Protein AF-A0A660XV28-F1 (afdb_monomer)

Radius of gyration: 25.91 Å; Cα contacts (8 Å, |Δi|>4): 529; chains: 1; bounding box: 60×62×84 Å

pLDDT: mean 71.75, std 24.34, range [23.97, 98.44]

Solvent-accessible surface area (backbone atoms only — not comparable to full-atom values): 27087 Å² total; per-residue (Å²): 140,82,86,84,84,76,80,52,75,69,55,54,52,55,50,49,56,49,40,63,75,66,70,62,61,90,84,63,83,85,72,90,72,76,81,70,94,78,64,57,67,72,56,57,53,51,53,54,52,50,59,38,51,76,69,72,78,55,92,45,79,54,82,52,86,53,83,55,95,93,34,60,38,48,41,45,36,35,43,50,77,50,101,88,52,80,73,40,76,78,45,80,47,79,48,79,52,78,81,84,80,76,79,86,89,91,86,62,58,72,74,51,92,62,67,94,50,57,70,70,50,53,48,46,50,53,50,51,43,70,74,64,60,84,69,77,70,75,89,76,73,74,82,84,69,80,64,46,70,45,78,47,72,46,63,48,54,46,52,52,48,53,48,39,63,50,22,72,36,28,82,48,43,58,53,56,41,62,101,65,85,50,74,66,56,49,54,50,36,71,63,48,43,85,50,50,82,38,69,52,29,48,54,48,49,69,47,93,50,46,52,61,49,62,60,48,56,44,55,48,71,30,37,39,54,64,51,74,43,48,76,74,49,88,69,84,53,56,73,67,52,48,66,63,45,53,66,50,52,57,35,49,28,51,47,29,59,77,66,44,39,63,62,56,53,62,74,40,43,67,61,52,51,51,54,50,48,57,53,51,73,60,46,77,52,59,69,62,50,54,49,51,28,51,45,55,69,50,82,60,50,23,40,36,40,39,40,31,94,62,29,58,39,73,44,62,30,65,59,44,74,52,103,89,43,36,31,33,22,34,35,27,27,76,78,94,56,53,53,65,52,49,52,32,56,53,42,28,34,41,33,49,61,60,43,51,69,48,53,59,73,44,41,69,63,51,58,76,40,30,68,63,49,43,71,35,42,49,77,62,57,64,91,41,40,64,57,48,52,46,51,54,50,24,51,34,52,20,52,50,49,40,63,76,72,43,53,74,78,68,29,45,64,50,51,59,53,47,52,47,42,39,36,71,75,55,20,33,57,62,53,70,60,50,41,54,52,50,50,54,45,67,77,36,37,92,82,23,66,21,55,72,64,37,45,67,59,53,51,57,50,55,61,68,78,105

Nearest PDB structures (foldseek):
  4hi4-assembly1_B  TM=3.446E-01  e=1.417E+00  Pseudomonas aeruginosa
  3vol-assembly1_A-2  TM=2.295E-01  e=1.937E+00  Pseudomonas aeruginosa PAO1

Foldseek 3Di:
DDDPDDDDPVNVVVVVVVCVVVVPPVPADPDPQADADDDDPVLVVLVVVVVCVVVVHADDWDWDWDQDPNWTKIWTFRWDDDPPDDIDGPDIHMDTHDDPRPDDDDDDDADDPDDSDHVLVVVVVVVVCLVVPPDPDPPQQPPDDAFAEEEDAAQLLQLLLLLLLLAPQQVFDAFQDDPDQDPVSVVSNVLQNVCCVQVLRVVSNPDPHCNCVQVLSLVLVQFHHPLVRHGSDPPCPPVSVCSVCVVVNPSSNVSCVVSVSVVVVVVCVVVRVVQSVVLVVLDPCPLLQVLLCQQLVDHARHEYEHEDPSTPDKAWHDFDDDNPGTYTYIYGHDPPDHSLQSSLVSQLSRCCSRLVVLLSVCVVLLVVLFPLLVVQWDDDHDPGSSVSVSNLVSNLSSLLCLVVPDDPVRSVVVCVVVVCCCCPVGVRHCSVVSNVLVVVCVVVCVQVSYVSSCVVVVSVVSVVVD

Mean predicted aligned error: 14.82 Å

Sequence (466 aa):
MAKSGGSTLRELMAKFIRLYNDRNFAGCAELSFKPKPDLPGSILETMLAQFYRKNGDIVDYRIVKEQILGTYGFLLLDVQYEELGAPKVMGIHAFKLDRWALDLPGFFLFGFNKPLFSHKEQYRCFQKELAESRMRSEADWDKDLPGGFQIRVLPQFELALAALSVSNIQDKGFLVRREKVTAYEREVNDYFQRYSDHPLIVLLNSLPDQGLVTPLLIYLVNFGEPPEMKRRFYFNFDEIWEAYFYNWIDLLRSFAVQSNFMSFFDGHRSFYEDYIADIRSKTDGQDMIAFLEDYFGAKFDGYYLYLSPLATHVVSGPVFLAKNHRRCSLLGGLHNMSKPYLEYISLIEWAHGFVGPICVQFSDEIKARSEVIMSLQEGTFYGSPYIVLEEYIIVTVGLRYVINTYSEEDRKSVLDSEIDFWEEERGFKQLTSFIDLFAEFEERRDIYPTVKDFFPRIFSYLDRLF

Secondary structure (DSSP, 8-state):
--------HHHHHHHHHHHHHTT--TT---------TT--HHHHHHHHHHHHHHTT--S-EEEEEEEETTEEEEEEEEEEPPTTSPPEEEEEEEEE--GGGS------SSS-SS-SS-HHHHHHHHHHHHHH-----GGGTSSSS-SEEEEEE-HHHHHHHHHHHTSGGGGGSSTT--SS--HHHHHHHHHHGGGTTSHHHHHHHH-SSSTTHHHHHHHHTTB-STTT--B-------HHHHHHHHHHHHHHHHHHHHTTHHHHHHHTHHHHHHHHHHHHHH--SHHHHHHHHHHHT---SEEEEEE-TT--SEEEEEEEEETTEEEEEEEE--TT--HHHHHHHHHHHHHHHHHHHHHHHTHHHHHHTHHHHHHTB-SSS---HHHHHHHHHHHHHHHHHHHHHS-HHHHHHHHHHHHHIIIIIS-BTTHHHHHHHHHHHHHTTTT-SSHHHHHHHHHHHHTT--

Structure (mmCIF, N/CA/C/O backbone):
data_AF-A0A660XV28-F1
#
_entry.id   AF-A0A660XV28-F1
#
loop_
_atom_site.group_PDB
_atom_site.id
_atom_site.type_symbol
_atom_site.label_atom_id
_atom_site.label_alt_id
_atom_site.label_comp_id
_atom_site.label_asym_id
_atom_site.label_entity_id
_atom_site.label_seq_id
_atom_site.pdbx_PDB_ins_code
_atom_site.Cartn_x
_atom_site.Cartn_y
_atom_site.Cartn_z
_atom_site.occupancy
_atom_site.B_iso_or_equiv
_atom_site.auth_seq_id
_atom_site.auth_comp_id
_atom_site.auth_asym_id
_atom_site.auth_atom_id
_atom_site.pdbx_PDB_model_num
ATOM 1 N N . MET A 1 1 ? 16.328 -42.665 56.533 1.00 33.66 1 MET A N 1
ATOM 2 C CA . MET A 1 1 ? 15.984 -42.741 55.094 1.00 33.66 1 MET A CA 1
ATOM 3 C C . MET A 1 1 ? 14.836 -41.756 54.893 1.00 33.66 1 MET A C 1
ATOM 5 O O . MET A 1 1 ? 13.892 -41.878 55.648 1.00 33.66 1 MET A O 1
ATOM 9 N N . ALA A 1 2 ? 14.855 -40.706 54.072 1.00 25.95 2 ALA A N 1
ATOM 10 C CA . ALA A 1 2 ? 15.739 -40.258 52.998 1.00 25.95 2 ALA A CA 1
ATOM 11 C C . ALA A 1 2 ? 16.163 -38.785 53.230 1.00 25.95 2 ALA A C 1
ATOM 13 O O . ALA A 1 2 ? 15.403 -38.007 53.796 1.00 25.95 2 ALA A O 1
ATOM 14 N N . LYS A 1 3 ? 17.384 -38.406 52.827 1.00 25.00 3 LYS A N 1
ATOM 15 C CA . LYS A 1 3 ? 17.840 -37.005 52.816 1.00 25.00 3 LYS A CA 1
ATOM 16 C C . LYS A 1 3 ? 17.364 -36.364 51.507 1.00 25.00 3 LYS A C 1
ATOM 18 O O . LYS A 1 3 ? 17.827 -36.774 50.447 1.00 25.00 3 LYS A O 1
ATOM 23 N N . SER A 1 4 ? 16.463 -35.387 51.568 1.00 28.59 4 SER A N 1
ATOM 24 C CA . SER A 1 4 ? 16.071 -34.569 50.416 1.00 28.59 4 SER A CA 1
ATOM 25 C C . SER A 1 4 ? 17.192 -33.576 50.091 1.00 28.59 4 SER A C 1
ATOM 27 O O . SER A 1 4 ? 17.336 -32.543 50.743 1.00 28.59 4 SER A O 1
ATOM 29 N N . GLY A 1 5 ? 18.030 -33.918 49.114 1.00 34.19 5 GLY A N 1
ATOM 30 C CA . GLY A 1 5 ? 19.019 -33.005 48.546 1.00 34.19 5 GLY A CA 1
ATOM 31 C C . GLY A 1 5 ? 18.352 -32.049 47.562 1.00 34.19 5 GLY A C 1
ATOM 32 O O . GLY A 1 5 ? 18.225 -32.380 46.388 1.00 34.19 5 GLY A O 1
ATOM 33 N N . GLY A 1 6 ? 17.919 -30.883 48.037 1.00 36.59 6 GLY A N 1
ATOM 34 C CA . GLY A 1 6 ? 17.616 -29.744 47.173 1.00 36.59 6 GLY A CA 1
ATOM 35 C C . GLY A 1 6 ? 18.889 -28.931 46.971 1.00 36.59 6 GLY A C 1
ATOM 36 O O . GLY A 1 6 ? 19.430 -28.405 47.942 1.00 36.59 6 GLY A O 1
ATOM 37 N N . SER A 1 7 ? 19.399 -28.860 45.743 1.00 41.25 7 SER A N 1
ATOM 38 C CA . SER A 1 7 ? 20.535 -27.992 45.418 1.00 41.25 7 SER A CA 1
ATOM 39 C C . SER A 1 7 ? 20.100 -26.530 45.482 1.00 41.25 7 SER A C 1
ATOM 41 O O . SER A 1 7 ? 19.064 -26.161 44.929 1.00 41.25 7 SER A O 1
ATOM 43 N N . THR A 1 8 ? 20.885 -25.681 46.136 1.00 46.44 8 THR A N 1
ATOM 44 C CA . THR A 1 8 ? 20.628 -24.234 46.160 1.00 46.44 8 THR A CA 1
ATOM 45 C C . THR A 1 8 ? 20.916 -23.611 44.786 1.00 46.44 8 THR A C 1
ATOM 47 O O . THR A 1 8 ? 21.761 -24.102 44.037 1.00 46.44 8 THR A O 1
ATOM 50 N N . LEU A 1 9 ? 20.257 -22.495 44.440 1.00 38.50 9 LEU A N 1
ATOM 51 C CA . LEU A 1 9 ? 20.462 -21.775 43.164 1.00 38.50 9 LEU A CA 1
ATOM 52 C C . LEU A 1 9 ? 21.952 -21.484 42.885 1.00 38.50 9 LEU A C 1
ATOM 54 O O . LEU A 1 9 ? 22.425 -21.576 41.755 1.00 38.50 9 LEU A O 1
ATOM 58 N N . ARG A 1 10 ? 22.712 -21.216 43.951 1.00 40.62 10 ARG A N 1
ATOM 59 C CA . ARG A 1 10 ? 24.156 -20.964 43.918 1.00 40.62 10 ARG A CA 1
ATOM 60 C C . ARG A 1 10 ? 24.969 -22.193 43.492 1.00 40.62 10 ARG A C 1
ATOM 62 O O . ARG A 1 10 ? 25.948 -22.057 42.765 1.00 40.62 10 ARG A O 1
ATOM 69 N N . GLU A 1 11 ? 24.559 -23.390 43.911 1.00 46.00 11 GLU A N 1
ATOM 70 C CA . GLU A 1 11 ? 25.191 -24.659 43.522 1.00 46.00 11 GLU A CA 1
ATOM 71 C C . GLU A 1 11 ? 24.875 -25.027 42.069 1.00 46.00 11 GLU A C 1
ATOM 73 O O . GLU A 1 11 ? 25.744 -25.529 41.354 1.00 46.00 11 GLU A O 1
ATOM 78 N N . LEU A 1 12 ? 23.661 -24.717 41.605 1.00 45.84 12 LEU A N 1
ATOM 79 C CA . LEU A 1 12 ? 23.266 -24.891 40.205 1.00 45.84 12 LEU A CA 1
ATOM 80 C C . LEU A 1 12 ? 24.056 -23.952 39.277 1.00 45.84 12 LEU A C 1
ATOM 82 O O . LEU A 1 12 ? 24.565 -24.400 38.249 1.00 45.84 12 LEU A O 1
ATOM 86 N N . MET A 1 13 ? 24.267 -22.692 39.678 1.00 41.88 13 MET A N 1
ATOM 87 C CA . MET A 1 13 ? 25.128 -21.748 38.947 1.00 41.88 13 MET A CA 1
ATOM 88 C C . MET A 1 13 ? 26.597 -22.189 38.921 1.00 41.88 13 MET A C 1
ATOM 90 O O . MET A 1 13 ? 27.241 -22.122 37.875 1.00 41.88 13 MET A O 1
ATOM 94 N N . ALA A 1 14 ? 27.132 -22.692 40.037 1.00 47.56 14 ALA A N 1
ATOM 95 C CA . ALA A 1 14 ? 28.501 -23.210 40.083 1.00 47.56 14 ALA A CA 1
ATOM 96 C C . ALA A 1 14 ? 28.693 -24.422 39.151 1.00 47.56 14 ALA A C 1
ATOM 98 O O . ALA A 1 14 ? 29.730 -24.551 38.497 1.00 47.56 14 ALA A O 1
ATOM 99 N N . LYS A 1 15 ? 27.676 -25.288 39.046 1.00 48.34 15 LYS A N 1
ATOM 100 C CA . LYS A 1 15 ? 27.667 -26.440 38.135 1.00 48.34 15 LYS A CA 1
ATOM 101 C C . LYS A 1 15 ? 27.599 -26.010 36.663 1.00 48.34 15 LYS A C 1
ATOM 103 O O . LYS A 1 15 ? 28.315 -26.580 35.843 1.00 48.34 15 LYS A O 1
ATOM 108 N N . PHE A 1 16 ? 26.815 -24.978 36.345 1.00 44.38 16 PHE A N 1
ATOM 109 C CA . PHE A 1 16 ? 26.736 -24.389 35.004 1.00 44.38 16 PHE A CA 1
ATOM 110 C C . PHE A 1 16 ? 28.065 -23.759 34.556 1.00 44.38 16 PHE A C 1
ATOM 112 O O . PHE A 1 16 ? 28.550 -24.064 33.469 1.00 44.38 16 PHE A O 1
ATOM 119 N N . ILE A 1 17 ? 28.706 -22.957 35.415 1.00 44.84 17 ILE A N 1
ATOM 120 C CA . ILE A 1 17 ? 30.016 -22.342 35.126 1.00 44.84 17 ILE A CA 1
ATOM 121 C C . ILE A 1 17 ? 31.081 -23.417 34.850 1.00 44.84 17 ILE A C 1
ATOM 123 O O . ILE A 1 17 ? 31.924 -23.246 33.971 1.00 44.84 17 ILE A O 1
ATOM 127 N N . ARG A 1 18 ? 31.025 -24.554 35.559 1.00 45.62 18 ARG A N 1
ATOM 128 C CA . ARG A 1 18 ? 31.915 -25.700 35.318 1.00 45.62 18 ARG A CA 1
ATOM 129 C C . ARG A 1 18 ? 31.685 -26.343 33.949 1.00 45.62 18 ARG A C 1
ATOM 131 O O . ARG A 1 18 ? 32.631 -26.472 33.184 1.00 45.62 18 ARG A O 1
ATOM 138 N N . LEU A 1 19 ? 30.436 -26.676 33.616 1.00 46.47 19 LEU A N 1
ATOM 139 C CA . LEU A 1 19 ? 30.075 -27.279 32.323 1.00 46.47 19 LEU A CA 1
ATOM 140 C C . LEU A 1 19 ? 30.427 -26.371 31.133 1.00 46.47 19 LEU A C 1
ATOM 142 O O . LEU A 1 19 ? 30.901 -26.858 30.108 1.00 46.47 19 LEU A O 1
ATOM 146 N N . TYR A 1 20 ? 30.253 -25.056 31.296 1.00 41.16 20 TYR A N 1
ATOM 147 C CA . TYR A 1 20 ? 30.630 -24.044 30.308 1.00 41.16 20 TYR A CA 1
ATOM 148 C C . TYR A 1 20 ? 32.145 -24.011 30.051 1.00 41.16 20 TYR A C 1
ATOM 150 O O . TYR A 1 20 ? 32.579 -23.983 28.899 1.00 41.16 20 TYR A O 1
ATOM 158 N N . ASN A 1 21 ? 32.956 -24.064 31.112 1.00 43.53 21 ASN A N 1
ATOM 159 C CA . ASN A 1 21 ? 34.416 -24.084 30.990 1.00 43.53 21 ASN A CA 1
ATOM 160 C C . ASN A 1 21 ? 34.937 -25.395 30.380 1.00 43.53 21 ASN A C 1
ATOM 162 O O . ASN A 1 21 ? 35.918 -25.372 29.638 1.00 43.53 21 ASN A O 1
ATOM 166 N N . ASP A 1 22 ? 34.246 -26.508 30.625 1.00 42.31 22 ASP A N 1
ATOM 167 C CA . ASP A 1 22 ? 34.642 -27.839 30.154 1.00 42.31 22 ASP A CA 1
ATOM 168 C C . ASP A 1 22 ? 34.116 -28.174 28.734 1.00 42.31 22 ASP A C 1
ATOM 170 O O . ASP A 1 22 ? 34.378 -29.264 28.226 1.00 42.31 22 ASP A O 1
ATOM 174 N N . ARG A 1 23 ? 33.386 -27.252 28.072 1.00 45.09 23 ARG A N 1
ATOM 175 C CA . ARG A 1 23 ? 32.760 -27.391 26.728 1.00 45.09 23 ARG A CA 1
ATOM 176 C C . ARG A 1 23 ? 31.912 -28.657 26.522 1.00 45.09 23 ARG A C 1
ATOM 178 O O . ARG A 1 23 ? 31.688 -29.080 25.388 1.00 45.09 23 ARG A O 1
ATOM 185 N N . ASN A 1 24 ? 31.432 -29.274 27.596 1.00 39.69 24 ASN A N 1
ATOM 186 C CA . ASN A 1 24 ? 30.781 -30.577 27.533 1.00 39.69 24 ASN A CA 1
ATOM 187 C C . ASN A 1 24 ? 29.250 -30.405 27.536 1.00 39.69 24 ASN A C 1
ATOM 189 O O . ASN A 1 24 ? 28.609 -30.479 28.582 1.00 39.69 24 ASN A O 1
ATOM 193 N N . PHE A 1 25 ? 28.665 -30.136 26.361 1.00 44.03 25 PHE A N 1
ATOM 194 C CA . PHE A 1 25 ? 27.220 -29.904 26.166 1.00 44.03 25 PHE A CA 1
ATOM 195 C C . PHE A 1 25 ? 26.464 -31.151 25.676 1.00 44.03 25 PHE A C 1
ATOM 197 O O . PHE A 1 25 ? 25.546 -31.060 24.862 1.00 44.03 25 PHE A O 1
ATOM 204 N N . ALA A 1 26 ? 26.832 -32.340 26.155 1.00 31.83 26 ALA A N 1
ATOM 205 C CA . ALA A 1 26 ? 26.085 -33.554 25.839 1.00 31.83 26 ALA A CA 1
ATOM 206 C C . ALA A 1 26 ? 24.689 -33.497 26.495 1.00 31.83 26 ALA A C 1
ATOM 208 O O . ALA A 1 26 ? 24.546 -33.753 27.689 1.00 31.83 26 ALA A O 1
ATOM 209 N N . GLY A 1 27 ? 23.673 -33.123 25.710 1.00 36.34 27 GLY A N 1
ATOM 210 C CA . GLY A 1 27 ? 22.264 -33.054 26.122 1.00 36.34 27 GLY A CA 1
ATOM 211 C C . GLY A 1 27 ? 21.601 -31.677 25.999 1.00 36.34 27 GLY A C 1
ATOM 212 O O . GLY A 1 27 ? 20.395 -31.578 26.203 1.00 36.34 27 GLY A O 1
ATOM 213 N N . CYS A 1 28 ? 22.334 -30.619 25.638 1.00 32.22 28 CYS A N 1
ATOM 214 C CA . CYS A 1 28 ? 21.719 -29.329 25.320 1.00 32.22 28 CYS A CA 1
ATOM 215 C C . CYS A 1 28 ? 21.319 -29.308 23.842 1.00 32.22 28 CYS A C 1
ATOM 217 O O . CYS A 1 28 ? 22.176 -29.426 22.969 1.00 32.22 28 CYS A O 1
ATOM 219 N N . ALA A 1 29 ? 20.025 -29.155 23.555 1.00 31.78 29 ALA A N 1
ATOM 220 C CA . ALA A 1 29 ? 19.576 -28.835 22.207 1.00 31.78 29 ALA A CA 1
ATOM 221 C C . ALA A 1 29 ? 20.156 -27.468 21.821 1.00 31.78 29 ALA A C 1
ATOM 223 O O . ALA A 1 29 ? 19.823 -26.446 22.423 1.00 31.78 29 ALA A O 1
ATOM 224 N N . GLU A 1 30 ? 21.060 -27.457 20.847 1.00 30.02 30 GLU A N 1
ATOM 225 C CA . GLU A 1 30 ? 21.631 -26.233 20.303 1.00 30.02 30 GLU A CA 1
ATOM 226 C C . GLU A 1 30 ? 20.586 -25.589 19.378 1.00 30.02 30 GLU A C 1
ATOM 228 O O . GLU A 1 30 ? 20.562 -25.803 18.169 1.00 30.02 30 GLU A O 1
ATOM 233 N N . LEU A 1 31 ? 19.649 -24.843 19.963 1.00 30.70 31 LEU A N 1
ATOM 234 C CA . LEU A 1 31 ? 18.772 -23.954 19.209 1.00 30.70 31 LEU A CA 1
ATOM 235 C C . LEU A 1 31 ? 19.495 -22.619 19.053 1.00 30.70 31 LEU A C 1
ATOM 237 O O . LEU A 1 31 ? 19.559 -21.811 19.980 1.00 30.70 31 LEU A O 1
ATOM 241 N N . SER A 1 32 ? 20.067 -22.395 17.872 1.00 29.28 32 SER A N 1
ATOM 242 C CA . SER A 1 32 ? 20.663 -21.118 17.491 1.00 29.28 32 SER A CA 1
ATOM 243 C C . SER A 1 32 ? 19.565 -20.086 17.218 1.00 29.28 32 SER A C 1
ATOM 245 O O . SER A 1 32 ? 19.220 -19.773 16.084 1.00 29.28 32 SER A O 1
ATOM 247 N N . PHE A 1 33 ? 18.995 -19.533 18.284 1.00 30.44 33 PHE A N 1
ATOM 248 C CA . PHE A 1 33 ? 18.128 -18.367 18.179 1.00 30.44 33 PHE A CA 1
ATOM 249 C C . PHE A 1 33 ? 19.003 -17.107 18.180 1.00 30.44 33 PHE A C 1
ATOM 251 O O . PHE A 1 33 ? 19.817 -16.917 19.084 1.00 30.44 33 PHE A O 1
ATOM 258 N N . LYS A 1 34 ? 18.844 -16.229 17.182 1.00 28.97 34 LYS A N 1
ATOM 259 C CA . LYS A 1 34 ? 19.464 -14.890 17.160 1.00 28.97 34 LYS A CA 1
ATOM 260 C C . LYS A 1 34 ? 18.412 -13.808 17.446 1.00 28.97 34 LYS A C 1
ATOM 262 O O . LYS A 1 34 ? 17.997 -13.121 16.514 1.00 28.97 34 LYS A O 1
ATOM 267 N N . PRO A 1 35 ? 17.956 -13.623 18.696 1.00 33.16 35 PRO A N 1
ATOM 268 C CA . PRO A 1 35 ? 17.134 -12.469 19.021 1.00 33.16 35 PRO A CA 1
ATOM 269 C C . PRO A 1 35 ? 17.999 -11.199 19.072 1.00 33.16 35 PRO A C 1
ATOM 271 O O . PRO A 1 35 ? 19.158 -11.227 19.491 1.00 33.16 35 PRO A O 1
ATOM 274 N N . LYS A 1 36 ? 17.428 -10.081 18.612 1.00 33.44 36 LYS A N 1
ATOM 275 C CA . LYS A 1 36 ? 18.043 -8.748 18.669 1.00 33.44 36 LYS A CA 1
ATOM 276 C C . LYS A 1 36 ? 17.953 -8.121 20.073 1.00 33.44 36 LYS A C 1
ATOM 278 O O . LYS A 1 36 ? 17.092 -8.529 20.849 1.00 33.44 36 LYS A O 1
ATOM 283 N N . PRO A 1 37 ? 18.816 -7.134 20.397 1.00 33.09 37 PRO A N 1
ATOM 284 C CA . PRO A 1 37 ? 19.117 -6.729 21.777 1.00 33.09 37 PRO A CA 1
ATOM 285 C C . PRO A 1 37 ? 18.003 -5.985 22.529 1.00 33.09 37 PRO A C 1
ATOM 287 O O . PRO A 1 37 ? 18.113 -5.843 23.744 1.00 33.09 37 PRO A O 1
ATOM 290 N N . ASP A 1 38 ? 16.934 -5.561 21.847 1.00 39.19 38 ASP A N 1
ATOM 291 C CA . ASP A 1 38 ? 15.983 -4.577 22.390 1.00 39.19 38 ASP A CA 1
ATOM 292 C C . ASP A 1 38 ? 14.543 -5.090 22.521 1.00 39.19 38 ASP A C 1
ATOM 294 O O . ASP A 1 38 ? 13.609 -4.302 22.659 1.00 39.19 38 ASP A O 1
ATOM 298 N N . LEU A 1 39 ? 14.327 -6.409 22.498 1.00 37.06 39 LEU A N 1
ATOM 299 C CA . LEU A 1 39 ? 13.020 -6.956 22.860 1.00 37.06 39 LEU A CA 1
ATOM 300 C C . LEU A 1 39 ? 12.747 -6.668 24.350 1.00 37.06 39 LEU A C 1
ATOM 302 O O . LEU A 1 39 ? 13.529 -7.108 25.201 1.00 37.06 39 LEU A O 1
ATOM 306 N N . PRO A 1 40 ? 11.647 -5.966 24.696 1.00 39.62 40 PRO A N 1
ATOM 307 C CA . PRO A 1 40 ? 11.203 -5.840 26.077 1.00 39.62 40 PRO A CA 1
ATOM 308 C C . PRO A 1 40 ? 11.148 -7.229 26.714 1.00 39.62 40 PRO A C 1
ATOM 310 O O . PRO A 1 40 ? 10.621 -8.161 26.104 1.00 39.62 40 PRO A O 1
ATOM 313 N N . GLY A 1 41 ? 11.703 -7.377 27.923 1.00 37.59 41 GLY A N 1
ATOM 314 C CA . GLY A 1 41 ? 11.843 -8.681 28.589 1.00 37.59 41 GLY A CA 1
ATOM 315 C C . GLY A 1 41 ? 10.543 -9.492 28.605 1.00 37.59 41 GLY A C 1
ATOM 316 O O . GLY A 1 41 ? 10.569 -10.681 28.311 1.00 37.59 41 GLY A O 1
ATOM 317 N N . SER A 1 42 ? 9.403 -8.819 28.775 1.00 41.19 42 SER A N 1
ATOM 318 C CA . SER A 1 42 ? 8.060 -9.410 28.751 1.00 41.19 42 SER A CA 1
ATOM 319 C C . SER A 1 42 ? 7.672 -10.081 27.424 1.00 41.19 42 SER A C 1
ATOM 321 O O . SER A 1 42 ? 6.913 -11.050 27.419 1.00 41.19 42 SER A O 1
ATOM 323 N N . ILE A 1 43 ? 8.189 -9.607 26.287 1.00 39.97 43 ILE A N 1
ATOM 324 C CA . ILE A 1 43 ? 7.873 -10.144 24.955 1.00 39.97 43 ILE A CA 1
ATOM 325 C C . ILE A 1 43 ? 8.694 -11.406 24.683 1.00 39.97 43 ILE A C 1
ATOM 327 O O . ILE A 1 43 ? 8.140 -12.419 24.260 1.00 39.97 43 ILE A O 1
ATOM 331 N N . LEU A 1 44 ? 9.991 -11.389 25.007 1.00 44.28 44 LEU A N 1
ATOM 332 C CA . LEU A 1 44 ? 10.842 -12.579 24.912 1.00 44.28 44 LEU A CA 1
ATOM 333 C C . LEU A 1 44 ? 10.361 -13.684 25.872 1.00 44.28 44 LEU A C 1
ATOM 335 O O . LEU A 1 44 ? 10.318 -14.856 25.499 1.00 44.28 44 LEU A O 1
ATOM 339 N N . GLU A 1 45 ? 9.938 -13.296 27.080 1.00 45.09 45 GLU A N 1
ATOM 340 C CA . GLU A 1 45 ? 9.317 -14.176 28.077 1.00 45.09 45 GLU A CA 1
ATOM 341 C C . GLU A 1 45 ? 8.047 -14.848 27.533 1.00 45.09 45 GLU A C 1
ATOM 343 O O . GLU A 1 45 ? 7.879 -16.056 27.690 1.00 45.09 45 GLU A O 1
ATOM 348 N N . THR A 1 46 ? 7.186 -14.096 26.838 1.00 44.28 46 THR A N 1
ATOM 349 C CA . THR A 1 46 ? 5.933 -14.611 26.258 1.00 44.28 46 THR A CA 1
ATOM 350 C C . THR A 1 46 ? 6.185 -15.554 25.075 1.00 44.28 46 THR A C 1
ATOM 352 O O . THR A 1 46 ? 5.556 -16.609 24.981 1.00 44.28 46 THR A O 1
ATOM 355 N N . MET A 1 47 ? 7.138 -15.221 24.198 1.00 43.44 47 MET A N 1
ATOM 356 C CA . MET A 1 47 ? 7.489 -16.048 23.035 1.00 43.44 47 MET A CA 1
ATOM 357 C C . MET A 1 47 ? 8.091 -17.398 23.448 1.00 43.44 47 MET A C 1
ATOM 359 O O . MET A 1 47 ? 7.706 -18.440 22.916 1.00 43.44 47 MET A O 1
ATOM 363 N N . LEU A 1 48 ? 8.997 -17.399 24.433 1.00 46.56 48 LEU A N 1
ATOM 364 C CA . LEU A 1 48 ? 9.585 -18.631 24.965 1.00 46.56 48 LEU A CA 1
ATOM 365 C C . LEU A 1 48 ? 8.524 -19.495 25.664 1.00 46.56 48 LEU A C 1
ATOM 367 O O . LEU A 1 48 ? 8.452 -20.697 25.415 1.00 46.56 48 LEU A O 1
ATOM 371 N N . ALA A 1 49 ? 7.644 -18.892 26.467 1.00 45.47 49 ALA A N 1
ATOM 372 C CA . ALA A 1 49 ? 6.557 -19.598 27.148 1.00 45.47 49 ALA A CA 1
ATOM 373 C C . ALA A 1 49 ? 5.627 -20.354 26.192 1.00 45.47 49 ALA A C 1
ATOM 375 O O . ALA A 1 49 ? 5.228 -21.490 26.455 1.00 45.47 49 ALA A O 1
ATOM 376 N N . GLN A 1 50 ? 5.273 -19.723 25.073 1.00 44.53 50 GLN A N 1
ATOM 377 C CA . GLN A 1 50 ? 4.369 -20.303 24.085 1.00 44.53 50 GLN A CA 1
ATOM 378 C C . GLN A 1 50 ? 5.042 -21.400 23.252 1.00 44.53 50 GLN A C 1
ATOM 380 O O . GLN A 1 50 ? 4.416 -22.433 23.005 1.00 44.53 50 GLN A O 1
ATOM 385 N N . PHE A 1 51 ? 6.320 -21.230 22.889 1.00 43.91 51 PHE A N 1
ATOM 386 C CA . PHE A 1 51 ? 7.096 -22.256 22.183 1.00 43.91 51 PHE A CA 1
ATOM 387 C C . PHE A 1 51 ? 7.174 -23.570 22.978 1.00 43.91 51 PHE A C 1
ATOM 389 O O . PHE A 1 51 ? 6.981 -24.650 22.416 1.00 43.91 51 PHE A O 1
ATOM 396 N N . TYR A 1 52 ? 7.389 -23.495 24.296 1.00 46.25 52 TYR A N 1
ATOM 397 C CA . TYR A 1 52 ? 7.473 -24.684 25.149 1.00 46.25 52 TYR A CA 1
ATOM 398 C C . TYR A 1 52 ? 6.102 -25.281 25.512 1.00 46.25 52 TYR A C 1
ATOM 400 O O . TYR A 1 52 ? 5.977 -26.505 25.548 1.00 46.25 52 TYR A O 1
ATOM 408 N N . ARG A 1 53 ? 5.040 -24.468 25.669 1.00 47.16 53 ARG A N 1
ATOM 409 C CA . ARG A 1 53 ? 3.663 -24.987 25.842 1.00 47.16 53 ARG A CA 1
ATOM 410 C C . ARG A 1 53 ? 3.169 -25.775 24.626 1.00 47.16 53 ARG A C 1
ATOM 412 O O . ARG A 1 53 ? 2.503 -26.791 24.799 1.00 47.16 53 ARG A O 1
ATOM 419 N N . LYS A 1 54 ? 3.489 -25.328 23.405 1.00 39.97 54 LYS A N 1
ATOM 420 C CA . LYS A 1 54 ? 3.056 -25.971 22.145 1.00 39.97 54 LYS A CA 1
ATOM 421 C C . LYS A 1 54 ? 3.711 -27.344 21.929 1.00 39.97 54 LYS A C 1
ATOM 423 O O . LYS A 1 54 ? 3.098 -28.202 21.304 1.00 39.97 54 LYS A O 1
ATOM 428 N N . ASN A 1 55 ? 4.909 -27.564 22.477 1.00 42.25 55 ASN A N 1
ATOM 429 C CA . ASN A 1 55 ? 5.644 -28.830 22.358 1.00 42.25 55 ASN A CA 1
ATOM 430 C C . ASN A 1 55 ? 5.421 -29.803 23.533 1.00 42.25 55 ASN A C 1
ATOM 432 O O . ASN A 1 55 ? 5.950 -30.905 23.507 1.00 42.25 55 ASN A O 1
ATOM 436 N N . GLY A 1 56 ? 4.600 -29.440 24.526 1.00 37.09 56 GLY A N 1
ATOM 437 C CA . GLY A 1 56 ? 4.159 -30.352 25.591 1.00 37.09 56 GLY A CA 1
ATOM 438 C C . GLY A 1 56 ? 5.181 -30.645 26.695 1.00 37.09 56 GLY A C 1
ATOM 439 O O . GLY A 1 56 ? 4.885 -31.453 27.571 1.00 37.09 56 GLY A O 1
ATOM 440 N N . ASP A 1 57 ? 6.341 -29.985 26.690 1.00 45.62 57 ASP A N 1
ATOM 441 C CA . ASP A 1 57 ? 7.482 -30.404 27.515 1.00 45.62 57 ASP A CA 1
ATOM 442 C C . ASP A 1 57 ? 7.648 -29.643 28.845 1.00 45.62 57 ASP A C 1
ATOM 444 O O . ASP A 1 57 ? 8.439 -30.080 29.674 1.00 45.62 57 ASP A O 1
ATOM 448 N N . ILE A 1 58 ? 6.947 -28.524 29.096 1.00 45.47 58 ILE A N 1
ATOM 449 C CA . ILE A 1 58 ? 7.168 -27.705 30.312 1.00 45.47 58 ILE A CA 1
ATOM 450 C C . ILE A 1 58 ? 5.853 -27.115 30.846 1.00 45.47 58 ILE A C 1
ATOM 452 O O . ILE A 1 58 ? 5.099 -26.479 30.107 1.00 45.47 58 ILE A O 1
ATOM 456 N N . VAL A 1 59 ? 5.592 -27.314 32.145 1.00 41.25 59 VAL A N 1
ATOM 457 C CA . VAL A 1 59 ? 4.327 -26.942 32.817 1.00 41.25 59 VAL A CA 1
ATOM 458 C C . VAL A 1 59 ? 4.412 -25.576 33.518 1.00 41.25 59 VAL A C 1
ATOM 460 O O . VAL A 1 59 ? 3.399 -24.882 33.591 1.00 41.25 59 VAL A O 1
ATOM 463 N N . ASP A 1 60 ? 5.598 -25.149 33.971 1.00 45.94 60 ASP A N 1
ATOM 464 C CA . ASP A 1 60 ? 5.807 -23.850 34.633 1.00 45.94 60 ASP A CA 1
ATOM 465 C C . ASP A 1 60 ? 7.271 -23.366 34.510 1.00 45.94 60 ASP A C 1
ATOM 467 O O . ASP A 1 60 ? 8.186 -24.191 34.456 1.00 45.94 60 ASP A O 1
ATOM 471 N N . TYR A 1 61 ? 7.526 -22.048 34.447 1.00 45.34 61 TYR A N 1
ATOM 472 C CA . TYR A 1 61 ? 8.887 -21.506 34.247 1.00 45.34 61 TYR A CA 1
ATOM 473 C C . TYR A 1 61 ? 9.197 -20.248 35.072 1.00 45.34 61 TYR A C 1
ATOM 475 O O . TYR A 1 61 ? 8.332 -19.424 35.366 1.00 45.34 61 TYR A O 1
ATOM 483 N N . ARG A 1 62 ? 10.487 -20.054 35.391 1.00 39.53 62 ARG A N 1
ATOM 484 C CA . ARG A 1 62 ? 11.017 -18.820 36.001 1.00 39.53 62 ARG A CA 1
ATOM 485 C C . ARG A 1 62 ? 12.260 -18.348 35.249 1.00 39.53 62 ARG A C 1
ATOM 487 O O . ARG A 1 62 ? 13.234 -19.092 35.147 1.00 39.53 62 ARG A O 1
ATOM 494 N N . ILE A 1 63 ? 12.231 -17.117 34.739 1.00 41.34 63 ILE A N 1
ATOM 495 C CA . ILE A 1 63 ? 13.358 -16.510 34.017 1.00 41.34 63 ILE A CA 1
ATOM 496 C C . ILE A 1 63 ? 14.202 -15.694 34.997 1.00 41.34 63 ILE A C 1
ATOM 498 O O . ILE A 1 63 ? 13.699 -14.815 35.695 1.00 41.34 63 ILE A O 1
ATOM 502 N N . VAL A 1 64 ? 15.498 -16.009 35.067 1.00 37.91 64 VAL A N 1
ATOM 503 C CA . VAL A 1 64 ? 16.477 -15.282 35.886 1.00 37.91 64 VAL A CA 1
ATOM 504 C C . VAL A 1 64 ? 17.470 -14.597 34.951 1.00 37.91 64 VAL A C 1
ATOM 506 O O . VAL A 1 64 ? 18.169 -15.262 34.185 1.00 37.91 64 VAL A O 1
ATOM 509 N N . LYS A 1 65 ? 17.517 -13.262 35.000 1.00 39.44 65 LYS A N 1
ATOM 510 C CA . LYS A 1 65 ? 18.443 -12.434 34.218 1.00 39.44 65 LYS A CA 1
ATOM 511 C C . LYS A 1 65 ? 19.673 -12.121 35.066 1.00 39.44 65 LYS A C 1
ATOM 513 O O . LYS A 1 65 ? 19.557 -11.393 36.046 1.00 39.44 65 LYS A O 1
ATOM 518 N N . GLU A 1 66 ? 20.843 -12.616 34.673 1.00 40.62 66 GLU A N 1
ATOM 519 C CA . GLU A 1 66 ? 22.113 -12.231 35.299 1.00 40.62 66 GLU A CA 1
ATOM 520 C C . GLU A 1 66 ? 23.209 -11.949 34.272 1.00 40.62 66 GLU A C 1
ATOM 522 O O . GLU A 1 66 ? 23.265 -12.532 33.188 1.00 40.62 66 GLU A O 1
ATOM 527 N N . GLN A 1 67 ? 24.101 -11.030 34.635 1.00 34.66 67 GLN A N 1
ATOM 528 C CA . GLN A 1 67 ? 25.272 -10.679 33.848 1.00 34.66 67 GLN A CA 1
ATOM 529 C C . GLN A 1 67 ? 26.430 -11.597 34.250 1.00 34.66 67 GLN A C 1
ATOM 531 O O . GLN A 1 67 ? 27.017 -11.438 35.318 1.00 34.66 67 GLN A O 1
ATOM 536 N N . ILE A 1 68 ? 26.781 -12.552 33.388 1.00 38.16 68 ILE A N 1
ATOM 537 C CA . ILE A 1 68 ? 27.863 -13.506 33.655 1.00 38.16 68 ILE A CA 1
ATOM 538 C C . ILE A 1 68 ? 28.990 -13.252 32.649 1.00 38.16 68 ILE A C 1
ATOM 540 O O . ILE A 1 68 ? 28.793 -13.334 31.437 1.00 38.16 68 ILE A O 1
ATOM 544 N N . LEU A 1 69 ? 30.184 -12.911 33.152 1.00 32.91 69 LEU A N 1
ATOM 545 C CA . LEU A 1 69 ? 31.419 -12.758 32.360 1.00 32.91 69 LEU A CA 1
ATOM 546 C C . LEU A 1 69 ? 31.279 -11.828 31.133 1.00 32.91 69 LEU A C 1
ATOM 548 O O . LEU A 1 69 ? 31.803 -12.108 30.058 1.00 32.91 69 LEU A O 1
ATOM 552 N N . GLY A 1 70 ? 30.556 -10.712 31.277 1.00 35.84 70 GLY A N 1
ATOM 553 C CA . GLY A 1 70 ? 30.425 -9.700 30.220 1.00 35.84 70 GLY A CA 1
ATOM 554 C C . GLY A 1 70 ? 29.527 -10.094 29.039 1.00 35.84 70 GLY A C 1
ATOM 555 O O . GLY A 1 70 ? 29.580 -9.429 28.006 1.00 35.84 70 GLY A O 1
ATOM 556 N N . THR A 1 71 ? 28.706 -11.137 29.195 1.00 38.25 71 THR A N 1
ATOM 557 C CA . THR A 1 71 ? 27.754 -11.627 28.186 1.00 38.25 71 THR A CA 1
ATOM 558 C C . THR A 1 71 ? 26.347 -11.675 28.794 1.00 38.25 71 THR A C 1
ATOM 560 O O . THR A 1 71 ? 26.206 -12.006 29.973 1.00 38.25 71 THR A O 1
ATOM 563 N N . TYR A 1 72 ? 25.303 -11.340 28.026 1.00 40.66 72 TYR A N 1
ATOM 564 C CA . TYR A 1 72 ? 23.919 -11.571 28.458 1.00 40.66 72 TYR A CA 1
ATOM 565 C C . TYR A 1 72 ? 23.566 -13.043 28.223 1.00 40.66 72 TYR A C 1
ATOM 567 O O . TYR A 1 72 ? 23.724 -13.553 27.112 1.00 40.66 72 TYR A O 1
ATOM 575 N N . GLY A 1 73 ? 23.112 -13.724 29.273 1.00 41.34 73 GLY A N 1
ATOM 576 C CA . GLY A 1 73 ? 22.617 -15.095 29.201 1.00 41.34 73 GLY A CA 1
ATOM 577 C C . GLY A 1 73 ? 21.251 -15.212 29.864 1.00 41.34 73 GLY A C 1
ATOM 578 O O . GLY A 1 73 ? 20.965 -14.507 30.832 1.00 41.34 73 GLY A O 1
ATOM 579 N N . PHE A 1 74 ? 20.414 -16.102 29.336 1.00 46.47 74 PHE A N 1
ATOM 580 C CA . PHE A 1 74 ? 19.135 -16.463 29.946 1.00 46.47 74 PHE A CA 1
ATOM 581 C C . PHE A 1 74 ? 19.217 -17.889 30.481 1.00 46.47 74 PHE A C 1
ATOM 583 O O . PHE A 1 74 ? 19.727 -18.781 29.800 1.00 46.47 74 PHE A O 1
ATOM 590 N N . LEU A 1 75 ? 18.702 -18.088 31.693 1.00 42.91 75 LEU A N 1
ATOM 591 C CA . LEU A 1 75 ? 18.496 -19.396 32.304 1.00 42.91 75 LEU A CA 1
ATOM 592 C C . LEU A 1 75 ? 16.992 -19.654 32.386 1.00 42.91 75 LEU A C 1
ATOM 594 O O . LEU A 1 75 ? 16.270 -18.908 33.050 1.00 42.91 75 LEU A O 1
ATOM 598 N N . LEU A 1 76 ? 16.541 -20.707 31.708 1.00 45.81 76 LEU A N 1
ATOM 599 C CA . LEU A 1 76 ? 15.194 -21.247 31.837 1.00 45.81 76 LEU A CA 1
ATOM 600 C C . LEU A 1 76 ? 15.252 -22.422 32.809 1.00 45.81 76 LEU A C 1
ATOM 602 O O . LEU A 1 76 ? 15.972 -23.398 32.581 1.00 45.81 76 LEU A O 1
ATOM 606 N N . LEU A 1 77 ? 14.523 -22.292 33.911 1.00 42.97 77 LEU A N 1
ATOM 607 C CA . LEU A 1 77 ? 14.360 -23.346 34.901 1.00 42.97 77 LEU A CA 1
ATOM 608 C C . LEU A 1 77 ? 13.013 -24.015 34.652 1.00 42.97 77 LEU A C 1
ATOM 610 O O . LEU A 1 77 ? 11.983 -23.347 34.747 1.00 42.97 77 LEU A O 1
ATOM 614 N N . ASP A 1 78 ? 13.042 -25.307 34.349 1.00 47.59 78 ASP A N 1
ATOM 615 C CA . ASP A 1 78 ? 11.852 -26.153 34.390 1.00 47.59 78 ASP A CA 1
ATOM 616 C C . ASP A 1 78 ? 11.618 -26.538 35.852 1.00 47.59 78 ASP A C 1
ATOM 618 O O . ASP A 1 78 ? 12.507 -27.103 36.503 1.00 47.59 78 ASP A O 1
ATOM 622 N N . VAL A 1 79 ? 10.474 -26.139 36.406 1.00 42.69 79 VAL A N 1
ATOM 623 C CA . VAL A 1 79 ? 10.180 -26.276 37.833 1.00 42.69 79 VAL A CA 1
ATOM 624 C C . VAL A 1 79 ? 8.840 -26.967 38.012 1.00 42.69 79 VAL A C 1
ATOM 626 O O . VAL A 1 79 ? 7.812 -26.487 37.550 1.00 42.69 79 VAL A O 1
ATOM 629 N N . GLN A 1 80 ? 8.847 -28.067 38.762 1.00 44.81 80 GLN A N 1
ATOM 630 C CA . GLN A 1 80 ? 7.630 -28.745 39.183 1.00 44.81 80 GLN A CA 1
ATOM 631 C C . GLN A 1 80 ? 7.303 -28.369 40.633 1.00 44.81 80 GLN A C 1
ATOM 633 O O . GLN A 1 80 ? 8.148 -28.480 41.531 1.00 44.81 80 GLN A O 1
ATOM 638 N N . TYR A 1 81 ? 6.065 -27.931 40.859 1.00 41.34 81 TYR A N 1
ATOM 639 C CA . TYR A 1 81 ? 5.528 -27.648 42.187 1.00 41.34 81 TYR A CA 1
ATOM 640 C C . TYR A 1 81 ? 4.729 -28.858 42.684 1.00 41.34 81 TYR A C 1
ATOM 642 O O . TYR A 1 81 ? 3.763 -29.273 42.049 1.00 41.34 81 TYR A O 1
ATOM 650 N N . GLU A 1 82 ? 5.131 -29.436 43.816 1.00 42.00 82 GLU A N 1
ATOM 651 C CA . GLU A 1 82 ? 4.312 -30.410 44.550 1.00 42.00 82 GLU A CA 1
ATOM 652 C C . GLU A 1 82 ? 3.481 -29.659 45.603 1.00 42.00 82 GLU A C 1
ATOM 654 O O . GLU A 1 82 ? 3.997 -28.736 46.234 1.00 42.00 82 GLU A O 1
ATOM 659 N N . GLU A 1 83 ? 2.213 -30.051 45.804 1.00 38.66 83 GLU A N 1
ATOM 660 C CA . GLU A 1 83 ? 1.179 -29.295 46.548 1.00 38.66 83 GLU A CA 1
ATOM 661 C C . GLU A 1 83 ? 1.580 -28.813 47.958 1.00 38.66 83 GLU A C 1
ATOM 663 O O . GLU A 1 83 ? 0.969 -27.879 48.472 1.00 38.66 83 GLU A O 1
ATOM 668 N N . LEU A 1 84 ? 2.617 -29.388 48.582 1.00 36.62 84 LEU A N 1
ATOM 669 C CA . LEU A 1 84 ? 3.126 -28.987 49.903 1.00 36.62 84 LEU A CA 1
ATOM 670 C C . LEU A 1 84 ? 4.670 -29.027 50.021 1.00 36.62 84 LEU A C 1
ATOM 672 O O . LEU A 1 84 ? 5.205 -29.128 51.127 1.00 36.62 84 LEU A O 1
ATOM 676 N N . GLY A 1 85 ? 5.406 -28.951 48.904 1.00 40.03 85 GLY A N 1
ATOM 677 C CA . GLY A 1 85 ? 6.872 -29.079 48.862 1.00 40.03 85 GLY A CA 1
ATOM 678 C C . GLY A 1 85 ? 7.612 -27.856 48.305 1.00 40.03 85 GLY A C 1
ATOM 679 O O . GLY A 1 85 ? 7.047 -27.030 47.592 1.00 40.03 85 GLY A O 1
ATOM 680 N N . ALA A 1 86 ? 8.910 -27.742 48.614 1.00 37.00 86 ALA A N 1
ATOM 681 C CA . ALA A 1 86 ? 9.786 -26.766 47.961 1.00 37.00 86 ALA A CA 1
ATOM 682 C C . ALA A 1 86 ? 9.908 -27.086 46.454 1.00 37.00 86 ALA A C 1
ATOM 684 O O . ALA A 1 86 ? 9.989 -28.267 46.106 1.00 37.00 86 ALA A O 1
ATOM 685 N N . PRO A 1 87 ? 9.949 -26.072 45.567 1.00 44.59 87 PRO A N 1
ATOM 686 C CA . PRO A 1 87 ? 9.990 -26.277 44.121 1.00 44.59 87 PRO A CA 1
ATOM 687 C C . PRO A 1 87 ? 11.163 -27.167 43.710 1.00 44.59 87 PRO A C 1
ATOM 689 O O . PRO A 1 87 ? 12.304 -26.943 44.129 1.00 44.59 87 PRO A O 1
ATOM 692 N N . LYS A 1 88 ? 10.885 -28.161 42.864 1.00 43.06 88 LYS A N 1
ATOM 693 C CA . LYS A 1 88 ? 11.896 -29.077 42.341 1.00 43.06 88 LYS A CA 1
ATOM 694 C C . LYS A 1 88 ? 12.262 -28.657 40.922 1.00 43.06 88 LYS A C 1
ATOM 696 O O . LYS A 1 88 ? 11.419 -28.675 40.032 1.00 43.06 88 LYS A O 1
ATOM 701 N N . VAL A 1 89 ? 13.521 -28.268 40.717 1.00 44.97 89 VAL A N 1
ATOM 702 C CA . VAL A 1 89 ? 14.049 -27.951 39.382 1.00 44.97 89 VAL A CA 1
ATOM 703 C C . VAL A 1 89 ? 14.268 -29.261 38.629 1.00 44.97 89 VAL A C 1
ATOM 705 O O . VAL A 1 89 ? 15.080 -30.089 39.048 1.00 44.97 89 VAL A O 1
ATOM 708 N N . MET A 1 90 ? 13.527 -29.446 37.545 1.00 47.66 90 MET A N 1
ATOM 709 C CA . MET A 1 90 ? 13.523 -30.646 36.710 1.00 47.66 90 MET A CA 1
ATOM 710 C C . MET A 1 90 ? 14.534 -30.543 35.562 1.00 47.66 90 MET A C 1
ATOM 712 O O . MET A 1 90 ? 15.140 -31.545 35.186 1.00 47.66 90 MET A O 1
ATOM 716 N N . GLY A 1 91 ? 14.805 -29.324 35.088 1.00 46.62 91 GLY A N 1
ATOM 717 C CA . GLY A 1 91 ? 15.742 -29.050 34.001 1.00 46.62 91 GLY A CA 1
ATOM 718 C C . GLY A 1 91 ? 16.294 -27.626 34.046 1.00 46.62 91 GLY A C 1
ATOM 719 O O . GLY A 1 91 ? 15.682 -26.718 34.611 1.00 46.62 91 GLY A O 1
ATOM 720 N N . ILE A 1 92 ? 17.484 -27.434 33.471 1.00 43.31 92 ILE A N 1
ATOM 721 C CA . ILE A 1 92 ? 18.122 -26.120 33.319 1.00 43.31 92 ILE A CA 1
ATOM 722 C C . ILE A 1 92 ? 18.540 -25.958 31.863 1.00 43.31 92 ILE A C 1
ATOM 724 O O . ILE A 1 92 ? 19.374 -26.716 31.368 1.00 43.31 92 ILE A O 1
ATOM 728 N N . HIS A 1 93 ? 17.998 -24.937 31.208 1.00 49.78 93 HIS A N 1
ATOM 729 C CA . HIS A 1 93 ? 18.320 -24.579 29.831 1.00 49.78 93 HIS A CA 1
ATOM 730 C C . HIS A 1 93 ? 19.022 -23.223 29.824 1.00 49.78 93 HIS A C 1
ATOM 732 O O . HIS A 1 93 ? 18.540 -22.273 30.439 1.00 49.78 93 HIS A O 1
ATOM 738 N N . ALA A 1 94 ? 20.170 -23.129 29.156 1.00 42.84 94 ALA A N 1
ATOM 739 C CA . ALA A 1 94 ? 20.970 -21.912 29.118 1.00 42.84 94 ALA A CA 1
ATOM 740 C C . ALA A 1 94 ? 21.186 -21.438 27.682 1.00 42.84 94 ALA A C 1
ATOM 742 O O . ALA A 1 94 ? 21.514 -22.236 26.805 1.00 42.84 94 ALA A O 1
ATOM 743 N N . PHE A 1 95 ? 21.054 -20.129 27.470 1.00 47.66 95 PHE A N 1
ATOM 744 C CA . PHE A 1 95 ? 21.189 -19.493 26.160 1.00 47.66 95 PHE A CA 1
ATOM 745 C C . PHE A 1 95 ? 22.255 -18.397 26.199 1.00 47.66 95 PHE A C 1
ATOM 747 O O . PHE A 1 95 ? 22.348 -17.651 27.178 1.00 47.66 95 PHE A O 1
ATOM 754 N N . LYS A 1 96 ? 23.042 -18.283 25.123 1.00 39.97 96 LYS A N 1
ATOM 755 C CA . LYS A 1 96 ? 24.111 -17.286 24.967 1.00 39.97 96 LYS A CA 1
ATOM 756 C C . LYS A 1 96 ? 23.755 -16.284 23.868 1.00 39.97 96 LYS A C 1
ATOM 758 O O . LYS A 1 96 ? 23.352 -16.690 22.784 1.00 39.97 96 LYS A O 1
ATOM 763 N N . LEU A 1 97 ? 23.977 -14.994 24.123 1.00 39.91 97 LEU A N 1
ATOM 764 C CA . LEU A 1 97 ? 23.909 -13.925 23.120 1.00 39.91 97 LEU A CA 1
ATOM 765 C C . LEU A 1 97 ? 25.303 -13.339 22.862 1.00 39.91 97 LEU A C 1
ATOM 767 O O . LEU A 1 97 ? 25.976 -12.917 23.798 1.00 39.91 97 LEU A O 1
ATOM 771 N N . ASP A 1 98 ? 25.757 -13.302 21.606 1.00 33.72 98 ASP A N 1
ATOM 772 C CA . ASP A 1 98 ? 27.081 -12.763 21.259 1.00 33.72 98 ASP A CA 1
ATOM 773 C C . ASP A 1 98 ? 27.106 -11.221 21.160 1.00 33.72 98 ASP A C 1
ATOM 775 O O . ASP A 1 98 ? 26.145 -10.570 20.759 1.00 33.72 98 ASP A O 1
ATOM 779 N N . ARG A 1 99 ? 28.256 -10.640 21.530 1.00 31.08 99 ARG A N 1
ATOM 780 C CA . ARG A 1 99 ? 28.445 -9.237 21.957 1.00 31.08 99 ARG A CA 1
ATOM 781 C C . ARG A 1 99 ? 28.585 -8.188 20.838 1.00 31.08 99 ARG A C 1
ATOM 783 O O . ARG A 1 99 ? 28.609 -7.003 21.138 1.00 31.08 99 ARG A O 1
ATOM 790 N N . TRP A 1 100 ? 28.668 -8.577 19.565 1.00 30.06 100 TRP A N 1
ATOM 791 C CA . TRP A 1 100 ? 28.915 -7.645 18.444 1.00 30.06 100 TRP A CA 1
ATOM 792 C C . TRP A 1 100 ? 27.672 -6.854 17.987 1.00 30.06 100 TRP A C 1
ATOM 794 O O . TRP A 1 100 ? 27.746 -6.082 17.039 1.00 30.06 100 TRP A O 1
ATOM 804 N N . ALA A 1 101 ? 26.532 -7.033 18.660 1.00 26.86 101 ALA A N 1
ATOM 805 C CA . ALA A 1 101 ? 25.253 -6.404 18.329 1.00 26.86 101 ALA A CA 1
ATOM 806 C C . ALA A 1 101 ? 24.964 -5.094 19.097 1.00 26.86 101 ALA A C 1
ATOM 808 O O . ALA A 1 101 ? 23.832 -4.626 19.058 1.00 26.86 101 ALA A O 1
ATOM 809 N N . LEU A 1 102 ? 25.944 -4.534 19.819 1.00 28.89 102 LEU A N 1
ATOM 810 C CA . LEU A 1 102 ? 25.732 -3.416 20.756 1.00 28.89 102 LEU A CA 1
ATOM 811 C C . LEU A 1 102 ? 26.261 -2.051 20.291 1.00 28.89 102 LEU A C 1
ATOM 813 O O . LEU A 1 102 ? 25.976 -1.060 20.953 1.00 28.89 102 LEU A O 1
ATOM 817 N N . ASP A 1 103 ? 26.960 -1.976 19.160 1.00 25.72 103 ASP A N 1
ATOM 818 C CA . ASP A 1 103 ? 27.475 -0.710 18.635 1.00 25.72 103 ASP A CA 1
ATOM 819 C C . ASP A 1 103 ? 26.881 -0.461 17.247 1.00 25.72 103 ASP A C 1
ATOM 821 O O . ASP A 1 103 ? 27.310 -1.118 16.304 1.00 25.72 103 ASP A O 1
ATOM 825 N N . LEU A 1 104 ? 25.877 0.427 17.134 1.00 26.69 104 LEU A N 1
ATOM 826 C CA . LEU A 1 104 ? 25.579 1.282 15.962 1.00 26.69 104 LEU A CA 1
ATOM 827 C C . LEU A 1 104 ? 24.337 2.185 16.226 1.00 26.69 104 LEU A C 1
ATOM 829 O O . LEU A 1 104 ? 23.289 1.664 16.610 1.00 26.69 104 LEU A O 1
ATOM 833 N N . PRO A 1 105 ? 24.417 3.518 16.016 1.00 24.88 105 PRO A N 1
ATOM 834 C CA . PRO A 1 105 ? 23.300 4.460 16.180 1.00 24.88 105 PRO A CA 1
ATOM 835 C C . PRO A 1 105 ? 22.555 4.771 14.856 1.00 24.88 105 PRO A C 1
ATOM 837 O O . PRO A 1 105 ? 23.200 4.917 13.822 1.00 24.88 105 PRO A O 1
ATOM 840 N N . GLY A 1 106 ? 21.222 4.964 14.908 1.00 24.83 106 GLY A N 1
ATOM 841 C CA . GLY A 1 106 ? 20.410 5.627 13.856 1.00 24.83 106 GLY A CA 1
ATOM 842 C C . GLY A 1 106 ? 19.145 4.868 13.406 1.00 24.83 106 GLY A C 1
ATOM 843 O O . GLY A 1 106 ? 19.242 3.723 12.986 1.00 24.83 106 GLY A O 1
ATOM 844 N N . PHE A 1 107 ? 17.968 5.506 13.513 1.00 25.67 107 PHE A N 1
ATOM 845 C CA . PHE A 1 107 ? 16.599 4.965 13.340 1.00 25.67 107 PHE A CA 1
ATOM 846 C C . PHE A 1 107 ? 15.876 5.564 12.104 1.00 25.67 107 PHE A C 1
ATOM 848 O O . PHE A 1 107 ? 16.329 6.581 11.591 1.00 25.67 107 PHE A O 1
ATOM 855 N N . PHE A 1 108 ? 14.712 4.983 11.745 1.00 23.97 108 PHE A N 1
ATOM 856 C CA . PHE A 1 108 ? 13.686 5.360 10.730 1.00 23.97 108 PHE A CA 1
ATOM 857 C C . PHE A 1 108 ? 13.871 4.688 9.345 1.00 23.97 108 PHE A C 1
ATOM 859 O O . PHE A 1 108 ? 14.917 4.845 8.726 1.00 23.97 108 PHE A O 1
ATOM 866 N N . LEU A 1 109 ? 12.926 3.894 8.798 1.00 26.25 109 LEU A N 1
ATOM 867 C CA . LEU A 1 109 ? 11.447 3.819 8.918 1.00 26.25 109 LEU A CA 1
ATOM 868 C C . LEU A 1 109 ? 10.989 2.367 8.576 1.00 26.25 109 LEU A C 1
ATOM 870 O O . LEU A 1 109 ? 11.736 1.624 7.952 1.00 26.25 109 LEU A O 1
ATOM 874 N N . PHE A 1 110 ? 9.794 1.962 9.028 1.00 33.91 110 PHE A N 1
ATOM 875 C CA . PHE A 1 110 ? 9.228 0.590 9.044 1.00 33.91 110 PHE A CA 1
ATOM 876 C C . PHE A 1 110 ? 9.829 -0.395 10.058 1.00 33.91 110 PHE A C 1
ATOM 878 O O . PHE A 1 110 ? 10.322 -1.451 9.684 1.00 33.91 110 PHE A O 1
ATOM 885 N N . GLY A 1 111 ? 9.721 -0.074 11.355 1.00 28.55 111 GLY A N 1
ATOM 886 C CA . GLY A 1 111 ? 9.371 -1.011 12.446 1.00 28.55 111 GLY A CA 1
ATOM 887 C C . GLY A 1 111 ? 10.208 -2.274 12.707 1.00 28.55 111 GLY A C 1
ATOM 888 O O . GLY A 1 111 ? 9.967 -2.948 13.702 1.00 28.55 111 GLY A O 1
ATOM 889 N N . PHE A 1 112 ? 11.200 -2.605 11.886 1.00 32.88 112 PHE A N 1
ATOM 890 C CA . PHE A 1 112 ? 12.082 -3.745 12.054 1.00 32.88 112 PHE A CA 1
ATOM 891 C C . PHE A 1 112 ? 13.492 -3.320 11.706 1.00 32.88 112 PHE A C 1
ATOM 893 O O . PHE A 1 112 ? 13.913 -3.290 10.551 1.00 32.88 112 PHE A O 1
ATOM 900 N N . ASN A 1 113 ? 14.273 -3.092 12.758 1.00 36.69 113 ASN A N 1
ATOM 901 C CA . ASN A 1 113 ? 15.705 -3.310 12.715 1.00 36.69 113 ASN A CA 1
ATOM 902 C C . ASN A 1 113 ? 15.918 -4.753 12.242 1.00 36.69 113 ASN A C 1
ATOM 904 O O . ASN A 1 113 ? 16.022 -5.631 13.084 1.00 36.69 113 ASN A O 1
ATOM 908 N N . LYS A 1 114 ? 16.046 -4.997 10.933 1.00 33.84 114 LYS A N 1
ATOM 909 C CA . LYS A 1 114 ? 16.115 -6.318 10.277 1.00 33.84 114 LYS A CA 1
ATOM 910 C C . LYS A 1 114 ? 14.933 -7.255 10.619 1.00 33.84 114 LYS A C 1
ATOM 912 O O . LYS A 1 114 ? 14.593 -7.425 11.788 1.00 33.84 114 LYS A O 1
ATOM 917 N N . PRO A 1 115 ? 14.343 -7.946 9.638 1.00 34.50 115 PRO A N 1
ATOM 918 C CA . PRO A 1 115 ? 13.412 -9.021 9.952 1.00 34.50 115 PRO A CA 1
ATOM 919 C C . PRO A 1 115 ? 14.084 -10.072 10.868 1.00 34.50 115 PRO A C 1
ATOM 921 O O . PRO A 1 115 ? 15.291 -10.313 10.769 1.00 34.50 115 PRO A O 1
ATOM 924 N N . LEU A 1 116 ? 13.313 -10.673 11.789 1.00 30.86 116 LEU A N 1
ATOM 925 C CA . LEU A 1 116 ? 13.749 -11.772 12.681 1.00 30.86 116 LEU A CA 1
ATOM 926 C C . LEU A 1 116 ? 14.335 -12.969 11.902 1.00 30.86 116 LEU A C 1
ATOM 928 O O . LEU A 1 116 ? 15.108 -13.752 12.451 1.00 30.86 116 LEU A O 1
ATOM 932 N N . PHE A 1 117 ? 14.015 -13.049 10.612 1.00 31.92 117 PHE A N 1
ATOM 933 C CA . PHE A 1 117 ? 14.523 -13.985 9.618 1.00 31.92 117 PHE A CA 1
ATOM 934 C C . PHE A 1 117 ? 14.997 -13.215 8.386 1.00 31.92 117 PHE A C 1
ATOM 936 O O . PHE A 1 117 ? 14.492 -12.136 8.108 1.00 31.92 117 PHE A O 1
ATOM 943 N N . SER A 1 118 ? 15.920 -13.746 7.589 1.00 39.91 118 SER A N 1
ATOM 944 C CA . SER A 1 118 ? 16.182 -13.165 6.264 1.00 39.91 118 SER A CA 1
ATOM 945 C C . SER A 1 118 ? 14.910 -13.207 5.397 1.00 39.91 118 SER A C 1
ATOM 947 O O . SER A 1 118 ? 14.109 -14.129 5.522 1.00 39.91 118 SER A O 1
ATOM 949 N N . HIS A 1 119 ? 14.706 -12.261 4.473 1.00 43.75 119 HIS A N 1
ATOM 950 C CA . HIS A 1 119 ? 13.552 -12.307 3.551 1.00 43.75 119 HIS A CA 1
ATOM 951 C C . HIS A 1 119 ? 13.491 -13.613 2.741 1.00 43.75 119 HIS A C 1
ATOM 953 O O . HIS A 1 119 ? 12.411 -14.113 2.436 1.00 43.75 119 HIS A O 1
ATOM 959 N N . LYS A 1 120 ? 14.654 -14.225 2.473 1.00 40.94 120 LYS A N 1
ATOM 960 C CA . LYS A 1 120 ? 14.762 -15.571 1.899 1.00 40.94 120 LYS A CA 1
ATOM 961 C C . LYS A 1 120 ? 14.110 -16.621 2.797 1.00 40.94 120 LYS A C 1
ATOM 963 O O . LYS A 1 120 ? 13.445 -17.506 2.286 1.00 40.94 120 LYS A O 1
ATOM 968 N N . GLU A 1 121 ? 14.269 -16.532 4.112 1.00 38.56 121 GLU A N 1
ATOM 969 C CA . GLU A 1 121 ? 13.626 -17.422 5.084 1.00 38.56 121 GLU A CA 1
ATOM 970 C C . GLU A 1 121 ? 12.141 -17.103 5.267 1.00 38.56 121 GLU A C 1
ATOM 972 O O . GLU A 1 121 ? 11.352 -18.037 5.275 1.00 38.56 121 GLU A O 1
ATOM 977 N N . GLN A 1 122 ? 11.736 -15.828 5.300 1.00 39.59 122 GLN A N 1
ATOM 978 C CA . GLN A 1 122 ? 10.316 -15.442 5.335 1.00 39.59 122 GLN A CA 1
ATOM 979 C C . GLN A 1 122 ? 9.564 -15.974 4.112 1.00 39.59 122 GLN A C 1
ATOM 981 O O . GLN A 1 122 ? 8.521 -16.611 4.238 1.00 39.59 122 GLN A O 1
ATOM 986 N N . TYR A 1 123 ? 10.138 -15.796 2.922 1.00 41.72 123 TYR A N 1
ATOM 987 C CA . TYR A 1 123 ? 9.545 -16.301 1.694 1.00 41.72 123 TYR A CA 1
ATOM 988 C C . TYR A 1 123 ? 9.685 -17.818 1.552 1.00 41.72 123 TYR A C 1
ATOM 990 O O . TYR A 1 123 ? 8.810 -18.466 0.992 1.00 41.72 123 TYR A O 1
ATOM 998 N N . ARG A 1 124 ? 10.754 -18.437 2.069 1.00 41.12 124 ARG A N 1
ATOM 999 C CA . ARG A 1 124 ? 10.872 -19.901 2.074 1.00 41.12 124 ARG A CA 1
ATOM 1000 C C . ARG A 1 124 ? 9.894 -20.540 3.057 1.00 41.12 124 ARG A C 1
ATOM 1002 O O . ARG A 1 124 ? 9.394 -21.610 2.738 1.00 41.12 124 ARG A O 1
ATOM 1009 N N . CYS A 1 125 ? 9.592 -19.906 4.191 1.00 37.34 125 CYS A N 1
ATOM 1010 C CA . CYS A 1 125 ? 8.483 -20.292 5.065 1.00 37.34 125 CYS A CA 1
ATOM 1011 C C . CYS A 1 125 ? 7.155 -20.133 4.322 1.00 37.34 125 CYS A C 1
ATOM 1013 O O . CYS A 1 125 ? 6.440 -21.116 4.191 1.00 37.34 125 CYS A O 1
ATOM 1015 N N . PHE A 1 126 ? 6.911 -18.982 3.689 1.00 38.41 126 PHE A N 1
ATOM 1016 C CA . PHE A 1 126 ? 5.728 -18.749 2.855 1.00 38.41 126 PHE A CA 1
ATOM 1017 C C . PHE A 1 126 ? 5.548 -19.805 1.743 1.00 38.41 126 PHE A C 1
ATOM 1019 O O . PHE A 1 126 ? 4.465 -20.353 1.580 1.00 38.41 126 PHE A O 1
ATOM 1026 N N . GLN A 1 127 ? 6.609 -20.158 1.008 1.00 40.41 127 GLN A N 1
ATOM 1027 C CA . GLN A 1 127 ? 6.590 -21.157 -0.074 1.00 40.41 127 GLN A CA 1
ATOM 1028 C C . GLN A 1 127 ? 6.481 -22.598 0.433 1.00 40.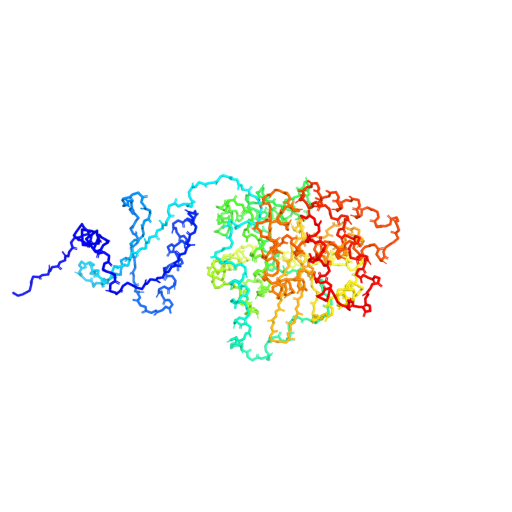41 127 GLN A C 1
ATOM 1030 O O . GLN A 1 127 ? 5.750 -23.408 -0.138 1.00 40.41 127 GLN A O 1
ATOM 1035 N N . LYS A 1 128 ? 7.200 -22.934 1.510 1.00 38.19 128 LYS A N 1
ATOM 1036 C CA . LYS A 1 128 ? 7.097 -24.237 2.174 1.00 38.19 128 LYS A CA 1
ATOM 1037 C C . LYS A 1 128 ? 5.680 -24.444 2.708 1.00 38.19 128 LYS A C 1
ATOM 1039 O O . LYS A 1 128 ? 5.128 -25.523 2.551 1.00 38.19 128 LYS A O 1
ATOM 1044 N N . GLU A 1 129 ? 5.059 -23.405 3.246 1.00 41.81 129 GLU A N 1
ATOM 1045 C CA . GLU A 1 129 ? 3.678 -23.429 3.720 1.00 41.81 129 GLU A CA 1
ATOM 1046 C C . GLU A 1 129 ? 2.663 -23.453 2.576 1.00 41.81 129 GLU A C 1
ATOM 1048 O O . GLU A 1 129 ? 1.673 -24.173 2.668 1.00 41.81 129 GLU A O 1
ATOM 1053 N N . LEU A 1 130 ? 2.930 -22.780 1.452 1.00 40.03 130 LEU A N 1
ATOM 1054 C CA . LEU A 1 130 ? 2.138 -22.927 0.226 1.00 40.03 130 LEU A CA 1
ATOM 1055 C C . LEU A 1 130 ? 2.090 -24.400 -0.224 1.00 40.03 130 LEU A C 1
ATOM 1057 O O . LEU A 1 130 ? 1.037 -24.905 -0.615 1.00 40.03 130 LEU A O 1
ATOM 1061 N N . ALA A 1 131 ? 3.224 -25.099 -0.110 1.00 38.22 131 ALA A N 1
ATOM 1062 C CA . ALA A 1 131 ? 3.369 -26.511 -0.450 1.00 38.22 131 ALA A CA 1
ATOM 1063 C C . ALA A 1 131 ? 2.808 -27.475 0.621 1.00 38.22 131 ALA A C 1
ATOM 1065 O O . ALA A 1 131 ? 2.321 -28.551 0.275 1.00 38.22 131 ALA A O 1
ATOM 1066 N N . GLU A 1 132 ? 2.862 -27.106 1.906 1.00 39.25 132 GLU A N 1
ATOM 1067 C CA . GLU A 1 132 ? 2.495 -27.960 3.051 1.00 39.25 132 GLU A CA 1
ATOM 1068 C C . GLU A 1 132 ? 1.102 -27.668 3.638 1.00 39.25 132 GLU A C 1
ATOM 1070 O O . GLU A 1 132 ? 0.621 -28.424 4.489 1.00 39.25 132 GLU A O 1
ATOM 1075 N N . SER A 1 133 ? 0.424 -26.604 3.194 1.00 40.31 133 SER A N 1
ATOM 1076 C CA . SER A 1 133 ? -0.864 -26.182 3.746 1.00 40.31 133 SER A CA 1
ATOM 1077 C C . SER A 1 133 ? -1.940 -27.264 3.583 1.00 40.31 133 SER A C 1
ATOM 1079 O O . SER A 1 133 ? -2.548 -27.478 2.531 1.00 40.31 133 SER A O 1
ATOM 1081 N N . ARG A 1 134 ? -2.243 -27.944 4.693 1.00 40.19 134 ARG A N 1
ATOM 1082 C CA . ARG A 1 134 ? -3.502 -28.671 4.889 1.00 40.19 134 ARG A CA 1
ATOM 1083 C C . ARG A 1 134 ? -4.620 -27.647 5.107 1.00 40.19 134 ARG A C 1
ATOM 1085 O O . ARG A 1 134 ? -5.123 -27.496 6.217 1.00 40.19 134 ARG A O 1
ATOM 1092 N N . MET A 1 135 ? -4.969 -26.897 4.063 1.00 43.75 135 MET A N 1
ATOM 1093 C CA . MET A 1 135 ? -6.100 -25.969 4.097 1.00 43.75 135 MET A CA 1
ATOM 1094 C C . MET A 1 135 ? -7.409 -26.763 4.220 1.00 43.75 135 MET A C 1
ATOM 1096 O O . MET A 1 135 ? -7.592 -27.781 3.548 1.00 43.75 135 MET A O 1
ATOM 1100 N N . ARG A 1 136 ? -8.320 -26.322 5.102 1.00 42.47 136 ARG A N 1
ATOM 1101 C CA . ARG A 1 136 ? -9.694 -26.855 5.159 1.00 42.47 136 ARG A CA 1
ATOM 1102 C C . ARG A 1 136 ? -10.371 -26.666 3.796 1.00 42.47 136 ARG A C 1
ATOM 1104 O O . ARG A 1 136 ? -10.042 -25.731 3.072 1.00 42.47 136 ARG A O 1
ATOM 1111 N N . SER A 1 137 ? -11.282 -27.580 3.466 1.00 39.94 137 SER A N 1
ATOM 1112 C CA . SER A 1 137 ? -11.947 -27.721 2.163 1.00 39.94 137 SER A CA 1
ATOM 1113 C C . SER A 1 137 ? -12.386 -26.398 1.523 1.00 39.94 137 SER A C 1
ATOM 1115 O O . SER A 1 137 ? -12.955 -25.548 2.201 1.00 39.94 137 SER A O 1
ATOM 1117 N N . GLU A 1 138 ? -12.200 -26.293 0.202 1.00 39.59 138 GLU A N 1
ATOM 1118 C CA . GLU A 1 138 ? -12.557 -25.170 -0.693 1.00 39.59 138 GLU A CA 1
ATOM 1119 C C . GLU A 1 138 ? -13.970 -24.582 -0.481 1.00 39.59 138 GLU A C 1
ATOM 1121 O O . GLU A 1 138 ? -14.201 -23.414 -0.771 1.00 39.59 138 GLU A O 1
ATOM 1126 N N . ALA A 1 139 ? -14.905 -25.347 0.090 1.00 41.12 139 ALA A N 1
ATOM 1127 C CA . ALA A 1 139 ? -16.321 -24.995 0.215 1.00 41.12 139 ALA A CA 1
ATOM 1128 C C . ALA A 1 139 ? -16.652 -23.752 1.078 1.00 41.12 139 ALA A C 1
ATOM 1130 O O . ALA A 1 139 ? -17.751 -23.209 0.925 1.00 41.12 139 ALA A O 1
ATOM 1131 N N . ASP A 1 140 ? -15.735 -23.297 1.942 1.00 43.62 140 ASP A N 1
ATOM 1132 C CA . ASP A 1 140 ? -15.934 -22.131 2.825 1.00 43.62 140 ASP A CA 1
ATOM 1133 C C . ASP A 1 140 ? -15.225 -20.848 2.334 1.00 43.62 140 ASP A C 1
ATOM 1135 O O . ASP A 1 140 ? -15.489 -19.767 2.852 1.00 43.62 140 ASP A O 1
ATOM 1139 N N . TRP A 1 141 ? -14.337 -20.936 1.335 1.00 49.91 141 TRP A N 1
ATOM 1140 C CA . TRP A 1 141 ? -13.454 -19.827 0.927 1.00 49.91 141 TRP A CA 1
ATOM 1141 C C . TRP A 1 141 ? -14.093 -18.844 -0.066 1.00 49.91 141 TRP A C 1
ATOM 1143 O O . TRP A 1 141 ? -13.716 -17.671 -0.117 1.00 49.91 141 TRP A O 1
ATOM 1153 N N . ASP A 1 142 ? -15.052 -19.326 -0.857 1.00 41.56 142 ASP A N 1
ATOM 1154 C CA . ASP A 1 142 ? -15.447 -18.714 -2.134 1.00 41.56 142 ASP A CA 1
ATOM 1155 C C . ASP A 1 142 ? -16.732 -17.868 -2.077 1.00 41.56 142 ASP A C 1
ATOM 1157 O O . ASP A 1 142 ? -17.170 -17.314 -3.082 1.00 41.56 142 ASP A O 1
ATOM 1161 N N . LYS A 1 143 ? -17.375 -17.762 -0.907 1.00 46.56 143 LYS A N 1
ATOM 1162 C CA . LYS A 1 143 ? -18.726 -17.177 -0.814 1.00 46.56 143 LYS A CA 1
ATOM 1163 C C . LYS A 1 143 ? -18.777 -15.698 -0.427 1.00 46.56 143 LYS A C 1
ATOM 1165 O O . LYS A 1 143 ? -19.782 -15.055 -0.715 1.00 46.56 143 LYS A O 1
ATOM 1170 N N . ASP A 1 144 ? -17.710 -15.142 0.153 1.00 54.31 144 ASP A N 1
ATOM 1171 C CA . ASP A 1 144 ? -17.831 -13.871 0.891 1.00 54.31 144 ASP A CA 1
ATOM 1172 C C . ASP A 1 144 ? -17.130 -12.658 0.252 1.00 54.31 144 ASP A C 1
ATOM 1174 O O . ASP A 1 144 ? -17.424 -11.521 0.631 1.00 54.31 144 ASP A O 1
ATOM 1178 N N . LEU A 1 145 ? -16.233 -12.846 -0.725 1.00 60.78 145 LEU A N 1
ATOM 1179 C CA . LEU A 1 145 ? -15.575 -11.730 -1.419 1.00 60.78 145 LEU A CA 1
ATOM 1180 C C . LEU A 1 145 ? -15.672 -11.893 -2.946 1.00 60.78 145 LEU A C 1
ATOM 1182 O O . LEU A 1 145 ? -15.069 -12.819 -3.490 1.00 60.78 145 LEU A O 1
ATOM 1186 N N . PRO A 1 146 ? -16.425 -11.019 -3.642 1.00 64.69 146 PRO A N 1
ATOM 1187 C CA . PRO A 1 146 ? -16.593 -11.088 -5.089 1.00 64.69 146 PRO A CA 1
ATOM 1188 C C . PRO A 1 146 ? -15.269 -10.820 -5.806 1.00 64.69 146 PRO A C 1
ATOM 1190 O O . PRO A 1 146 ? -14.476 -9.990 -5.366 1.00 64.69 146 PRO A O 1
ATOM 1193 N N . GLY A 1 147 ? -15.049 -11.502 -6.930 1.00 74.25 147 GLY A N 1
ATOM 1194 C CA . GLY A 1 147 ? -13.911 -11.222 -7.801 1.00 74.25 147 GLY A CA 1
ATOM 1195 C C . GLY A 1 147 ? -13.973 -9.838 -8.465 1.00 74.25 147 GLY A C 1
ATOM 1196 O O . GLY A 1 147 ? -14.952 -9.098 -8.335 1.00 74.25 147 GLY A O 1
ATOM 1197 N N . GLY A 1 148 ? -12.917 -9.502 -9.203 1.00 83.12 148 GLY A N 1
ATOM 1198 C CA . GLY A 1 148 ? -12.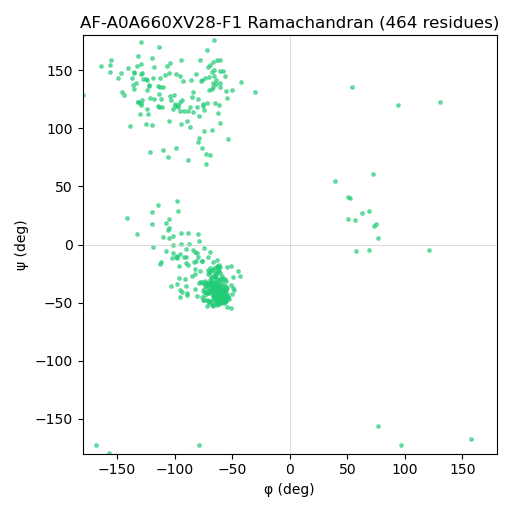777 -8.229 -9.911 1.00 83.12 148 GLY A CA 1
ATOM 1199 C C . GLY A 1 148 ? -12.417 -7.053 -8.998 1.00 83.12 148 GLY A C 1
ATOM 1200 O O . GLY A 1 148 ? -11.830 -7.234 -7.930 1.00 83.12 148 GLY A O 1
ATOM 1201 N N . PHE A 1 149 ? -12.743 -5.837 -9.439 1.00 89.81 149 PHE A N 1
ATOM 1202 C CA . PHE A 1 149 ? -12.428 -4.604 -8.718 1.00 89.81 149 PHE A CA 1
ATOM 1203 C C . PHE A 1 149 ? -13.475 -4.277 -7.649 1.00 89.81 149 PHE A C 1
ATOM 1205 O O . PHE A 1 149 ? -14.678 -4.287 -7.917 1.00 89.81 149 PHE A O 1
ATOM 1212 N N . GLN A 1 150 ? -13.028 -3.976 -6.432 1.00 88.94 150 GLN A N 1
ATOM 1213 C CA . GLN A 1 150 ? -13.886 -3.694 -5.286 1.00 88.94 150 GLN A CA 1
ATOM 1214 C C . GLN A 1 150 ? -13.369 -2.487 -4.501 1.00 88.94 150 GLN A C 1
ATOM 1216 O O . GLN A 1 150 ? -12.190 -2.399 -4.186 1.00 88.94 150 GLN A O 1
ATOM 1221 N N . ILE A 1 151 ? -14.279 -1.601 -4.094 1.00 90.44 151 ILE A N 1
ATOM 1222 C CA . ILE A 1 151 ? -13.990 -0.481 -3.187 1.00 90.44 151 ILE A CA 1
ATOM 1223 C C . ILE A 1 151 ? -14.887 -0.636 -1.965 1.00 90.44 151 ILE A C 1
ATOM 1225 O O . ILE A 1 151 ? -16.102 -0.795 -2.126 1.00 90.44 151 ILE A O 1
ATOM 1229 N N . ARG A 1 152 ? -14.301 -0.647 -0.763 1.00 89.69 152 ARG A N 1
ATOM 1230 C CA . ARG A 1 152 ? -15.012 -0.921 0.495 1.00 89.69 152 ARG A CA 1
ATOM 1231 C C . ARG A 1 152 ? -14.428 -0.125 1.653 1.00 89.69 152 ARG A C 1
ATOM 1233 O O . ARG A 1 152 ? -13.219 0.026 1.731 1.00 89.69 152 ARG A O 1
ATOM 1240 N N . VAL A 1 153 ? -15.273 0.258 2.603 1.00 91.06 153 VAL A N 1
ATOM 1241 C CA . VAL A 1 153 ? -14.849 0.637 3.958 1.00 91.06 153 VAL A CA 1
ATOM 1242 C C . VAL A 1 153 ? -15.087 -0.571 4.860 1.00 91.06 153 VAL A C 1
ATOM 1244 O O . VAL A 1 153 ? -16.203 -1.085 4.918 1.00 91.06 153 VAL A O 1
ATOM 1247 N N . LEU A 1 154 ? -14.035 -1.078 5.505 1.00 89.12 154 LEU A N 1
ATOM 1248 C CA . LEU A 1 154 ? -14.121 -2.273 6.349 1.00 89.12 154 LEU A CA 1
ATOM 1249 C C . LEU A 1 154 ? -14.326 -1.876 7.821 1.00 89.12 154 LEU A C 1
ATOM 1251 O O . LEU A 1 154 ? -13.452 -1.201 8.370 1.00 89.12 154 LEU A O 1
ATOM 1255 N N . PRO A 1 155 ? -15.396 -2.337 8.502 1.00 93.19 155 PRO A N 1
ATOM 1256 C CA . PRO A 1 155 ? -15.655 -1.978 9.899 1.00 93.19 155 PRO A CA 1
ATOM 1257 C C . PRO A 1 155 ? -14.495 -2.297 10.849 1.00 93.19 155 PRO A C 1
ATOM 1259 O O . PRO A 1 155 ? -14.176 -1.514 11.733 1.00 93.19 155 PRO A O 1
ATOM 1262 N N . GLN A 1 156 ? -13.816 -3.429 10.660 1.00 90.75 156 GLN A N 1
ATOM 1263 C CA . GLN A 1 156 ? -12.681 -3.830 11.492 1.00 90.75 156 GLN A CA 1
ATOM 1264 C C . GLN A 1 156 ? -11.439 -2.950 11.292 1.00 90.75 156 GLN A C 1
ATOM 1266 O O . GLN A 1 156 ? -10.662 -2.766 12.226 1.00 90.75 156 GLN A O 1
ATOM 1271 N N . PHE A 1 157 ? -11.259 -2.402 10.090 1.00 89.06 157 PHE A N 1
ATOM 1272 C CA . PHE A 1 157 ? -10.170 -1.481 9.773 1.00 89.06 157 PHE A CA 1
ATOM 1273 C C . PHE A 1 157 ? -10.470 -0.096 10.357 1.00 89.06 157 PHE A C 1
ATOM 1275 O O . PHE A 1 157 ? -9.633 0.484 11.045 1.00 89.06 157 PHE A O 1
ATOM 1282 N N . GLU A 1 158 ? -11.706 0.375 10.179 1.00 93.25 158 GLU A N 1
ATOM 1283 C CA . GLU A 1 158 ? -12.190 1.631 10.751 1.00 93.25 158 GLU A CA 1
ATOM 1284 C C . GLU A 1 158 ? -12.163 1.617 12.289 1.00 93.25 158 GLU A C 1
ATOM 1286 O O . GLU A 1 158 ? -11.740 2.591 12.900 1.00 93.25 158 GLU A O 1
ATOM 1291 N N . LEU A 1 159 ? -12.517 0.494 12.927 1.00 95.75 159 LEU A N 1
ATOM 1292 C CA . LEU A 1 159 ? -12.418 0.301 14.380 1.00 95.75 159 LEU A CA 1
ATOM 1293 C C . LEU A 1 159 ? -10.990 0.508 14.890 1.00 95.75 159 LEU A C 1
ATOM 1295 O O . LEU A 1 159 ? -10.777 1.190 15.894 1.00 95.75 159 LEU A O 1
ATOM 1299 N N . ALA A 1 160 ? -10.014 -0.104 14.215 1.00 92.56 160 ALA A N 1
ATOM 1300 C CA . ALA A 1 160 ? -8.615 0.020 14.597 1.00 92.56 160 ALA A CA 1
ATOM 1301 C C . ALA A 1 160 ? -8.132 1.464 14.434 1.00 92.56 160 ALA A C 1
ATOM 1303 O O . ALA A 1 160 ? -7.486 1.991 15.336 1.00 92.56 160 ALA A O 1
ATOM 1304 N N . LEU A 1 161 ? -8.491 2.128 13.332 1.00 91.19 161 LEU A N 1
ATOM 1305 C CA . LEU A 1 161 ? -8.123 3.523 13.093 1.00 91.19 161 LEU A CA 1
ATOM 1306 C C . LEU A 1 161 ? -8.828 4.505 14.038 1.00 91.19 161 LEU A C 1
ATOM 1308 O O . LEU A 1 161 ? -8.188 5.451 14.483 1.00 91.19 161 LEU A O 1
ATOM 1312 N N . ALA A 1 162 ? -10.076 4.247 14.432 1.00 93.69 162 ALA A N 1
ATOM 1313 C CA . ALA A 1 162 ? -10.778 5.027 15.452 1.00 93.69 162 ALA A CA 1
ATOM 1314 C C . ALA A 1 162 ? -10.122 4.884 16.836 1.00 93.69 162 ALA A C 1
ATOM 1316 O O . ALA A 1 162 ? -9.973 5.859 17.566 1.00 93.69 162 ALA A O 1
ATOM 1317 N N . ALA A 1 163 ? -9.668 3.678 17.198 1.00 93.44 163 ALA A N 1
ATOM 1318 C CA . ALA A 1 163 ? -8.885 3.484 18.418 1.00 93.44 163 ALA A CA 1
ATOM 1319 C C . ALA A 1 163 ? -7.533 4.219 18.345 1.00 93.44 163 ALA A C 1
ATOM 1321 O O . ALA A 1 163 ? -7.096 4.835 19.316 1.00 93.44 163 ALA A O 1
ATOM 1322 N N . LEU A 1 164 ? -6.876 4.188 17.183 1.00 89.25 164 LEU A N 1
ATOM 1323 C CA . LEU A 1 164 ? -5.615 4.894 16.959 1.00 89.25 164 LEU A CA 1
ATOM 1324 C C . LEU A 1 164 ? -5.786 6.416 17.038 1.00 89.25 164 LEU A C 1
ATOM 1326 O O . LEU A 1 164 ? -4.944 7.063 17.663 1.00 89.25 164 LEU A O 1
ATOM 1330 N N . SER A 1 165 ? -6.870 6.973 16.487 1.00 87.81 165 SER A N 1
ATOM 1331 C CA . SER A 1 165 ? -7.137 8.421 16.451 1.00 87.81 165 SER A CA 1
ATOM 1332 C C . SER A 1 165 ? -7.404 9.034 17.827 1.00 87.81 165 SER A C 1
ATOM 1334 O O . SER A 1 165 ? -7.214 10.228 18.019 1.00 87.81 165 SER A O 1
ATOM 1336 N N . VAL A 1 166 ? -7.807 8.237 18.819 1.00 89.62 166 VAL A N 1
ATOM 1337 C CA . VAL A 1 166 ? -7.976 8.711 20.207 1.00 89.62 166 VAL A CA 1
ATOM 1338 C C . VAL A 1 166 ? -6.817 8.325 21.123 1.00 89.62 166 VAL A C 1
ATOM 1340 O O . VAL A 1 166 ? -6.871 8.547 22.332 1.00 89.62 166 VAL A O 1
ATOM 1343 N N . SER A 1 167 ? -5.752 7.765 20.552 1.00 88.94 167 SER A N 1
ATOM 1344 C CA . SER A 1 167 ? -4.512 7.443 21.253 1.00 88.94 167 SER A CA 1
ATOM 1345 C C . SER A 1 167 ? -3.410 8.454 20.909 1.00 88.94 167 SER A C 1
ATOM 1347 O O . SER A 1 167 ? -3.399 9.062 19.841 1.00 88.94 167 SER A O 1
ATOM 1349 N N . ASN A 1 168 ? -2.421 8.598 21.784 1.00 84.94 168 ASN A N 1
ATOM 1350 C CA . ASN A 1 168 ? -1.246 9.452 21.588 1.00 84.94 168 ASN A CA 1
ATOM 1351 C C . ASN A 1 168 ? -0.307 8.921 20.490 1.00 84.94 168 ASN A C 1
ATOM 1353 O O . ASN A 1 168 ? 0.687 9.566 20.160 1.00 84.94 168 ASN A O 1
ATOM 1357 N N . ILE A 1 169 ? -0.563 7.725 19.945 1.00 79.25 169 ILE A N 1
ATOM 1358 C CA . ILE A 1 169 ? 0.229 7.182 18.839 1.00 79.25 169 ILE A CA 1
ATOM 1359 C C . ILE A 1 169 ? -0.025 7.951 17.540 1.00 79.25 169 ILE A C 1
ATOM 1361 O O . ILE A 1 169 ? 0.844 7.949 16.670 1.00 79.25 169 ILE A O 1
ATOM 1365 N N . GLN A 1 170 ? -1.174 8.626 17.406 1.00 74.31 170 GLN A N 1
ATOM 1366 C CA . GLN A 1 170 ? -1.510 9.420 16.221 1.00 74.31 170 GLN A CA 1
ATOM 1367 C C . GLN A 1 170 ? -0.468 10.518 15.956 1.00 74.31 170 GLN A C 1
ATOM 1369 O O . GLN A 1 170 ? -0.116 10.767 14.808 1.00 74.31 170 GLN A O 1
ATOM 1374 N N . ASP A 1 171 ? 0.119 11.081 17.017 1.00 72.81 171 ASP A N 1
ATOM 1375 C CA . ASP A 1 171 ? 1.147 12.124 16.935 1.00 72.81 171 ASP A CA 1
ATOM 1376 C C . ASP A 1 171 ? 2.528 11.575 16.541 1.00 72.81 171 ASP A C 1
ATOM 1378 O O . ASP A 1 171 ? 3.434 12.330 16.182 1.00 72.81 171 ASP A O 1
ATOM 1382 N N . LYS A 1 172 ? 2.699 10.249 16.612 1.00 68.50 172 LYS A N 1
ATOM 1383 C CA . LYS A 1 172 ? 3.976 9.538 16.447 1.00 68.50 172 LYS A CA 1
ATOM 1384 C C . LYS A 1 172 ? 4.119 8.829 15.100 1.00 68.50 172 LYS A C 1
ATOM 1386 O O . LYS A 1 172 ? 4.987 7.971 14.947 1.00 68.50 172 LYS A O 1
ATOM 1391 N N . GLY A 1 173 ? 3.273 9.136 14.127 1.00 64.38 173 GLY A N 1
ATOM 1392 C CA . GLY A 1 173 ? 3.412 8.564 12.796 1.00 64.38 173 GLY A CA 1
ATOM 1393 C C . GLY A 1 173 ? 2.533 9.244 11.770 1.00 64.38 173 GLY A C 1
ATOM 1394 O O . GLY A 1 173 ? 1.959 10.301 12.022 1.00 64.38 173 GLY A O 1
ATOM 1395 N N . PHE A 1 174 ? 2.505 8.651 10.586 1.00 61.91 174 PHE A N 1
ATOM 1396 C CA . PHE A 1 174 ? 1.937 9.275 9.407 1.00 61.91 174 PHE A CA 1
ATOM 1397 C C . PHE A 1 174 ? 0.484 8.850 9.200 1.00 61.91 174 PHE A C 1
ATOM 1399 O O . PHE A 1 174 ? -0.324 9.723 8.949 1.00 61.91 174 PHE A O 1
ATOM 1406 N N . LEU A 1 175 ? 0.111 7.584 9.437 1.00 64.50 175 LEU A N 1
ATOM 1407 C CA . LEU A 1 175 ? -1.147 6.962 8.975 1.00 64.50 175 LEU A CA 1
ATOM 1408 C C . LEU A 1 175 ? -2.458 7.627 9.408 1.00 64.50 175 LEU A C 1
ATOM 1410 O O . LEU A 1 175 ? -3.448 7.487 8.698 1.00 64.50 175 LEU A O 1
ATOM 1414 N N . VAL A 1 176 ? -2.486 8.286 10.567 1.00 60.00 176 VAL A N 1
ATOM 1415 C CA . VAL A 1 176 ? -3.686 8.957 11.120 1.00 60.00 176 VAL A CA 1
ATOM 1416 C C . VAL A 1 176 ? -3.447 10.463 11.291 1.00 60.00 176 VAL A C 1
ATOM 1418 O O . VAL A 1 176 ? -4.327 11.215 11.697 1.00 60.00 176 VAL A O 1
ATOM 1421 N N . ARG A 1 177 ? -2.241 10.947 10.973 1.00 60.44 177 ARG A N 1
ATOM 1422 C CA . ARG A 1 177 ? -1.875 12.343 11.190 1.00 60.44 177 ARG A CA 1
ATOM 1423 C C . ARG A 1 177 ? -2.182 13.166 9.949 1.00 60.44 177 ARG A C 1
ATOM 1425 O O . ARG A 1 177 ? -1.552 12.986 8.911 1.00 60.44 177 ARG A O 1
ATOM 1432 N N . ARG A 1 178 ? -3.122 14.105 10.069 1.00 59.84 178 ARG A N 1
ATOM 1433 C CA . ARG A 1 178 ? -3.336 15.169 9.077 1.00 59.84 178 ARG A CA 1
ATOM 1434 C C . ARG A 1 178 ? -2.795 16.489 9.594 1.00 59.84 178 ARG A C 1
ATOM 1436 O O . ARG A 1 178 ? -2.904 16.797 10.777 1.00 59.84 178 ARG A O 1
ATOM 1443 N N . GLU A 1 179 ? -2.308 17.325 8.682 1.00 59.44 179 GLU A N 1
ATOM 1444 C CA . GLU A 1 179 ? -2.079 18.746 8.972 1.00 59.44 179 GLU A CA 1
ATOM 1445 C C . GLU A 1 179 ? -3.393 19.487 9.284 1.00 59.44 179 GLU A C 1
ATOM 1447 O O . GLU A 1 179 ? -3.390 20.507 9.972 1.00 59.44 179 GLU A O 1
ATOM 1452 N N . LYS A 1 180 ? -4.532 18.972 8.791 1.00 68.50 180 LYS A N 1
ATOM 1453 C CA . LYS A 1 180 ? -5.873 19.528 9.006 1.00 68.50 180 LYS A CA 1
ATOM 1454 C C . LYS A 1 180 ? -6.862 18.448 9.433 1.00 68.50 180 LYS A C 1
ATOM 1456 O O . LYS A 1 180 ? -7.104 17.507 8.686 1.00 68.50 180 LYS A O 1
ATOM 1461 N N . VAL A 1 181 ? -7.488 18.657 10.590 1.00 77.38 181 VAL A N 1
ATOM 1462 C CA . VAL A 1 181 ? -8.543 17.781 11.117 1.00 77.38 181 VAL A CA 1
ATOM 1463 C C . VAL A 1 181 ? -9.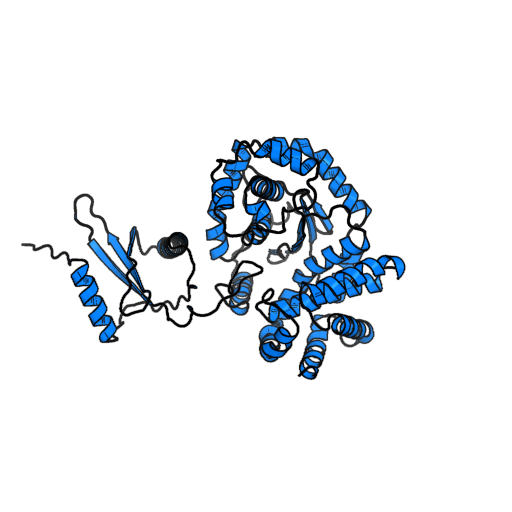858 18.017 10.363 1.00 77.38 181 VAL A C 1
ATOM 1465 O O . VAL A 1 181 ? -10.403 19.130 10.346 1.00 77.38 181 VAL A O 1
ATOM 1468 N N . THR A 1 182 ? -10.382 16.965 9.747 1.00 85.81 182 THR A N 1
ATOM 1469 C CA . THR A 1 182 ? -11.672 16.916 9.046 1.00 85.81 182 THR A CA 1
ATOM 1470 C C . THR A 1 182 ? -12.857 16.944 10.017 1.00 85.81 182 THR A C 1
ATOM 1472 O O . THR A 1 182 ? -12.701 16.808 11.230 1.00 85.81 182 THR A O 1
ATOM 1475 N N . ALA A 1 183 ? -14.071 17.164 9.498 1.00 90.38 183 ALA A N 1
ATOM 1476 C CA . ALA A 1 183 ? -15.285 17.097 10.318 1.00 90.38 183 ALA A CA 1
ATOM 1477 C C . ALA A 1 183 ? -15.496 15.692 10.900 1.00 90.38 183 ALA A C 1
ATOM 1479 O O . ALA A 1 183 ? -15.705 15.560 12.100 1.00 90.38 183 ALA A O 1
ATOM 1480 N N . TYR A 1 184 ? -15.325 14.663 10.071 1.00 91.69 184 TYR A N 1
ATOM 1481 C CA . TYR A 1 184 ? -15.469 13.275 10.490 1.00 91.69 184 TYR A CA 1
ATOM 1482 C C . TYR A 1 184 ? -14.441 12.862 11.558 1.00 91.69 184 TYR A C 1
ATOM 1484 O O . TYR A 1 184 ? -14.804 12.247 12.553 1.00 91.69 184 TYR A O 1
ATOM 1492 N N . GLU A 1 185 ? -13.171 13.267 11.432 1.00 88.62 185 GLU A N 1
ATOM 1493 C CA . GLU A 1 185 ? -12.165 13.005 12.478 1.00 88.62 185 GLU A CA 1
ATOM 1494 C C . GLU A 1 185 ? -12.523 13.657 13.819 1.00 88.62 185 GLU A C 1
ATOM 1496 O O . GLU A 1 185 ? -12.285 13.062 14.868 1.00 88.62 185 GLU A O 1
ATOM 1501 N N . ARG A 1 186 ? -13.113 14.862 13.808 1.00 90.38 186 ARG A N 1
ATOM 1502 C CA . ARG A 1 186 ? -13.609 15.487 15.044 1.00 90.38 186 ARG A CA 1
ATOM 1503 C C . ARG A 1 186 ? -14.727 14.664 15.669 1.00 90.38 186 ARG A C 1
ATOM 1505 O O . ARG A 1 186 ? -14.673 14.413 16.863 1.00 90.38 186 ARG A O 1
ATOM 1512 N N . GLU A 1 187 ? -15.686 14.208 14.870 1.00 95.06 187 GLU A N 1
ATOM 1513 C CA . GLU A 1 187 ? -16.796 13.379 15.353 1.00 95.06 187 GLU A CA 1
ATOM 1514 C C . GLU A 1 187 ? -16.308 12.050 15.943 1.00 95.06 187 GLU A C 1
ATOM 1516 O O . GLU A 1 187 ? -16.743 11.664 17.028 1.00 95.06 187 GLU A O 1
ATOM 1521 N N . VAL A 1 188 ? -15.359 11.384 15.277 1.00 94.50 188 VAL A N 1
ATOM 1522 C CA . VAL A 1 188 ? -14.705 10.172 15.792 1.00 94.50 188 VAL A CA 1
ATOM 1523 C C . VAL A 1 188 ? -14.016 10.471 17.122 1.00 94.50 188 VAL A C 1
ATOM 1525 O O . VAL A 1 188 ? -14.257 9.776 18.109 1.00 94.50 188 VAL A O 1
ATOM 1528 N N . ASN A 1 189 ? -13.212 11.531 17.197 1.00 91.44 189 ASN A N 1
ATOM 1529 C CA . ASN A 1 189 ? -12.513 11.875 18.431 1.00 91.44 189 ASN A CA 1
ATOM 1530 C C . ASN A 1 189 ? -13.487 12.212 19.572 1.00 91.44 189 ASN A C 1
ATOM 1532 O O . ASN A 1 189 ? -13.369 11.638 20.653 1.00 91.44 189 ASN A O 1
ATOM 1536 N N . ASP A 1 190 ? -14.500 13.044 19.329 1.00 94.31 190 ASP A N 1
ATOM 1537 C CA . ASP A 1 190 ? -15.523 13.413 20.318 1.00 94.31 190 ASP A CA 1
ATOM 1538 C C . ASP A 1 190 ? -16.322 12.190 20.808 1.00 94.31 190 ASP A C 1
ATOM 1540 O O . ASP A 1 190 ? -16.707 12.085 21.982 1.00 94.31 190 ASP A O 1
ATOM 1544 N N . TYR A 1 191 ? -16.576 11.231 19.915 1.00 97.00 191 TYR A N 1
ATOM 1545 C CA . TYR A 1 191 ? -17.274 10.003 20.261 1.00 97.00 191 TYR A CA 1
ATOM 1546 C C . TYR A 1 191 ? -16.393 9.073 21.103 1.00 97.00 191 TYR A C 1
ATOM 1548 O O . TYR A 1 191 ? -16.804 8.668 22.198 1.00 97.00 191 TYR A O 1
ATOM 1556 N N . PHE A 1 192 ? -15.179 8.763 20.636 1.00 96.81 192 PHE A N 1
ATOM 1557 C CA . PHE A 1 192 ? -14.344 7.701 21.201 1.00 96.81 192 PHE A CA 1
ATOM 1558 C C . PHE A 1 192 ? -13.394 8.151 22.325 1.00 96.81 192 PHE A C 1
ATOM 1560 O O . PHE A 1 192 ? -12.946 7.305 23.099 1.00 96.81 192 PHE A O 1
ATOM 1567 N N . GLN A 1 193 ? -13.132 9.453 22.510 1.00 94.25 193 GLN A N 1
ATOM 1568 C CA . GLN A 1 193 ? -12.207 9.952 23.546 1.00 94.25 193 GLN A CA 1
ATOM 1569 C C . GLN A 1 193 ? -12.618 9.551 24.974 1.00 94.25 193 GLN A C 1
ATOM 1571 O O . GLN A 1 193 ? -11.769 9.380 25.855 1.00 94.25 193 GLN A O 1
ATOM 1576 N N . ARG A 1 194 ? -13.919 9.341 25.211 1.00 96.00 194 ARG A N 1
ATOM 1577 C CA . ARG A 1 194 ? -14.451 8.866 26.500 1.00 96.00 194 ARG A CA 1
ATOM 1578 C C . ARG A 1 194 ? -13.968 7.463 26.896 1.00 96.00 194 ARG A C 1
ATOM 1580 O O . ARG A 1 194 ? -14.150 7.083 28.043 1.00 96.00 194 ARG A O 1
ATOM 1587 N N . TYR A 1 195 ? -13.378 6.718 25.960 1.00 96.50 195 TYR A N 1
ATOM 1588 C CA . TYR A 1 195 ? -12.811 5.382 26.160 1.00 96.50 195 TYR A CA 1
ATOM 1589 C C . TYR A 1 195 ? -11.275 5.406 26.212 1.00 96.50 195 TYR A C 1
ATOM 1591 O O . TYR A 1 195 ? -10.625 4.397 25.942 1.00 96.50 195 TYR A O 1
ATOM 1599 N N . SER A 1 196 ? -10.675 6.560 26.518 1.00 92.50 196 SER A N 1
ATOM 1600 C CA . SER A 1 196 ? -9.215 6.744 26.561 1.00 92.50 196 SER A CA 1
ATOM 1601 C C . SER A 1 196 ? -8.500 5.878 27.608 1.00 92.50 196 SER A C 1
ATOM 1603 O O . SER A 1 196 ? -7.298 5.642 27.489 1.00 92.50 196 SER A O 1
ATOM 1605 N N . ASP A 1 197 ? -9.226 5.368 28.602 1.00 94.75 197 ASP A N 1
ATOM 1606 C CA . ASP A 1 197 ? -8.749 4.423 29.613 1.00 94.75 197 ASP A CA 1
ATOM 1607 C C . ASP A 1 197 ? -8.930 2.946 29.212 1.00 94.75 197 ASP A C 1
ATOM 1609 O O . ASP A 1 197 ? -8.466 2.052 29.926 1.00 94.75 197 ASP A O 1
ATOM 1613 N N . HIS A 1 198 ? -9.556 2.661 28.063 1.00 97.38 198 HIS A N 1
ATOM 1614 C CA . HIS A 1 198 ? -9.744 1.292 27.593 1.00 97.38 198 HIS A CA 1
ATOM 1615 C C . HIS A 1 198 ? -8.380 0.601 27.377 1.00 97.38 198 HIS A C 1
ATOM 1617 O O . HIS A 1 198 ? -7.474 1.206 26.793 1.00 97.38 198 HIS A O 1
ATOM 1623 N N . PRO A 1 199 ? -8.214 -0.687 27.750 1.00 96.00 199 PRO A N 1
ATOM 1624 C CA . PRO A 1 199 ? -6.922 -1.376 27.667 1.00 96.00 199 PRO A CA 1
ATOM 1625 C C . PRO A 1 199 ? -6.262 -1.360 26.279 1.00 96.00 199 PRO A C 1
ATOM 1627 O O . PRO A 1 199 ? -5.038 -1.303 26.187 1.00 96.00 199 PRO A O 1
ATOM 1630 N N . LEU A 1 200 ? -7.054 -1.350 25.198 1.00 94.25 200 LEU A N 1
ATOM 1631 C CA . LEU A 1 200 ? -6.544 -1.157 23.832 1.00 94.25 200 LEU A CA 1
ATOM 1632 C C . LEU A 1 200 ? -5.827 0.191 23.671 1.00 94.25 200 LEU A C 1
ATOM 1634 O O . LEU A 1 200 ? -4.724 0.236 23.139 1.00 94.25 200 LEU A O 1
ATOM 1638 N N . ILE A 1 201 ? -6.437 1.281 24.138 1.00 93.75 201 ILE A N 1
ATOM 1639 C CA . ILE A 1 201 ? -5.881 2.632 24.009 1.00 93.75 201 ILE A CA 1
ATOM 1640 C C . ILE A 1 201 ? -4.626 2.767 24.869 1.00 93.75 201 ILE A C 1
ATOM 1642 O O . ILE A 1 201 ? -3.624 3.319 24.422 1.00 93.75 201 ILE A O 1
ATOM 1646 N N . VAL A 1 202 ? -4.631 2.183 26.070 1.00 92.50 202 VAL A N 1
ATOM 1647 C CA . VAL A 1 202 ? -3.444 2.112 26.935 1.00 92.50 202 VAL A CA 1
ATOM 1648 C C . VAL A 1 202 ? -2.297 1.362 26.248 1.00 92.50 202 VAL A C 1
ATOM 1650 O O . VAL A 1 202 ? -1.162 1.839 26.261 1.00 92.50 202 VAL A O 1
ATOM 1653 N N . LEU A 1 203 ? -2.585 0.225 25.605 1.00 89.12 203 LEU A N 1
ATOM 1654 C CA . LEU A 1 203 ? -1.599 -0.527 24.827 1.00 89.12 203 LEU A CA 1
ATOM 1655 C C . LEU A 1 203 ? -1.043 0.307 23.665 1.00 89.12 203 LEU A C 1
ATOM 1657 O O . LEU A 1 203 ? 0.175 0.410 23.530 1.00 89.12 203 LEU A O 1
ATOM 1661 N N . LEU A 1 204 ? -1.906 0.949 22.874 1.00 88.12 204 LEU A N 1
ATOM 1662 C CA . LEU A 1 204 ? -1.497 1.826 21.771 1.00 88.12 204 LEU A CA 1
ATOM 1663 C C . LEU A 1 204 ? -0.619 2.987 22.257 1.00 88.12 204 LEU A C 1
ATOM 1665 O O . LEU A 1 204 ? 0.424 3.268 21.672 1.00 88.12 204 LEU A O 1
ATOM 1669 N N . ASN A 1 205 ? -0.985 3.609 23.379 1.00 88.44 205 ASN A N 1
ATOM 1670 C CA . ASN A 1 205 ? -0.219 4.690 23.999 1.00 88.44 205 ASN A CA 1
ATOM 1671 C C . ASN A 1 205 ? 1.170 4.248 24.483 1.00 88.44 205 ASN A C 1
ATOM 1673 O O . ASN A 1 205 ? 2.087 5.072 24.541 1.00 88.44 205 ASN A O 1
ATOM 1677 N N . SER A 1 206 ? 1.329 2.966 24.827 1.00 85.12 206 SER A N 1
ATOM 1678 C CA . SER A 1 206 ? 2.605 2.395 25.268 1.00 85.12 206 SER A CA 1
ATOM 1679 C C . SER A 1 206 ? 3.590 2.140 24.124 1.00 85.12 206 SER A C 1
ATOM 1681 O O . SER A 1 206 ? 4.779 1.941 24.380 1.00 85.12 206 SER A O 1
ATOM 1683 N N . LEU A 1 207 ? 3.124 2.165 22.870 1.00 82.00 207 LEU A N 1
ATOM 1684 C CA . LEU A 1 207 ? 3.990 1.917 21.729 1.00 82.00 207 LEU A CA 1
ATOM 1685 C C . LEU A 1 207 ? 4.989 3.064 21.500 1.00 82.00 207 LEU A C 1
ATOM 1687 O O . LEU A 1 207 ? 4.661 4.247 21.694 1.00 82.00 207 LEU A O 1
ATOM 1691 N N . PRO A 1 208 ? 6.216 2.727 21.059 1.00 76.69 208 PRO A N 1
ATOM 1692 C CA . PRO A 1 208 ? 7.229 3.725 20.745 1.00 76.69 208 PRO A CA 1
ATOM 1693 C C . PRO A 1 208 ? 6.852 4.550 19.507 1.00 76.69 208 PRO A C 1
ATOM 1695 O O . PRO A 1 208 ? 7.074 5.758 19.507 1.00 76.69 208 PRO A O 1
ATOM 1698 N N . ASP A 1 209 ? 6.237 3.921 18.502 1.00 78.25 209 ASP A N 1
ATOM 1699 C CA . ASP A 1 209 ? 5.839 4.513 17.222 1.00 78.25 209 ASP A CA 1
ATOM 1700 C C . ASP A 1 209 ? 4.696 3.712 16.556 1.00 78.25 209 ASP A C 1
ATOM 1702 O O . ASP A 1 209 ? 4.226 2.708 17.096 1.00 78.25 209 ASP A O 1
ATOM 1706 N N . GLN A 1 210 ? 4.250 4.154 15.373 1.00 71.69 210 GLN A N 1
ATOM 1707 C CA . GLN A 1 210 ? 3.202 3.496 14.575 1.00 71.69 210 GLN A CA 1
ATOM 1708 C C . GLN A 1 210 ? 3.678 2.270 13.763 1.00 71.69 210 GLN A C 1
ATOM 1710 O O . GLN A 1 210 ? 2.917 1.748 12.952 1.00 71.69 210 GLN A O 1
ATOM 1715 N N . GLY A 1 211 ? 4.901 1.766 13.951 1.00 70.06 211 GLY A N 1
ATOM 1716 C CA . GLY A 1 211 ? 5.486 0.702 13.123 1.00 70.06 211 GLY A CA 1
ATOM 1717 C C . GLY A 1 211 ? 4.711 -0.623 13.127 1.00 70.06 211 GLY A C 1
ATOM 1718 O O . GLY A 1 211 ? 4.848 -1.421 12.203 1.00 70.06 211 GLY A O 1
ATOM 1719 N N . LEU A 1 212 ? 3.861 -0.844 14.134 1.00 75.50 212 LEU A N 1
ATOM 1720 C CA . LEU A 1 212 ? 2.995 -2.023 14.257 1.00 75.50 212 LEU A CA 1
ATOM 1721 C C . LEU A 1 212 ? 1.579 -1.813 13.709 1.00 75.50 212 LEU A C 1
ATOM 1723 O O . LEU A 1 212 ? 0.822 -2.776 13.601 1.00 75.50 212 LEU A O 1
ATOM 1727 N N . VAL A 1 213 ? 1.222 -0.582 13.337 1.00 75.88 213 VAL A N 1
ATOM 1728 C CA . VAL A 1 213 ? -0.112 -0.254 12.828 1.00 75.88 213 VAL A CA 1
ATOM 1729 C C . VAL A 1 213 ? -0.325 -0.859 11.445 1.00 75.88 213 VAL A C 1
ATOM 1731 O O . VAL A 1 213 ? -1.303 -1.572 11.253 1.00 75.88 213 VAL A O 1
ATOM 1734 N N . THR A 1 214 ? 0.592 -0.659 10.496 1.00 74.81 214 THR A N 1
ATOM 1735 C CA . THR A 1 214 ? 0.458 -1.248 9.151 1.00 74.81 214 THR A CA 1
ATOM 1736 C C . THR A 1 214 ? 0.349 -2.780 9.192 1.00 74.81 214 THR A C 1
ATOM 1738 O O . THR A 1 214 ? -0.608 -3.309 8.624 1.00 74.81 214 THR A O 1
ATOM 1741 N N . PRO A 1 215 ? 1.226 -3.519 9.911 1.00 75.75 215 PRO A N 1
ATOM 1742 C CA . PRO A 1 215 ? 1.065 -4.965 10.063 1.00 75.75 215 PRO A CA 1
ATOM 1743 C C . PRO A 1 215 ? -0.263 -5.375 10.712 1.00 75.75 215 PRO A C 1
ATOM 1745 O O . PRO A 1 215 ? -0.862 -6.356 10.276 1.00 75.75 215 PRO A O 1
ATOM 1748 N N . LEU A 1 216 ? -0.760 -4.625 11.705 1.00 79.50 216 LEU A N 1
ATOM 1749 C CA . LEU A 1 216 ? -2.078 -4.873 12.295 1.00 79.50 216 LEU A CA 1
ATOM 1750 C C . LEU A 1 216 ? -3.189 -4.716 11.253 1.00 79.50 216 LEU A C 1
ATOM 1752 O O . LEU A 1 216 ? -4.050 -5.578 11.133 1.00 79.50 216 LEU A O 1
ATOM 1756 N N . LEU A 1 217 ? -3.183 -3.623 10.497 1.00 80.25 217 LEU A N 1
ATOM 1757 C CA . LEU A 1 217 ? -4.202 -3.331 9.495 1.00 80.25 217 LEU A CA 1
ATOM 1758 C C . LEU A 1 217 ? -4.242 -4.394 8.385 1.00 80.25 217 LEU A C 1
ATOM 1760 O O . LEU A 1 217 ? -5.317 -4.867 8.017 1.00 80.25 217 LEU A O 1
ATOM 1764 N N . ILE A 1 218 ? -3.069 -4.835 7.926 1.00 76.50 218 ILE A N 1
ATOM 1765 C CA . ILE A 1 218 ? -2.897 -5.981 7.023 1.00 76.50 218 ILE A CA 1
ATOM 1766 C C . ILE A 1 218 ? -3.481 -7.255 7.647 1.00 76.50 218 ILE A C 1
ATOM 1768 O O . ILE A 1 218 ? -4.235 -7.989 7.002 1.00 76.50 218 ILE A O 1
ATOM 1772 N N . TYR A 1 219 ? -3.170 -7.510 8.919 1.00 78.62 219 TYR A N 1
ATOM 1773 C CA . TYR A 1 219 ? -3.662 -8.672 9.650 1.00 78.62 219 TYR A CA 1
ATOM 1774 C C . TYR A 1 219 ? -5.194 -8.671 9.773 1.00 78.62 219 TYR A C 1
ATOM 1776 O O . TYR A 1 219 ? -5.820 -9.718 9.599 1.00 78.62 219 TYR A O 1
ATOM 1784 N N . LEU A 1 220 ? -5.813 -7.503 9.974 1.00 83.00 220 LEU A N 1
ATOM 1785 C CA . LEU A 1 220 ? -7.261 -7.329 10.140 1.00 83.00 220 LEU A CA 1
ATOM 1786 C C . LEU A 1 220 ? -8.089 -7.668 8.896 1.00 83.00 220 LEU A C 1
ATOM 1788 O O . LEU A 1 220 ? -9.267 -8.009 9.026 1.00 83.00 220 LEU A O 1
ATOM 1792 N N . VAL A 1 221 ? -7.491 -7.676 7.703 1.00 78.06 221 VAL A N 1
ATOM 1793 C CA . VAL A 1 221 ? -8.167 -8.160 6.487 1.00 78.06 221 VAL A CA 1
ATOM 1794 C C . VAL A 1 221 ? -8.556 -9.645 6.616 1.00 78.06 221 VAL A C 1
ATOM 1796 O O . VAL A 1 221 ? -9.521 -10.097 6.000 1.00 78.06 221 VAL A O 1
ATOM 1799 N N . ASN A 1 222 ? -7.878 -10.403 7.490 1.00 76.62 222 ASN A N 1
ATOM 1800 C CA . ASN A 1 222 ? -8.199 -11.803 7.780 1.00 76.62 222 ASN A CA 1
ATOM 1801 C C . ASN A 1 222 ? -9.444 -12.004 8.650 1.00 76.62 222 ASN A C 1
ATOM 1803 O O . ASN A 1 222 ? -9.825 -13.149 8.907 1.00 76.62 222 ASN A O 1
ATOM 1807 N N . PHE A 1 223 ? -10.076 -10.931 9.117 1.00 82.25 223 PHE A N 1
ATOM 1808 C CA . PHE A 1 223 ? -11.160 -10.984 10.087 1.00 82.25 223 PHE A CA 1
ATOM 1809 C C . PHE A 1 223 ? -12.462 -10.429 9.517 1.00 82.25 223 PHE A C 1
ATOM 1811 O O . PHE A 1 223 ? -12.487 -9.619 8.591 1.00 82.25 223 PHE A O 1
ATOM 1818 N N . GLY A 1 224 ? -13.565 -10.929 10.065 1.00 84.31 224 GLY A N 1
ATOM 1819 C CA . GLY A 1 224 ? -14.894 -10.407 9.821 1.00 84.31 224 GLY A CA 1
ATOM 1820 C C . GLY A 1 224 ? -15.197 -9.151 10.615 1.00 84.31 224 GLY A C 1
ATOM 1821 O O . GLY A 1 224 ? -14.331 -8.575 11.270 1.00 84.31 224 GLY A O 1
ATOM 1822 N N . GLU A 1 225 ? -16.453 -8.739 10.539 1.00 90.56 225 GLU A N 1
ATOM 1823 C CA . GLU A 1 225 ? -16.916 -7.508 11.166 1.00 90.56 225 GLU A CA 1
ATOM 1824 C C . GLU A 1 225 ? -16.883 -7.615 12.703 1.00 90.56 225 GLU A C 1
ATOM 1826 O O . GLU A 1 225 ? -17.039 -8.714 13.254 1.00 90.56 225 GLU A O 1
ATOM 1831 N N . PRO A 1 226 ? -16.648 -6.499 13.416 1.00 93.62 226 PRO A N 1
ATOM 1832 C CA . PRO A 1 226 ? -16.876 -6.410 14.852 1.00 93.62 226 PRO A CA 1
ATOM 1833 C C . PRO A 1 226 ? -18.366 -6.590 15.205 1.00 93.62 226 PRO A C 1
ATOM 1835 O O . PRO A 1 226 ? -19.226 -6.335 14.368 1.00 93.62 226 PRO A O 1
ATOM 1838 N N . PRO A 1 227 ? -18.692 -6.963 16.454 1.00 94.06 227 PRO A N 1
ATOM 1839 C CA . PRO A 1 227 ? -17.765 -7.245 17.546 1.00 94.06 227 PRO A CA 1
ATOM 1840 C C . PRO A 1 227 ? -17.164 -8.652 17.495 1.00 94.06 227 PRO A C 1
ATOM 1842 O O . PRO A 1 227 ? -16.194 -8.905 18.199 1.00 94.06 227 PRO A O 1
ATOM 1845 N N . GLU A 1 228 ? -17.694 -9.587 16.703 1.00 90.25 228 GLU A N 1
ATOM 1846 C CA . GLU A 1 228 ? -17.212 -10.969 16.731 1.00 90.25 228 GLU A CA 1
ATOM 1847 C C . GLU A 1 228 ? -15.830 -11.112 16.101 1.00 90.25 228 GLU A C 1
ATOM 1849 O O . GLU A 1 228 ? -15.068 -11.981 16.527 1.00 90.25 228 GLU A O 1
ATOM 1854 N N . MET A 1 229 ? -15.508 -10.304 15.081 1.00 88.69 229 MET A N 1
ATOM 1855 C CA . MET A 1 229 ? -14.255 -10.360 14.320 1.00 88.69 229 MET A CA 1
ATOM 1856 C C . MET A 1 229 ? -13.838 -11.813 14.081 1.00 88.69 229 MET A C 1
ATOM 1858 O O . MET A 1 229 ? -12.787 -12.265 14.536 1.00 88.69 229 MET A O 1
ATOM 1862 N N . LYS A 1 230 ? -14.727 -12.623 13.495 1.00 84.31 230 LYS A N 1
ATOM 1863 C CA . LYS A 1 230 ? -14.431 -14.044 13.258 1.00 84.31 230 LYS A CA 1
ATOM 1864 C C . LYS A 1 230 ? -13.333 -14.139 12.211 1.00 84.31 230 LYS A C 1
ATOM 1866 O O . LYS A 1 230 ? -13.407 -13.458 11.192 1.00 84.31 230 LYS A O 1
ATOM 1871 N N . ARG A 1 231 ? -12.323 -14.976 12.443 1.00 77.94 231 ARG A N 1
ATOM 1872 C CA . ARG A 1 231 ? -11.274 -15.202 11.444 1.00 77.94 231 ARG A CA 1
ATOM 1873 C C . ARG A 1 231 ? -11.908 -15.795 10.182 1.00 77.94 231 ARG A C 1
ATOM 1875 O O . ARG A 1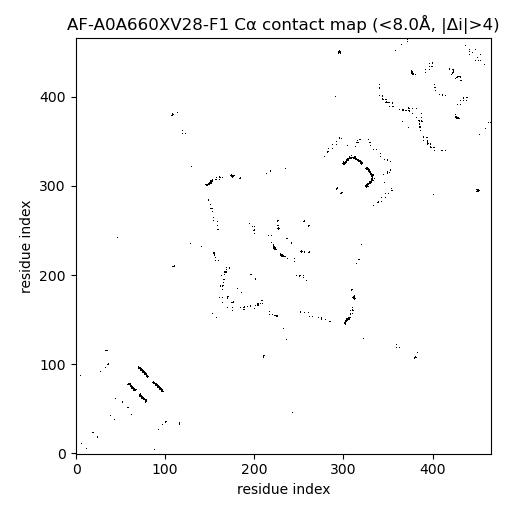 231 ? -12.527 -16.853 10.254 1.00 77.94 231 ARG A O 1
ATOM 1882 N N . ARG A 1 232 ? -11.771 -15.087 9.061 1.00 69.81 232 ARG A N 1
ATOM 1883 C CA . ARG A 1 232 ? -12.252 -15.471 7.725 1.00 69.81 232 ARG A CA 1
ATOM 1884 C C . ARG A 1 232 ? -11.203 -16.274 6.970 1.00 69.81 232 ARG A C 1
ATOM 1886 O O . ARG A 1 232 ? -11.529 -17.270 6.338 1.00 69.81 232 ARG A O 1
ATOM 1893 N N . PHE A 1 233 ? -9.941 -15.858 7.071 1.00 64.06 233 PHE A N 1
ATOM 1894 C CA . PHE A 1 233 ? -8.849 -16.439 6.297 1.00 64.06 233 PHE A CA 1
ATOM 1895 C C . PHE A 1 233 ? -7.752 -16.986 7.214 1.00 64.06 233 PHE A C 1
ATOM 1897 O O . PHE A 1 233 ? -7.333 -16.344 8.182 1.00 64.06 233 PHE A O 1
ATOM 1904 N N . TYR A 1 234 ? -7.253 -18.176 6.882 1.00 51.78 234 TYR A N 1
ATOM 1905 C CA . TYR A 1 234 ? -5.948 -18.642 7.346 1.00 51.78 234 TYR A CA 1
ATOM 1906 C C . TYR A 1 234 ? -4.896 -18.160 6.353 1.00 51.78 234 TYR A C 1
ATOM 1908 O O . TYR A 1 234 ? -4.371 -18.932 5.556 1.00 51.78 234 TYR A O 1
ATOM 1916 N N . PHE A 1 235 ? -4.607 -16.863 6.374 1.00 51.81 235 PHE A N 1
ATOM 1917 C CA . PHE A 1 235 ? -3.269 -16.451 5.991 1.00 51.81 235 PHE A CA 1
ATOM 1918 C C . PHE A 1 235 ? -2.364 -16.885 7.143 1.00 51.81 235 PHE A C 1
ATOM 1920 O O . PHE A 1 235 ? -2.615 -16.483 8.285 1.00 51.81 235 PHE A O 1
ATOM 1927 N N . ASN A 1 236 ? -1.359 -17.722 6.870 1.00 44.97 236 ASN A N 1
ATOM 1928 C CA . ASN A 1 236 ? -0.229 -17.856 7.784 1.00 44.97 236 ASN A CA 1
ATOM 1929 C C . ASN A 1 236 ? 0.545 -16.538 7.707 1.00 44.97 236 ASN A C 1
ATOM 1931 O O . ASN A 1 236 ? 1.564 -16.392 7.038 1.00 44.97 236 ASN A O 1
ATOM 1935 N N . PHE A 1 237 ? -0.017 -15.533 8.370 1.00 51.28 237 PHE A N 1
ATOM 1936 C CA . PHE A 1 237 ? 0.771 -14.462 8.928 1.00 51.28 237 PHE A CA 1
ATOM 1937 C C . PHE A 1 237 ? 1.793 -15.188 9.804 1.00 51.28 237 P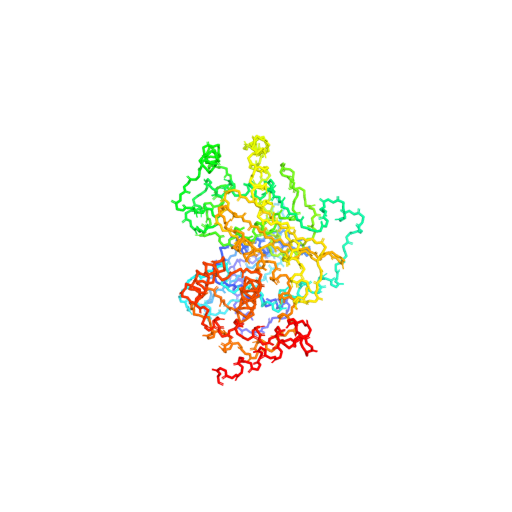HE A C 1
ATOM 1939 O O . PHE A 1 237 ? 1.376 -16.070 10.557 1.00 51.28 237 PHE A O 1
ATOM 1946 N N . ASP A 1 238 ? 3.090 -14.928 9.597 1.00 54.31 238 ASP A N 1
ATOM 1947 C CA . ASP A 1 238 ? 4.207 -15.569 10.317 1.00 54.31 238 ASP A CA 1
ATOM 1948 C C . ASP A 1 238 ? 3.765 -15.953 11.741 1.00 54.31 238 ASP A C 1
ATOM 1950 O O . ASP A 1 238 ? 3.157 -15.115 12.413 1.00 54.31 238 ASP A O 1
ATOM 1954 N N . GLU A 1 239 ? 4.004 -17.188 12.204 1.00 55.31 239 GLU A N 1
ATOM 1955 C CA . GLU A 1 239 ? 3.506 -17.658 13.514 1.00 55.31 239 GLU A CA 1
ATOM 1956 C C . GLU A 1 239 ? 3.825 -16.656 14.647 1.00 55.31 239 GLU A C 1
ATOM 1958 O O . GLU A 1 239 ? 3.080 -16.540 15.622 1.00 55.31 239 GLU A O 1
ATOM 1963 N N . ILE A 1 240 ? 4.908 -15.889 14.485 1.00 54.31 240 ILE A N 1
ATOM 1964 C CA . ILE A 1 240 ? 5.310 -14.785 15.358 1.00 54.31 240 ILE A CA 1
ATOM 1965 C C . ILE A 1 240 ? 4.281 -13.648 15.381 1.00 54.31 240 ILE A C 1
ATOM 1967 O O . ILE A 1 240 ? 3.923 -13.155 16.450 1.00 54.31 240 ILE A O 1
ATOM 1971 N N . TRP A 1 241 ? 3.808 -13.209 14.220 1.00 62.16 241 TRP A N 1
ATOM 1972 C CA . TRP A 1 241 ? 2.840 -12.128 14.109 1.00 62.16 241 TRP A CA 1
ATOM 1973 C C . TRP A 1 241 ? 1.449 -12.523 14.578 1.00 62.16 241 TRP A C 1
ATOM 1975 O O . TRP A 1 241 ? 0.768 -11.722 15.216 1.00 62.16 241 TRP A O 1
ATOM 1985 N N . GLU A 1 242 ? 1.047 -13.761 14.300 1.00 66.19 242 GLU A N 1
ATOM 1986 C CA . GLU A 1 242 ? -0.174 -14.337 14.856 1.00 66.19 242 GLU A CA 1
ATOM 1987 C C . GLU A 1 242 ? -0.134 -14.273 16.389 1.00 66.19 242 GLU A C 1
ATOM 1989 O O . GLU A 1 242 ? -1.052 -13.745 17.016 1.00 66.19 242 GLU A O 1
ATOM 1994 N N . ALA A 1 243 ? 0.967 -14.730 16.996 1.00 64.94 243 ALA A N 1
ATOM 1995 C CA . ALA A 1 243 ? 1.165 -14.669 18.442 1.00 64.94 243 ALA A CA 1
ATOM 1996 C C . ALA A 1 243 ? 1.183 -13.227 18.977 1.00 64.94 243 ALA A C 1
ATOM 1998 O O . ALA A 1 243 ? 0.692 -12.969 20.078 1.00 64.94 243 ALA A O 1
ATOM 1999 N N . TYR A 1 244 ? 1.715 -12.284 18.197 1.00 69.75 244 TYR A N 1
ATOM 2000 C CA . TYR A 1 244 ? 1.795 -10.876 18.571 1.00 69.75 244 TYR A CA 1
ATOM 2001 C C . TYR A 1 244 ? 0.421 -10.187 18.575 1.00 69.75 244 TYR A C 1
ATOM 2003 O O . TYR A 1 244 ? 0.060 -9.514 19.544 1.00 69.75 244 TYR A O 1
ATOM 2011 N N . PHE A 1 245 ? -0.365 -10.366 17.510 1.00 74.31 245 PHE A N 1
ATOM 2012 C CA . PHE A 1 245 ? -1.638 -9.669 17.324 1.00 74.31 245 PHE A CA 1
ATOM 2013 C C . PHE A 1 245 ? -2.848 -10.404 17.898 1.00 74.31 245 PHE A C 1
ATOM 2015 O O . PHE A 1 245 ? -3.909 -9.795 18.013 1.00 74.31 245 PHE A O 1
ATOM 2022 N N . TYR A 1 246 ? -2.731 -11.668 18.312 1.00 71.56 246 TYR A N 1
ATOM 2023 C CA . TYR A 1 246 ? -3.866 -12.405 18.880 1.00 71.56 246 TYR A CA 1
ATOM 2024 C C .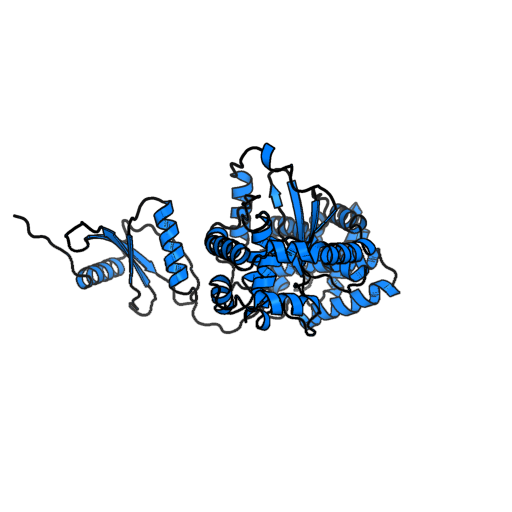 TYR A 1 246 ? -4.534 -11.647 20.040 1.00 71.56 246 TYR A C 1
ATOM 2026 O O . TYR A 1 246 ? -5.746 -11.428 20.033 1.00 71.56 246 TYR A O 1
ATOM 2034 N N . ASN A 1 247 ? -3.729 -11.132 20.976 1.00 79.62 247 ASN A N 1
ATOM 2035 C CA . ASN A 1 247 ? -4.228 -10.342 22.106 1.00 79.62 247 ASN A CA 1
ATOM 2036 C C . ASN A 1 247 ? -4.851 -9.004 21.668 1.00 79.62 247 ASN A C 1
ATOM 2038 O O . ASN A 1 247 ? -5.728 -8.476 22.348 1.00 79.62 247 ASN A O 1
ATOM 2042 N N . TRP A 1 248 ? -4.429 -8.453 20.528 1.00 88.69 248 TRP A N 1
ATOM 2043 C CA . TRP A 1 248 ? -4.984 -7.214 19.986 1.00 88.69 248 TRP A CA 1
ATOM 2044 C C . TRP A 1 248 ? -6.392 -7.413 19.439 1.00 88.69 248 TRP A C 1
ATOM 2046 O O . TRP A 1 248 ? -7.225 -6.523 19.586 1.00 88.69 248 TRP A O 1
ATOM 2056 N N . ILE A 1 249 ? -6.685 -8.575 18.849 1.00 89.94 249 ILE A N 1
ATOM 2057 C CA . ILE A 1 249 ? -8.030 -8.874 18.348 1.00 89.94 249 ILE A CA 1
ATOM 2058 C C . ILE A 1 249 ? -9.028 -8.900 19.502 1.00 89.94 249 ILE A C 1
ATOM 2060 O O . ILE A 1 249 ? -10.068 -8.260 19.407 1.00 89.94 249 ILE A O 1
ATOM 2064 N N . ASP A 1 250 ? -8.708 -9.554 20.617 1.00 91.06 250 ASP A N 1
ATOM 2065 C CA . ASP A 1 250 ? -9.604 -9.574 21.780 1.00 91.06 250 ASP A CA 1
ATOM 2066 C C . ASP A 1 250 ? -9.805 -8.175 22.382 1.00 91.06 250 ASP A C 1
ATOM 2068 O O . ASP A 1 250 ? -10.922 -7.811 22.763 1.00 91.06 250 ASP A O 1
ATOM 2072 N N . LEU A 1 251 ? -8.757 -7.347 22.385 1.00 95.25 251 LEU A N 1
ATOM 2073 C CA . LEU A 1 251 ? -8.855 -5.941 22.771 1.00 95.25 251 LEU A CA 1
ATOM 2074 C C . LEU A 1 251 ? -9.736 -5.127 21.815 1.00 95.25 251 LEU A C 1
ATOM 2076 O O . LEU A 1 251 ? -10.528 -4.311 22.282 1.00 95.25 251 LEU A O 1
ATOM 2080 N N . LEU A 1 252 ? -9.649 -5.360 20.504 1.00 96.50 252 LEU A N 1
ATOM 2081 C CA . LEU A 1 252 ? -10.507 -4.725 19.500 1.00 96.50 252 LEU A CA 1
ATOM 2082 C C . LEU A 1 252 ? -11.966 -5.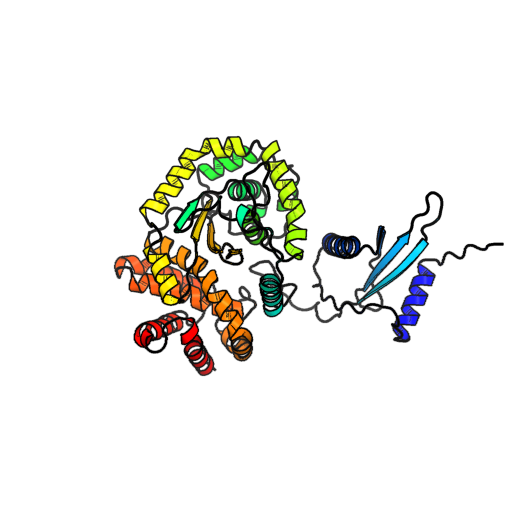168 19.642 1.00 96.50 252 LEU A C 1
ATOM 2084 O O . LEU A 1 252 ? -12.853 -4.319 19.639 1.00 96.50 252 LEU A O 1
ATOM 2088 N N . ARG A 1 253 ? -12.235 -6.462 19.857 1.00 96.81 253 ARG A N 1
ATOM 2089 C CA . ARG A 1 253 ? -13.590 -6.974 20.137 1.00 96.81 253 ARG A CA 1
ATOM 2090 C C . ARG A 1 253 ? -14.189 -6.307 21.374 1.00 96.81 253 ARG A C 1
ATOM 2092 O O . ARG A 1 253 ? -15.313 -5.813 21.330 1.00 96.81 253 ARG A O 1
ATOM 2099 N N . SER A 1 254 ? -13.420 -6.255 22.466 1.00 97.75 254 SER A N 1
ATOM 2100 C CA . SER A 1 254 ? -13.821 -5.575 23.703 1.00 97.75 254 SER A CA 1
ATOM 2101 C C . SER A 1 254 ? -14.103 -4.094 23.459 1.00 97.75 254 SER A C 1
ATOM 2103 O O . SER A 1 254 ? -15.147 -3.590 23.876 1.00 97.75 254 SER A O 1
ATOM 2105 N N . PHE A 1 255 ? -13.209 -3.411 22.740 1.00 98.19 255 PHE A N 1
ATOM 2106 C CA . PHE A 1 255 ? -13.372 -2.002 22.408 1.00 98.19 255 PHE A CA 1
ATOM 2107 C C . PHE A 1 255 ? -14.635 -1.775 21.577 1.00 98.19 255 PHE A C 1
ATOM 2109 O O . PHE A 1 255 ? -15.413 -0.883 21.899 1.00 98.19 255 PHE A O 1
ATOM 2116 N N . ALA A 1 256 ? -14.902 -2.616 20.575 1.00 98.44 256 ALA A N 1
ATOM 2117 C CA . ALA A 1 256 ? -16.095 -2.525 19.738 1.00 98.44 256 ALA A CA 1
ATOM 2118 C C . ALA A 1 256 ? -17.395 -2.645 20.548 1.00 98.44 256 ALA A C 1
ATOM 2120 O O . ALA A 1 256 ? -18.330 -1.878 20.319 1.00 98.44 256 ALA A O 1
ATOM 2121 N N . VAL A 1 257 ? -17.448 -3.569 21.516 1.00 98.31 257 VAL A N 1
ATOM 2122 C CA . VAL A 1 257 ? -18.611 -3.745 22.401 1.00 98.31 257 VAL A CA 1
ATOM 2123 C C . VAL A 1 257 ? -18.780 -2.547 23.334 1.00 98.31 257 VAL A C 1
ATOM 2125 O O . VAL A 1 257 ? -19.862 -1.969 23.399 1.00 98.31 257 VAL A O 1
ATOM 2128 N N . GLN A 1 258 ? -17.723 -2.153 24.049 1.00 98.38 258 GLN A N 1
ATOM 2129 C CA . GLN A 1 258 ? -17.803 -1.090 25.060 1.00 98.38 258 GLN A CA 1
ATOM 2130 C C . GLN A 1 258 ? -18.059 0.290 24.447 1.00 98.38 258 GLN A C 1
ATOM 2132 O O . GLN A 1 258 ? -18.768 1.110 25.034 1.00 98.38 258 GLN A O 1
ATOM 2137 N N . SER A 1 259 ? -17.510 0.529 23.256 1.00 97.94 259 SER A N 1
ATOM 2138 C CA . SER A 1 259 ? -17.715 1.772 22.516 1.00 97.94 259 SER A CA 1
ATOM 2139 C C . SER A 1 259 ? -18.995 1.808 21.691 1.00 97.94 259 SER A C 1
ATOM 2141 O O . SER A 1 259 ? -19.303 2.844 21.116 1.00 97.94 259 SER A O 1
ATOM 2143 N N . ASN A 1 260 ? -19.755 0.708 21.632 1.00 97.81 260 ASN A N 1
ATOM 2144 C CA . ASN A 1 260 ? -20.892 0.564 20.722 1.00 97.81 260 ASN A CA 1
ATOM 2145 C C . ASN A 1 260 ? -20.519 0.915 19.263 1.00 97.81 260 ASN A C 1
ATOM 2147 O O . ASN A 1 260 ? -21.280 1.563 18.539 1.00 97.81 260 ASN A O 1
ATOM 2151 N N . PHE A 1 261 ? -19.325 0.482 18.842 1.00 98.19 261 PHE A N 1
ATOM 2152 C CA . PHE A 1 261 ? -18.702 0.884 17.582 1.00 98.19 261 PHE A CA 1
ATOM 2153 C C . PHE A 1 261 ? -19.593 0.620 16.368 1.00 98.19 261 PHE A C 1
ATOM 2155 O O . PHE A 1 261 ? -19.716 1.486 15.511 1.00 98.19 261 PHE A O 1
ATOM 2162 N N . MET A 1 262 ? -20.248 -0.544 16.293 1.00 97.94 262 MET A N 1
ATOM 2163 C CA . MET A 1 262 ? -21.070 -0.872 15.122 1.00 97.94 262 MET A CA 1
ATOM 2164 C C . MET A 1 262 ? -22.263 0.072 14.964 1.00 97.94 262 MET A C 1
ATOM 2166 O O . MET A 1 262 ? -22.595 0.430 13.842 1.00 97.94 262 MET A O 1
ATOM 2170 N N . SER A 1 263 ? -22.844 0.570 16.062 1.00 98.06 263 SER A N 1
ATOM 2171 C CA . SER A 1 263 ? -23.893 1.594 15.969 1.00 98.06 263 SER A CA 1
ATOM 2172 C C . SER A 1 263 ? -23.347 2.924 15.445 1.00 98.06 263 SER A C 1
ATOM 2174 O O . SER A 1 263 ? -24.018 3.592 14.662 1.00 98.06 263 SER A O 1
ATOM 2176 N N . PHE A 1 264 ? -22.137 3.314 15.867 1.00 98.06 264 PHE A N 1
ATOM 2177 C CA . PHE A 1 264 ? -21.454 4.487 15.316 1.00 98.06 264 PHE A CA 1
ATOM 2178 C C . PHE A 1 264 ? -21.191 4.299 13.817 1.00 98.06 264 PHE A C 1
ATOM 2180 O O . PHE A 1 264 ? -21.581 5.146 13.021 1.00 98.06 264 PHE A O 1
ATOM 2187 N N . PHE A 1 265 ? -20.599 3.170 13.426 1.00 97.25 265 PHE A N 1
ATOM 2188 C CA . PHE A 1 265 ? -20.266 2.850 12.039 1.00 97.25 265 PHE A CA 1
ATOM 2189 C C . PHE A 1 265 ? -21.507 2.832 11.135 1.00 97.25 265 PHE A C 1
ATOM 2191 O O . PHE A 1 265 ? -21.538 3.504 10.106 1.00 97.25 265 PHE A O 1
ATOM 2198 N N . ASP A 1 266 ? -22.568 2.126 11.537 1.00 96.88 266 ASP A N 1
ATOM 2199 C CA . ASP A 1 266 ? -23.818 2.063 10.773 1.00 96.88 266 ASP A CA 1
ATOM 2200 C C . ASP A 1 266 ? -24.505 3.431 10.668 1.00 96.88 266 ASP A C 1
ATOM 2202 O O . ASP A 1 266 ? -25.097 3.744 9.633 1.00 96.88 266 ASP A O 1
ATOM 2206 N N . GLY A 1 267 ? -24.368 4.277 11.694 1.00 97.75 267 GLY A N 1
ATOM 2207 C CA . GLY A 1 267 ? -24.833 5.664 11.669 1.00 97.75 267 GLY A CA 1
ATOM 2208 C C . GLY A 1 267 ? -24.145 6.540 10.613 1.00 97.75 267 GLY A C 1
ATOM 2209 O O . GLY A 1 267 ? -24.736 7.527 10.181 1.00 97.75 267 GLY A O 1
ATOM 2210 N N . HIS A 1 268 ? -22.948 6.163 10.149 1.00 97.31 268 HIS A N 1
ATOM 2211 C CA . HIS A 1 268 ? -22.171 6.882 9.129 1.00 97.31 268 HIS A CA 1
ATOM 2212 C C . HIS A 1 268 ? -22.180 6.186 7.762 1.00 97.31 268 HIS A C 1
ATOM 2214 O O . HIS A 1 268 ? -21.423 6.565 6.868 1.00 97.31 268 HIS A O 1
ATOM 2220 N N . ARG A 1 269 ? -23.055 5.193 7.551 1.00 94.62 269 ARG A N 1
ATOM 2221 C CA . ARG A 1 269 ? -23.088 4.417 6.303 1.00 94.62 269 ARG A CA 1
ATOM 2222 C C . ARG A 1 269 ? -23.208 5.295 5.056 1.00 94.62 269 ARG A C 1
ATOM 2224 O O . ARG A 1 269 ? -22.445 5.099 4.118 1.00 94.62 269 ARG A O 1
ATOM 2231 N N . SER A 1 270 ? -24.095 6.290 5.072 1.00 96.25 270 SER A N 1
ATOM 2232 C CA . SER A 1 270 ? -24.264 7.215 3.943 1.00 96.25 270 SER A CA 1
ATOM 2233 C C . SER A 1 270 ? -23.000 8.031 3.656 1.00 96.25 270 SER A C 1
ATOM 2235 O O . SER A 1 270 ? -22.638 8.200 2.500 1.00 96.25 270 SER A O 1
ATOM 2237 N N . PHE A 1 271 ? -22.268 8.455 4.691 1.00 95.38 271 PHE A N 1
ATOM 2238 C CA . PHE A 1 271 ? -20.984 9.138 4.518 1.00 95.38 271 PHE A CA 1
ATOM 2239 C C . PHE A 1 271 ? -19.935 8.232 3.851 1.00 95.38 271 PHE A C 1
ATOM 2241 O O . PHE A 1 271 ? -19.226 8.667 2.943 1.00 95.38 271 PHE A O 1
ATOM 2248 N N . TYR A 1 272 ? -19.849 6.960 4.253 1.00 94.75 272 TYR A N 1
ATOM 2249 C CA . TYR A 1 272 ? -18.949 6.005 3.599 1.00 94.75 272 TYR A CA 1
ATOM 2250 C C . TYR A 1 272 ? -19.372 5.691 2.160 1.00 94.75 272 TYR A C 1
ATOM 2252 O O . TYR A 1 272 ? -18.512 5.537 1.295 1.00 94.75 272 TYR A O 1
ATOM 2260 N N . GLU A 1 273 ? -20.674 5.597 1.887 1.00 94.69 273 GLU A N 1
ATOM 2261 C CA . GLU A 1 273 ? -21.206 5.388 0.536 1.00 94.69 273 GLU A CA 1
ATOM 2262 C C . GLU A 1 273 ? -20.860 6.560 -0.389 1.00 94.69 273 GLU A C 1
ATOM 2264 O O . GLU A 1 273 ? -20.378 6.320 -1.497 1.00 94.69 273 GLU A O 1
ATOM 2269 N N . ASP A 1 274 ? -21.002 7.801 0.082 1.00 94.38 274 ASP A N 1
ATOM 2270 C CA . ASP A 1 274 ? -20.596 9.004 -0.654 1.00 94.38 274 ASP A CA 1
ATOM 2271 C C . ASP A 1 274 ? -19.084 9.019 -0.917 1.00 94.38 274 ASP A C 1
ATOM 2273 O O . ASP A 1 274 ? -18.639 9.309 -2.029 1.00 94.38 274 ASP A O 1
ATOM 2277 N N . TYR A 1 275 ? -18.280 8.640 0.081 1.00 91.94 275 TYR A N 1
ATOM 2278 C CA . TYR A 1 275 ? -16.831 8.536 -0.077 1.00 91.94 275 TYR A CA 1
ATOM 2279 C C . TYR A 1 275 ? -16.438 7.480 -1.122 1.00 91.94 275 TYR A C 1
ATOM 2281 O O . TYR A 1 275 ? -15.604 7.738 -1.989 1.00 91.94 275 TYR A O 1
ATOM 2289 N N . ILE A 1 276 ? -17.075 6.307 -1.100 1.00 93.12 276 ILE A N 1
ATOM 2290 C CA . ILE A 1 276 ? -16.869 5.265 -2.115 1.00 93.12 276 ILE A CA 1
ATOM 2291 C C . ILE A 1 276 ? -17.322 5.756 -3.497 1.00 93.12 276 ILE A C 1
ATOM 2293 O O . ILE A 1 276 ? -16.660 5.462 -4.495 1.00 93.12 276 ILE A O 1
ATOM 2297 N N . ALA A 1 277 ? -18.438 6.484 -3.576 1.00 93.88 277 ALA A N 1
ATOM 2298 C CA . ALA A 1 277 ? -18.965 7.020 -4.824 1.00 93.88 277 ALA A CA 1
ATOM 2299 C C . ALA A 1 277 ? -18.022 8.057 -5.454 1.00 93.88 277 ALA A C 1
ATOM 2301 O O . ALA A 1 277 ? -17.815 8.009 -6.667 1.00 93.88 277 ALA A O 1
ATOM 2302 N N . ASP A 1 278 ? -17.392 8.926 -4.655 1.00 92.50 278 ASP A N 1
ATOM 2303 C CA . ASP A 1 278 ? -16.368 9.865 -5.136 1.00 92.50 278 ASP A CA 1
ATOM 2304 C C . ASP A 1 278 ? -15.197 9.125 -5.799 1.00 92.50 278 ASP A C 1
ATOM 2306 O O . ASP A 1 278 ? -14.831 9.434 -6.935 1.00 92.50 278 ASP A O 1
ATOM 2310 N N . ILE A 1 279 ? -14.658 8.088 -5.153 1.00 92.62 279 ILE A N 1
ATOM 2311 C CA . ILE A 1 279 ? -13.563 7.286 -5.723 1.00 92.62 279 ILE A CA 1
ATOM 2312 C C . ILE A 1 279 ? -14.016 6.548 -6.991 1.00 92.62 279 ILE A C 1
ATOM 2314 O O . ILE A 1 279 ? -13.325 6.592 -8.010 1.00 92.62 279 ILE A O 1
ATOM 2318 N N . ARG A 1 280 ? -15.209 5.937 -6.978 1.00 93.06 280 ARG A N 1
ATOM 2319 C CA . ARG A 1 280 ? -15.789 5.266 -8.159 1.00 93.06 280 ARG A CA 1
ATOM 2320 C C . ARG A 1 280 ? -16.031 6.207 -9.332 1.00 93.06 280 ARG A C 1
ATOM 2322 O O . ARG A 1 280 ? -15.967 5.770 -10.474 1.00 93.06 280 ARG A O 1
ATOM 2329 N N . SER A 1 281 ? -16.314 7.483 -9.071 1.00 94.12 281 SER A N 1
ATOM 2330 C CA . SER A 1 281 ? -16.499 8.475 -10.134 1.00 94.12 281 SER A CA 1
ATOM 2331 C C . SER A 1 281 ? -15.207 8.757 -10.909 1.00 94.12 281 SER A C 1
ATOM 2333 O O . SER A 1 281 ? -15.260 9.208 -12.051 1.00 94.12 281 SER A O 1
ATOM 2335 N N . LYS A 1 282 ? -14.050 8.467 -10.298 1.00 93.25 282 LYS A N 1
ATOM 2336 C CA . LYS A 1 282 ? -12.722 8.683 -10.879 1.00 93.25 282 LYS A CA 1
ATOM 2337 C C . LYS A 1 282 ? -12.211 7.430 -11.580 1.00 93.25 282 LYS A C 1
ATOM 2339 O O . LYS A 1 282 ? -11.636 7.551 -12.657 1.00 93.25 282 LYS A O 1
ATOM 2344 N N . THR A 1 283 ? -12.424 6.244 -11.010 1.00 91.19 283 THR A N 1
ATOM 2345 C CA . THR A 1 283 ? -11.918 4.992 -11.590 1.00 91.19 283 THR A CA 1
ATOM 2346 C C . THR A 1 283 ? -12.813 3.785 -11.293 1.00 91.19 283 THR A C 1
ATOM 2348 O O . THR A 1 283 ? -13.365 3.646 -10.198 1.00 91.19 283 THR A O 1
ATOM 2351 N N . ASP A 1 284 ? -12.923 2.885 -12.272 1.00 88.75 284 ASP A N 1
ATOM 2352 C CA . ASP A 1 284 ? -13.528 1.551 -12.147 1.00 88.75 284 ASP A CA 1
ATOM 2353 C C . ASP A 1 284 ? -12.474 0.424 -12.107 1.00 88.75 284 ASP A C 1
ATOM 2355 O O . ASP A 1 284 ? -12.811 -0.767 -12.119 1.00 88.75 284 ASP A O 1
ATOM 2359 N N . GLY A 1 285 ? -11.195 0.814 -12.070 1.00 91.38 285 GLY A N 1
ATOM 2360 C CA . GLY A 1 285 ? -10.035 -0.056 -11.963 1.00 91.38 285 GLY A CA 1
ATOM 2361 C C . GLY A 1 285 ? -9.738 -0.937 -13.174 1.00 91.38 285 GLY A C 1
ATOM 2362 O O . GLY A 1 285 ? -8.712 -1.612 -13.149 1.00 91.38 285 GLY A O 1
ATOM 2363 N N . GLN A 1 286 ? -10.571 -0.964 -14.220 1.00 92.81 286 GLN A N 1
ATOM 2364 C CA . GLN A 1 286 ? -10.408 -1.932 -15.311 1.00 92.81 286 GLN A CA 1
ATOM 2365 C C . GLN A 1 286 ? -9.120 -1.700 -16.103 1.00 92.81 286 GLN A C 1
ATOM 2367 O O . GLN A 1 286 ? -8.376 -2.651 -16.341 1.00 92.81 286 GLN A O 1
ATOM 2372 N N . ASP A 1 287 ? -8.824 -0.444 -16.438 1.00 94.44 287 ASP A N 1
ATOM 2373 C CA . ASP A 1 287 ? -7.623 -0.081 -17.197 1.00 94.44 287 ASP A CA 1
ATOM 2374 C C . ASP A 1 287 ? -6.344 -0.376 -16.400 1.00 94.44 287 ASP A C 1
ATOM 2376 O O . ASP A 1 287 ? -5.403 -0.973 -16.924 1.00 94.44 287 ASP A O 1
ATOM 2380 N N . MET A 1 288 ? -6.339 -0.054 -15.101 1.00 94.44 288 MET A N 1
ATOM 2381 C CA . MET A 1 288 ? -5.229 -0.369 -14.195 1.00 94.44 288 MET A CA 1
ATOM 2382 C C . MET A 1 288 ? -4.977 -1.876 -14.090 1.00 94.44 288 MET A C 1
ATOM 2384 O O . MET A 1 288 ? -3.836 -2.333 -14.152 1.00 94.44 288 MET A O 1
ATOM 2388 N N . ILE A 1 289 ? -6.047 -2.659 -13.925 1.00 94.44 289 ILE A N 1
ATOM 2389 C CA . ILE A 1 289 ? -5.966 -4.117 -13.825 1.00 94.44 289 ILE A CA 1
ATOM 2390 C C . ILE A 1 289 ? -5.419 -4.694 -15.127 1.00 94.44 289 ILE A C 1
ATOM 2392 O O . ILE A 1 289 ? -4.457 -5.457 -15.090 1.00 94.44 289 ILE A O 1
ATOM 2396 N N . ALA A 1 290 ? -5.987 -4.303 -16.270 1.00 95.50 290 ALA A N 1
ATOM 2397 C CA . ALA A 1 290 ? -5.541 -4.769 -17.577 1.00 95.50 290 ALA A CA 1
ATOM 2398 C C . ALA A 1 290 ? -4.062 -4.441 -17.820 1.00 95.50 290 ALA A C 1
ATOM 2400 O O . ALA A 1 290 ? -3.314 -5.303 -18.279 1.00 95.50 290 ALA A O 1
ATOM 2401 N N . PHE A 1 291 ? -3.631 -3.232 -17.448 1.00 96.81 291 PHE A N 1
ATOM 2402 C CA . PHE A 1 291 ? -2.239 -2.811 -17.537 1.00 96.81 291 PHE A CA 1
ATOM 2403 C C . PHE A 1 291 ? -1.308 -3.691 -16.692 1.00 96.81 291 PHE A C 1
ATOM 2405 O O . PHE A 1 291 ? -0.323 -4.206 -17.218 1.00 96.81 291 PHE A O 1
ATOM 2412 N N . LEU A 1 292 ? -1.620 -3.920 -15.408 1.00 95.00 292 LEU A N 1
ATOM 2413 C CA . LEU A 1 292 ? -0.801 -4.777 -14.539 1.00 95.00 292 LEU A CA 1
ATOM 2414 C C . LEU A 1 292 ? -0.757 -6.224 -15.038 1.00 95.00 292 LEU A C 1
ATOM 2416 O O . LEU A 1 292 ? 0.314 -6.834 -15.062 1.00 95.00 292 LEU A O 1
ATOM 2420 N N . GLU A 1 293 ? -1.906 -6.782 -15.433 1.00 94.88 293 GLU A N 1
ATOM 2421 C CA . GLU A 1 293 ? -1.968 -8.159 -15.923 1.00 94.88 293 GLU A CA 1
ATOM 2422 C C . GLU A 1 293 ? -1.139 -8.348 -17.198 1.00 94.88 293 GLU A C 1
ATOM 2424 O O . GLU A 1 293 ? -0.459 -9.368 -17.335 1.00 94.88 293 GLU A O 1
ATOM 2429 N N . ASP A 1 294 ? -1.163 -7.367 -18.103 1.00 96.06 294 ASP A N 1
ATOM 2430 C CA . ASP A 1 294 ? -0.353 -7.367 -19.320 1.00 96.06 294 ASP A CA 1
ATOM 2431 C C . ASP A 1 294 ? 1.144 -7.195 -19.019 1.00 96.06 294 ASP A C 1
ATOM 2433 O O . ASP A 1 294 ? 1.956 -7.998 -19.484 1.00 96.06 294 ASP A O 1
ATOM 2437 N N . TYR A 1 295 ? 1.520 -6.210 -18.194 1.00 96.62 295 TYR A N 1
ATOM 2438 C CA . TYR A 1 295 ? 2.924 -5.936 -17.853 1.00 96.62 295 TYR A CA 1
ATOM 2439 C C . TYR A 1 295 ? 3.601 -7.134 -17.190 1.00 96.62 295 TYR A C 1
ATOM 2441 O O . TYR A 1 295 ? 4.747 -7.468 -17.502 1.00 96.62 295 TYR A O 1
ATOM 2449 N N . PHE A 1 296 ? 2.908 -7.789 -16.261 1.00 94.44 296 PHE A N 1
ATOM 2450 C CA . PHE A 1 296 ? 3.490 -8.859 -15.454 1.00 94.44 296 PHE A CA 1
ATOM 2451 C C . PHE A 1 296 ? 3.157 -10.268 -15.951 1.00 94.44 296 PHE A C 1
ATOM 2453 O O . PHE A 1 296 ? 3.755 -11.232 -15.467 1.00 94.44 296 PHE A O 1
ATOM 2460 N N . GLY A 1 297 ? 2.222 -10.418 -16.893 1.00 93.12 297 GLY A N 1
ATOM 2461 C CA . GLY A 1 297 ? 1.786 -11.720 -17.407 1.00 93.12 297 GLY A CA 1
ATOM 2462 C C . GLY A 1 297 ? 1.140 -12.616 -16.346 1.00 93.12 297 GLY A C 1
ATOM 2463 O O . GLY A 1 297 ? 1.201 -13.845 -16.433 1.00 93.12 297 GLY A O 1
ATOM 2464 N N . ALA A 1 298 ? 0.547 -12.021 -15.311 1.00 88.62 298 ALA A N 1
ATOM 2465 C CA . ALA A 1 298 ? -0.122 -12.724 -14.224 1.00 88.62 298 ALA A CA 1
ATOM 2466 C C . ALA A 1 298 ? -1.490 -12.098 -13.949 1.00 88.62 298 ALA A C 1
ATOM 2468 O O . ALA A 1 298 ? -1.700 -10.925 -14.209 1.00 88.62 298 ALA A O 1
ATOM 2469 N N . LYS A 1 299 ? -2.420 -12.895 -13.417 1.00 88.69 299 LYS A N 1
ATOM 2470 C CA . LYS A 1 299 ? -3.815 -12.498 -13.182 1.00 88.69 299 LYS A CA 1
ATOM 2471 C C . LYS A 1 299 ? -4.271 -12.758 -11.768 1.00 88.69 299 LYS A C 1
ATOM 2473 O O . LYS A 1 299 ? -3.877 -13.773 -11.180 1.00 88.69 299 LYS A O 1
ATOM 2478 N N . PHE A 1 300 ? -5.074 -11.855 -11.231 1.00 84.88 300 PHE A N 1
ATOM 2479 C CA . PHE A 1 300 ? -5.600 -11.956 -9.877 1.00 84.88 300 PHE A CA 1
ATOM 2480 C C . PHE A 1 300 ? -7.123 -12.031 -9.932 1.00 84.88 300 PHE A C 1
ATOM 2482 O O . PHE A 1 300 ? -7.767 -11.388 -10.752 1.00 84.88 300 PHE A O 1
ATOM 2489 N N . ASP A 1 301 ? -7.713 -12.817 -9.039 1.00 82.94 301 ASP A N 1
ATOM 2490 C CA . ASP A 1 301 ? -9.160 -12.989 -8.948 1.00 82.94 301 ASP A CA 1
ATOM 2491 C C . ASP A 1 301 ? -9.856 -11.738 -8.416 1.00 82.94 301 ASP A C 1
ATOM 2493 O O . ASP A 1 301 ? -11.051 -11.567 -8.640 1.00 82.94 301 ASP A O 1
ATOM 2497 N N . GLY A 1 302 ? -9.144 -10.856 -7.705 1.00 84.75 302 GLY A N 1
ATOM 2498 C CA . GLY A 1 302 ? -9.713 -9.586 -7.268 1.00 84.75 302 GLY A CA 1
ATOM 2499 C C . GLY A 1 302 ? -8.702 -8.537 -6.818 1.00 84.75 302 GLY A C 1
ATOM 2500 O O . GLY A 1 302 ? -7.617 -8.851 -6.325 1.00 84.75 302 GLY A O 1
ATOM 2501 N N . TYR A 1 303 ? -9.121 -7.284 -6.956 1.00 87.75 303 TYR A N 1
ATOM 2502 C CA . TYR A 1 303 ? -8.356 -6.075 -6.674 1.00 87.75 303 TYR A CA 1
ATOM 2503 C C . TYR A 1 303 ? -9.202 -5.174 -5.781 1.00 87.75 303 TYR A C 1
ATOM 2505 O O . TYR A 1 303 ? -10.331 -4.828 -6.130 1.00 87.75 303 TYR A O 1
ATOM 2513 N N . TYR A 1 304 ? -8.686 -4.829 -4.608 1.00 86.44 304 TYR A N 1
ATOM 2514 C CA . TYR A 1 304 ? -9.478 -4.209 -3.552 1.00 86.44 304 TYR A CA 1
ATOM 2515 C C . TYR A 1 304 ? -8.869 -2.879 -3.121 1.00 86.44 304 TYR A C 1
ATOM 2517 O O . TYR A 1 304 ? -7.677 -2.804 -2.837 1.00 86.44 304 TYR A O 1
ATOM 2525 N N . LEU A 1 305 ? -9.704 -1.849 -3.004 1.00 88.88 305 LEU A N 1
ATOM 2526 C CA . LEU A 1 305 ? -9.406 -0.629 -2.261 1.00 88.88 305 LEU A CA 1
ATOM 2527 C C . LEU A 1 305 ? -10.188 -0.675 -0.946 1.00 88.88 305 LEU A C 1
ATOM 2529 O O . LEU A 1 305 ? -11.414 -0.526 -0.925 1.00 88.88 305 LEU A O 1
ATOM 2533 N N . TYR A 1 306 ? -9.479 -0.925 0.146 1.00 87.50 306 TYR A N 1
ATOM 2534 C CA . TYR A 1 306 ? -9.996 -0.884 1.504 1.00 87.50 306 TYR A CA 1
ATOM 2535 C C . TYR A 1 306 ? -9.732 0.494 2.098 1.00 87.50 306 TYR A C 1
ATOM 2537 O O . TYR A 1 306 ? -8.612 0.848 2.459 1.00 87.50 306 TYR A O 1
ATOM 2545 N N . LEU A 1 307 ? -10.787 1.291 2.156 1.00 87.75 307 LEU A N 1
ATOM 2546 C CA . LEU A 1 307 ? -10.708 2.699 2.481 1.00 87.75 307 LEU A CA 1
ATOM 2547 C C . LEU A 1 307 ? -11.040 2.956 3.947 1.00 87.75 307 LEU A C 1
ATOM 2549 O O . LEU A 1 307 ? -11.917 2.311 4.520 1.00 87.75 307 LEU A O 1
ATOM 2553 N N . SER A 1 308 ? -10.387 3.962 4.521 1.00 88.88 308 SER A N 1
ATOM 2554 C CA . SER A 1 308 ? -10.831 4.606 5.757 1.00 88.88 308 SER A CA 1
ATOM 2555 C C . SER A 1 308 ? -10.727 6.117 5.631 1.00 88.88 308 SER A C 1
ATOM 2557 O O . SER A 1 308 ? -9.677 6.615 5.215 1.00 88.88 308 SER A O 1
ATOM 2559 N N . PRO A 1 309 ? -11.765 6.860 6.045 1.00 88.19 309 PRO A N 1
ATOM 2560 C CA . PRO A 1 309 ? -11.690 8.307 6.118 1.00 88.19 309 PRO A CA 1
ATOM 2561 C C . PRO A 1 309 ? -10.718 8.862 7.171 1.00 88.19 309 PRO A C 1
ATOM 2563 O O . PRO A 1 309 ? -10.384 10.049 7.124 1.00 88.19 309 PRO A O 1
ATOM 2566 N N . LEU A 1 310 ? -10.279 8.020 8.115 1.00 87.19 310 LEU A N 1
ATOM 2567 C CA . LEU A 1 310 ? -9.300 8.339 9.162 1.00 87.19 310 LEU A CA 1
ATOM 2568 C C . LEU A 1 310 ? -7.857 8.101 8.720 1.00 87.19 310 LEU A C 1
ATOM 2570 O O . LEU A 1 310 ? -6.929 8.602 9.350 1.00 87.19 310 LEU A O 1
ATOM 2574 N N . ALA A 1 311 ? -7.657 7.330 7.654 1.00 85.06 311 ALA A N 1
ATOM 2575 C CA . ALA A 1 311 ? -6.334 7.121 7.104 1.00 85.06 311 ALA A CA 1
ATOM 2576 C C . ALA A 1 311 ? -5.896 8.352 6.296 1.00 85.06 311 ALA A C 1
ATOM 2578 O O . ALA A 1 311 ? -6.675 8.989 5.583 1.00 85.06 311 ALA A O 1
ATOM 2579 N N . THR A 1 312 ? -4.631 8.715 6.416 1.00 73.25 312 THR A N 1
ATOM 2580 C CA . THR A 1 312 ? -4.036 9.902 5.776 1.00 73.25 312 THR A CA 1
ATOM 2581 C C . THR A 1 312 ? -3.020 9.521 4.713 1.00 73.25 312 THR A C 1
ATOM 2583 O O . THR A 1 312 ? -2.695 10.331 3.852 1.00 73.25 312 THR A O 1
ATOM 2586 N N . HIS A 1 313 ? -2.578 8.267 4.753 1.00 71.56 313 HIS A N 1
ATOM 2587 C CA . HIS A 1 313 ? -1.720 7.650 3.764 1.00 71.56 313 HIS A CA 1
ATOM 2588 C C . HIS A 1 313 ? -2.311 6.323 3.312 1.00 71.56 313 HIS A C 1
ATOM 2590 O O . HIS A 1 313 ? -3.321 5.832 3.834 1.00 71.56 313 HIS A O 1
ATOM 2596 N N . VAL A 1 314 ? -1.635 5.766 2.325 1.00 70.38 314 VAL A N 1
ATOM 2597 C CA . VAL A 1 314 ? -1.916 4.482 1.724 1.00 70.38 314 VAL A CA 1
ATOM 2598 C C . VAL A 1 314 ? -0.836 3.495 2.151 1.00 70.38 314 VAL A C 1
ATOM 2600 O O . VAL A 1 314 ? 0.310 3.879 2.374 1.00 70.38 314 VAL A O 1
ATOM 2603 N N . VAL A 1 315 ? -1.222 2.236 2.320 1.00 65.62 315 VAL A N 1
ATOM 2604 C CA . VAL A 1 315 ? -0.317 1.109 2.517 1.00 65.62 315 VAL A CA 1
ATOM 2605 C C . VAL A 1 315 ? -0.788 -0.078 1.686 1.00 65.62 315 VAL A C 1
ATOM 2607 O O . VAL A 1 315 ? -1.993 -0.336 1.584 1.00 65.62 315 VAL A O 1
ATOM 2610 N N . SER A 1 316 ? 0.154 -0.839 1.132 1.00 61.84 316 SER A N 1
ATOM 2611 C CA . SER A 1 316 ? -0.160 -2.108 0.481 1.00 61.84 316 SER A CA 1
ATOM 2612 C C . SER A 1 316 ? -0.806 -3.063 1.480 1.00 61.84 316 SER A C 1
ATOM 2614 O O . SER A 1 316 ? -0.370 -3.220 2.626 1.00 61.84 316 SER A O 1
ATOM 2616 N N . GLY A 1 317 ? -1.872 -3.714 1.036 1.00 60.44 317 GLY A N 1
ATOM 2617 C CA . GLY A 1 317 ? -2.464 -4.866 1.686 1.00 60.44 317 GLY A CA 1
ATOM 2618 C C . GLY A 1 317 ? -1.916 -6.167 1.092 1.00 60.44 317 GLY A C 1
ATOM 2619 O O . GLY A 1 317 ? -1.419 -6.202 -0.032 1.00 60.44 317 GLY A O 1
ATOM 2620 N N . PRO A 1 318 ? -2.008 -7.281 1.828 1.00 55.62 318 PRO A N 1
ATOM 2621 C CA . PRO A 1 318 ? -1.352 -8.518 1.440 1.00 55.62 318 PRO A CA 1
ATOM 2622 C C . PRO A 1 318 ? -1.946 -9.074 0.143 1.00 55.62 318 PRO A C 1
ATOM 2624 O O . PRO A 1 318 ? -3.148 -8.948 -0.123 1.00 55.62 318 PRO A O 1
ATOM 2627 N N . VAL A 1 319 ? -1.103 -9.774 -0.621 1.00 55.66 319 VAL A N 1
ATOM 2628 C CA . VAL A 1 319 ? -1.586 -10.687 -1.651 1.00 55.66 319 VAL A CA 1
ATOM 2629 C C . VAL A 1 319 ? -2.037 -11.981 -1.009 1.00 55.66 319 VAL A C 1
ATOM 2631 O O . VAL A 1 319 ? -1.224 -12.771 -0.526 1.00 55.66 319 VAL A O 1
ATOM 2634 N N . PHE A 1 320 ? -3.341 -12.225 -1.020 1.00 58.19 320 PHE A N 1
ATOM 2635 C CA . PHE A 1 320 ? -3.862 -13.517 -0.596 1.00 58.19 320 PHE A CA 1
ATOM 2636 C C . PHE A 1 320 ? -3.593 -14.521 -1.702 1.00 58.19 320 PHE A C 1
ATOM 2638 O O . PHE A 1 320 ? -4.091 -14.327 -2.802 1.00 58.19 320 PHE A O 1
ATOM 2645 N N . LEU A 1 321 ? -2.829 -15.572 -1.407 1.00 48.00 321 LEU A N 1
ATOM 2646 C CA . LEU A 1 321 ? -2.721 -16.774 -2.228 1.00 48.00 321 LEU A CA 1
ATOM 2647 C C . LEU A 1 321 ? -3.402 -17.913 -1.457 1.00 48.00 321 LEU A C 1
ATOM 2649 O O . LEU A 1 321 ? -2.742 -18.689 -0.769 1.00 48.00 321 LEU A O 1
ATOM 2653 N N . ALA A 1 322 ? -4.731 -18.017 -1.525 1.00 45.59 322 ALA A N 1
ATOM 2654 C CA . ALA A 1 322 ? -5.328 -19.337 -1.309 1.00 45.59 322 ALA A CA 1
ATOM 2655 C C . ALA A 1 322 ? -4.944 -20.199 -2.520 1.00 45.59 322 ALA A C 1
ATOM 2657 O O . ALA A 1 322 ? -4.681 -19.646 -3.586 1.00 45.59 322 ALA A O 1
ATOM 2658 N N . LYS A 1 323 ? -4.898 -21.529 -2.379 1.00 42.19 323 LYS A N 1
ATOM 2659 C CA . LYS A 1 323 ? -4.306 -22.469 -3.356 1.00 42.19 323 LYS A CA 1
ATOM 2660 C C . LYS A 1 323 ? -4.646 -22.194 -4.838 1.00 42.19 323 LYS A C 1
ATOM 2662 O O . LYS A 1 323 ? -3.821 -22.514 -5.684 1.00 42.19 323 LYS A O 1
ATOM 2667 N N . ASN A 1 324 ? -5.793 -21.563 -5.124 1.00 47.91 324 ASN A N 1
ATOM 2668 C CA . ASN A 1 324 ? -6.204 -21.103 -6.454 1.00 47.91 324 ASN A CA 1
ATOM 2669 C C . ASN A 1 324 ? -6.751 -19.657 -6.522 1.00 47.91 324 ASN A C 1
ATOM 2671 O O . ASN A 1 324 ? -7.256 -19.289 -7.576 1.00 47.91 324 ASN A O 1
ATOM 2675 N N . HIS A 1 325 ? -6.669 -18.844 -5.456 1.00 59.81 325 HIS A N 1
ATOM 2676 C CA . HIS A 1 325 ? -7.186 -17.467 -5.474 1.00 59.81 325 HIS A CA 1
ATOM 2677 C C . HIS A 1 325 ? -6.124 -16.439 -5.099 1.00 59.81 325 HIS A C 1
ATOM 2679 O O . HIS A 1 325 ? -5.644 -16.448 -3.963 1.00 59.81 325 HIS A O 1
ATOM 2685 N N . ARG A 1 326 ? -5.797 -15.547 -6.041 1.00 68.12 326 ARG A N 1
ATOM 2686 C CA . ARG A 1 326 ? -4.879 -14.415 -5.877 1.00 68.12 326 ARG A CA 1
ATOM 2687 C C . ARG A 1 326 ? -5.660 -13.120 -5.744 1.00 68.12 326 ARG A C 1
ATOM 2689 O O . ARG A 1 326 ? -6.444 -12.792 -6.625 1.00 68.12 326 ARG A O 1
ATOM 2696 N N . ARG A 1 327 ? -5.459 -12.360 -4.672 1.00 74.25 327 ARG A N 1
ATOM 2697 C CA . ARG A 1 327 ? -6.129 -11.059 -4.494 1.00 74.25 327 ARG A CA 1
ATOM 2698 C C . ARG A 1 327 ? -5.143 -10.012 -4.046 1.00 74.25 327 ARG A C 1
ATOM 2700 O O . ARG A 1 327 ? -4.340 -10.324 -3.182 1.00 74.25 327 ARG A O 1
ATOM 2707 N N . CYS A 1 328 ? -5.232 -8.802 -4.583 1.00 74.06 328 CYS A N 1
ATOM 2708 C CA . CYS A 1 328 ? -4.397 -7.684 -4.167 1.00 74.06 328 CYS A CA 1
ATOM 2709 C C . CYS A 1 328 ? -5.246 -6.613 -3.489 1.00 74.06 328 CYS A C 1
ATOM 2711 O O . CYS A 1 328 ? -6.392 -6.391 -3.883 1.00 74.06 328 CYS A O 1
ATOM 2713 N N . SER A 1 329 ? -4.711 -5.969 -2.456 1.00 74.56 329 SER A N 1
ATOM 2714 C CA . SER A 1 329 ? -5.437 -4.929 -1.741 1.00 74.56 329 SER A CA 1
ATOM 2715 C C . SER A 1 329 ? -4.567 -3.716 -1.476 1.00 74.56 329 SER A C 1
ATOM 2717 O O . SER A 1 329 ? -3.369 -3.837 -1.277 1.00 74.56 329 SER A O 1
ATOM 2719 N N . LEU A 1 330 ? -5.203 -2.556 -1.468 1.00 78.38 330 LEU A N 1
ATOM 2720 C CA . LEU A 1 330 ? -4.667 -1.291 -0.997 1.00 78.38 330 LEU A CA 1
ATOM 2721 C C . LEU A 1 330 ? -5.488 -0.889 0.224 1.00 78.38 330 LEU A C 1
ATOM 2723 O O . LEU A 1 330 ? -6.712 -1.016 0.210 1.00 78.38 330 LEU A O 1
ATOM 2727 N N . LEU A 1 331 ? -4.824 -0.421 1.272 1.00 76.50 331 LEU A N 1
ATOM 2728 C CA . LEU A 1 331 ? -5.432 0.012 2.525 1.00 76.50 331 LEU A CA 1
ATOM 2729 C C . LEU A 1 331 ? -5.118 1.498 2.731 1.00 76.50 331 LEU A C 1
ATOM 2731 O O . LEU A 1 331 ? -3.948 1.864 2.726 1.00 76.50 331 LEU A O 1
ATOM 2735 N N . GLY A 1 332 ? -6.102 2.375 2.938 1.00 79.50 332 GLY A N 1
ATOM 2736 C CA . GLY A 1 332 ? -5.771 3.769 3.265 1.00 79.50 332 GLY A CA 1
ATOM 2737 C C . GLY A 1 332 ? -6.829 4.826 2.985 1.00 79.50 332 GLY A C 1
ATOM 2738 O O . GLY A 1 332 ? -8.001 4.533 2.751 1.00 79.50 332 GLY A O 1
ATOM 2739 N N . GLY A 1 333 ? -6.394 6.085 3.047 1.00 79.88 333 GLY A N 1
ATOM 2740 C CA . GLY A 1 333 ? -7.209 7.257 2.732 1.00 79.88 333 GLY A CA 1
ATOM 2741 C C . GLY A 1 333 ? -6.847 7.824 1.364 1.00 79.88 333 GLY A C 1
ATOM 2742 O O . GLY A 1 333 ? -5.683 8.104 1.105 1.00 79.88 333 GLY A O 1
ATOM 2743 N N . LEU A 1 334 ? -7.846 8.020 0.502 1.00 77.69 334 LEU A N 1
ATOM 2744 C CA . LEU A 1 334 ? -7.695 8.468 -0.891 1.00 77.69 334 LEU A CA 1
ATOM 2745 C C . LEU A 1 334 ? -8.432 9.793 -1.157 1.00 77.69 334 LEU A C 1
ATOM 2747 O O . LEU A 1 334 ? -8.899 10.070 -2.262 1.00 77.69 334 LEU A O 1
ATOM 2751 N N . HIS A 1 335 ? -8.590 10.618 -0.122 1.00 77.38 335 HIS A N 1
ATOM 2752 C CA . HIS A 1 335 ? -9.376 11.848 -0.201 1.00 77.38 335 HIS A CA 1
ATOM 2753 C C . HIS A 1 335 ? -8.788 12.858 -1.178 1.00 77.38 335 HIS A C 1
ATOM 2755 O O . HIS A 1 335 ? -7.592 13.133 -1.151 1.00 77.38 335 HIS A O 1
ATOM 2761 N N . ASN A 1 336 ? -9.668 13.499 -1.954 1.00 79.94 336 ASN A N 1
ATOM 2762 C CA . ASN A 1 336 ? -9.342 14.652 -2.800 1.00 79.94 336 ASN A CA 1
ATOM 2763 C C . ASN A 1 336 ? -8.210 14.408 -3.814 1.00 79.94 336 ASN A C 1
ATOM 2765 O O . ASN A 1 336 ? -7.617 15.362 -4.310 1.00 79.94 336 ASN A O 1
ATOM 2769 N N . MET A 1 337 ? -7.926 13.148 -4.148 1.00 86.62 337 MET A N 1
ATOM 2770 C CA . MET A 1 337 ? -6.950 12.812 -5.179 1.00 86.62 337 MET A CA 1
ATOM 2771 C C . MET A 1 337 ? -7.547 13.043 -6.569 1.00 86.62 337 MET A C 1
ATOM 2773 O O . MET A 1 337 ? -8.731 12.763 -6.809 1.00 86.62 337 MET A O 1
ATOM 2777 N N . SER A 1 338 ? -6.718 13.548 -7.485 1.00 91.56 338 SER A N 1
ATOM 2778 C CA . SER A 1 338 ? -7.028 13.558 -8.914 1.00 91.56 338 SER A CA 1
ATOM 2779 C C . SER A 1 338 ? -7.062 12.122 -9.444 1.00 91.56 338 SER A C 1
ATOM 2781 O O . SER A 1 338 ? -6.449 11.226 -8.861 1.00 91.56 338 SER A O 1
ATOM 2783 N N . LYS A 1 339 ? -7.765 11.889 -10.560 1.00 93.44 339 LYS A N 1
ATOM 2784 C CA . LYS A 1 339 ? -7.804 10.560 -11.187 1.00 93.44 339 LYS A CA 1
ATOM 2785 C C . LYS A 1 339 ? -6.391 10.016 -11.501 1.00 93.44 339 LYS A C 1
ATOM 2787 O O . LYS A 1 339 ? -6.123 8.895 -11.075 1.00 93.44 339 LYS A O 1
ATOM 2792 N N . PRO A 1 340 ? -5.472 10.776 -12.137 1.00 95.31 340 PRO A N 1
ATOM 2793 C CA . PRO A 1 340 ? -4.125 10.276 -12.423 1.00 95.31 340 PRO A CA 1
ATOM 2794 C C . PRO A 1 340 ? -3.363 9.834 -11.170 1.00 95.31 340 PRO A C 1
ATOM 2796 O O . PRO A 1 340 ? -2.747 8.773 -11.168 1.00 95.31 340 PRO A O 1
ATOM 2799 N N . TYR A 1 341 ? -3.445 10.614 -10.086 1.00 93.06 341 TYR A N 1
ATOM 2800 C CA . TYR A 1 341 ? -2.745 10.304 -8.839 1.00 93.06 341 TYR A CA 1
ATOM 2801 C C . TYR A 1 341 ? -3.349 9.099 -8.110 1.00 93.06 341 TYR A C 1
ATOM 2803 O O . TYR A 1 341 ? -2.629 8.229 -7.627 1.00 93.06 341 TYR A O 1
ATOM 2811 N N . LEU A 1 342 ? -4.684 9.027 -8.067 1.00 92.25 342 LEU A N 1
ATOM 2812 C CA . LEU A 1 342 ? -5.420 7.902 -7.493 1.00 92.25 342 LEU A CA 1
ATOM 2813 C C . LEU A 1 342 ? -5.051 6.581 -8.178 1.00 92.25 342 LEU A C 1
ATOM 2815 O O . LEU A 1 342 ? -4.858 5.565 -7.509 1.00 92.25 342 LEU A O 1
ATOM 2819 N N . GLU A 1 343 ? -4.977 6.585 -9.507 1.00 93.75 343 GLU A N 1
ATOM 2820 C CA . GLU A 1 343 ? -4.627 5.383 -10.258 1.00 93.75 343 GLU A CA 1
ATOM 2821 C C . GLU A 1 343 ? -3.148 5.024 -10.105 1.00 93.75 343 GLU A C 1
ATOM 2823 O O . GLU A 1 343 ? -2.826 3.862 -9.876 1.00 93.75 343 GLU A O 1
ATOM 2828 N N . TYR A 1 344 ? -2.258 6.018 -10.128 1.00 93.81 344 TYR A N 1
ATOM 2829 C CA . TYR A 1 344 ? -0.834 5.839 -9.853 1.00 93.81 344 TYR A CA 1
ATOM 2830 C C . TYR A 1 344 ? -0.572 5.153 -8.505 1.00 93.81 344 TYR A C 1
ATOM 2832 O O . TYR A 1 344 ? 0.090 4.114 -8.467 1.00 93.81 344 TYR A O 1
ATOM 2840 N N . ILE A 1 345 ? -1.133 5.682 -7.410 1.00 89.38 345 ILE A N 1
ATOM 2841 C CA . ILE A 1 345 ? -0.906 5.103 -6.081 1.00 89.38 345 ILE A CA 1
ATOM 2842 C C . ILE A 1 345 ? -1.540 3.712 -5.973 1.00 89.38 345 ILE A C 1
ATOM 2844 O O . ILE A 1 345 ? -0.942 2.802 -5.411 1.00 89.38 345 ILE A O 1
ATOM 2848 N N . SER A 1 346 ? -2.710 3.498 -6.588 1.00 89.88 346 SER A N 1
ATOM 2849 C CA . SER A 1 346 ? -3.349 2.175 -6.622 1.00 89.88 346 SER A CA 1
ATOM 2850 C C . SER A 1 346 ? -2.484 1.135 -7.333 1.00 89.88 346 SER A C 1
ATOM 2852 O O . SER A 1 346 ? -2.358 0.006 -6.861 1.00 89.88 346 SER A O 1
ATOM 2854 N N . LEU A 1 347 ? -1.857 1.521 -8.445 1.00 91.50 347 LEU A N 1
ATOM 2855 C CA . LEU A 1 347 ? -0.986 0.653 -9.227 1.00 91.50 347 LEU A CA 1
ATOM 2856 C C . LEU A 1 347 ? 0.290 0.270 -8.489 1.00 91.50 347 LEU A C 1
ATOM 2858 O O . LEU A 1 347 ? 0.636 -0.907 -8.521 1.00 91.50 347 LEU A O 1
ATOM 2862 N N . ILE A 1 348 ? 0.965 1.213 -7.825 1.00 89.06 348 ILE A N 1
ATOM 2863 C CA . ILE A 1 348 ? 2.182 0.922 -7.046 1.00 89.06 348 ILE A CA 1
ATOM 2864 C C . ILE A 1 348 ? 1.885 -0.131 -5.982 1.00 89.06 348 ILE A C 1
ATOM 2866 O O . ILE A 1 348 ? 2.547 -1.169 -5.917 1.00 89.06 348 ILE A O 1
ATOM 2870 N N . GLU A 1 349 ? 0.828 0.096 -5.204 1.00 85.19 349 GLU A N 1
ATOM 2871 C CA . GLU A 1 349 ? 0.484 -0.786 -4.094 1.00 85.19 349 GLU A CA 1
ATOM 2872 C C . GLU A 1 349 ? 0.039 -2.165 -4.575 1.00 85.19 349 GLU A C 1
ATOM 2874 O O . GLU A 1 349 ? 0.332 -3.175 -3.929 1.00 85.19 349 GLU A O 1
ATOM 2879 N N . TRP A 1 350 ? -0.640 -2.229 -5.727 1.00 87.81 350 TRP A N 1
ATOM 2880 C CA . TRP A 1 350 ? -1.006 -3.501 -6.332 1.00 87.81 350 TRP A CA 1
ATOM 2881 C C . TRP A 1 350 ? 0.169 -4.222 -6.993 1.00 87.81 350 TRP A C 1
ATOM 2883 O O . TRP A 1 350 ? 0.227 -5.456 -6.966 1.00 87.81 350 TRP A O 1
ATOM 2893 N N . ALA A 1 351 ? 1.125 -3.481 -7.555 1.00 89.25 351 ALA A N 1
ATOM 2894 C CA . ALA A 1 351 ? 2.293 -4.021 -8.239 1.00 89.25 351 ALA A CA 1
ATOM 2895 C C . ALA A 1 351 ? 3.218 -4.804 -7.296 1.00 89.25 351 ALA A C 1
ATOM 2897 O O . ALA A 1 351 ? 3.824 -5.780 -7.748 1.00 89.25 351 ALA A O 1
ATOM 2898 N N . HIS A 1 352 ? 3.249 -4.495 -5.992 1.00 83.94 352 HIS A N 1
ATOM 2899 C CA . HIS A 1 352 ? 3.913 -5.336 -4.979 1.00 83.94 352 HIS A CA 1
ATOM 2900 C C . HIS A 1 352 ? 3.514 -6.811 -5.099 1.00 83.94 352 HIS A C 1
ATOM 2902 O O . HIS A 1 352 ? 4.344 -7.720 -5.007 1.00 83.94 352 HIS A O 1
ATOM 2908 N N . GLY A 1 353 ? 2.236 -7.064 -5.391 1.00 79.12 353 GLY A N 1
ATOM 2909 C CA . GLY A 1 353 ? 1.722 -8.412 -5.554 1.00 79.12 353 GLY A CA 1
ATOM 2910 C C . GLY A 1 353 ? 2.297 -9.197 -6.728 1.00 79.12 353 GLY A C 1
ATOM 2911 O O . GLY A 1 353 ? 2.330 -10.430 -6.698 1.00 79.12 353 GLY A O 1
ATOM 2912 N N . PHE A 1 354 ? 2.766 -8.487 -7.747 1.00 86.25 354 PHE A N 1
ATOM 2913 C CA . PHE A 1 354 ? 3.350 -9.055 -8.953 1.00 86.25 354 PHE A CA 1
ATOM 2914 C C . PHE A 1 354 ? 4.873 -9.120 -8.856 1.00 86.25 354 PHE A C 1
ATOM 2916 O O . PHE A 1 354 ? 5.466 -10.154 -9.169 1.00 86.25 354 PHE A O 1
ATOM 2923 N N . VAL A 1 355 ? 5.501 -8.036 -8.395 1.00 87.19 355 VAL A N 1
ATOM 2924 C CA . VAL A 1 355 ? 6.959 -7.876 -8.363 1.00 87.19 355 VAL A CA 1
ATOM 2925 C C . VAL A 1 355 ? 7.593 -8.732 -7.276 1.00 87.19 355 VAL A C 1
ATOM 2927 O O . VAL A 1 355 ? 8.576 -9.415 -7.562 1.00 87.19 355 VAL A O 1
ATOM 2930 N N . GLY A 1 356 ? 7.019 -8.779 -6.070 1.00 82.12 356 GLY A N 1
ATOM 2931 C CA . GLY A 1 356 ? 7.575 -9.539 -4.947 1.00 82.12 356 GLY A CA 1
ATOM 2932 C C . GLY A 1 356 ? 7.908 -10.999 -5.310 1.00 82.12 356 GLY A C 1
ATOM 2933 O O . GLY A 1 356 ? 9.067 -11.412 -5.189 1.00 82.12 356 GLY A O 1
ATOM 2934 N N . PRO A 1 357 ? 6.955 -11.793 -5.847 1.00 80.56 357 PRO A N 1
ATOM 2935 C CA . PRO A 1 357 ? 7.222 -13.165 -6.286 1.00 80.56 357 PRO A CA 1
ATOM 2936 C C . PRO A 1 357 ? 8.296 -13.298 -7.375 1.00 80.56 357 PRO A C 1
ATOM 2938 O O . PRO A 1 357 ? 8.959 -14.338 -7.457 1.00 80.56 357 PRO A O 1
ATOM 2941 N N . ILE A 1 358 ? 8.466 -12.286 -8.230 1.00 84.75 358 ILE A N 1
ATOM 2942 C CA . ILE A 1 358 ? 9.508 -12.260 -9.264 1.00 84.75 358 ILE A CA 1
ATOM 2943 C C . ILE A 1 358 ? 10.869 -11.973 -8.620 1.00 84.75 358 ILE A C 1
ATOM 2945 O O . ILE A 1 358 ? 11.816 -12.727 -8.846 1.00 84.75 358 ILE A O 1
ATOM 2949 N N . CYS A 1 359 ? 10.963 -10.965 -7.749 1.00 84.12 359 CYS A N 1
ATOM 2950 C CA . CYS A 1 359 ? 12.186 -10.629 -7.019 1.00 84.12 359 CYS A CA 1
ATOM 2951 C C . CYS A 1 359 ? 12.732 -11.821 -6.226 1.00 84.12 359 CYS A C 1
ATOM 2953 O O . CYS A 1 359 ? 13.944 -12.035 -6.179 1.00 84.12 359 CYS A O 1
ATOM 2955 N N . VAL A 1 360 ? 11.866 -12.658 -5.647 1.00 79.50 360 VAL A N 1
ATOM 2956 C CA . VAL A 1 360 ? 12.356 -13.847 -4.938 1.00 79.50 360 VAL A CA 1
ATOM 2957 C C . VAL A 1 360 ? 12.889 -14.929 -5.879 1.00 79.50 360 VAL A C 1
ATOM 2959 O O . VAL A 1 360 ? 13.868 -15.603 -5.543 1.00 79.50 360 VAL A O 1
ATOM 2962 N N . GLN A 1 361 ? 12.313 -15.082 -7.073 1.00 84.06 361 GLN A N 1
ATOM 2963 C CA . GLN A 1 361 ? 12.867 -15.994 -8.081 1.00 84.06 361 GLN A CA 1
ATOM 2964 C C . GLN A 1 361 ? 14.294 -15.598 -8.478 1.00 84.06 361 GLN A C 1
ATOM 2966 O O . GLN A 1 361 ? 15.122 -16.484 -8.654 1.00 84.06 361 GLN A O 1
ATOM 2971 N N . PHE A 1 362 ? 14.598 -14.298 -8.518 1.00 89.12 362 PHE A N 1
ATOM 2972 C CA . PHE A 1 362 ? 15.936 -13.765 -8.805 1.00 89.12 362 PHE A CA 1
ATOM 2973 C C . PHE A 1 362 ? 16.745 -13.418 -7.548 1.00 89.12 362 PHE A C 1
ATOM 2975 O O . PHE A 1 362 ? 17.563 -12.492 -7.531 1.00 89.12 362 PHE A O 1
ATOM 2982 N N . SER A 1 363 ? 16.482 -14.117 -6.442 1.00 85.38 363 SER A N 1
ATOM 2983 C CA . SER A 1 363 ? 17.021 -13.697 -5.154 1.00 85.38 363 SER A CA 1
ATOM 2984 C C . SER A 1 363 ? 18.541 -13.743 -5.067 1.00 85.38 363 SER A C 1
ATOM 2986 O O . SER A 1 363 ? 19.132 -12.889 -4.403 1.00 85.38 363 SER A O 1
ATOM 2988 N N . ASP A 1 364 ? 19.185 -14.699 -5.726 1.00 89.56 364 ASP A N 1
ATOM 2989 C CA . ASP A 1 364 ? 20.637 -14.821 -5.674 1.00 89.56 364 ASP A CA 1
ATOM 2990 C C . ASP A 1 364 ? 21.303 -13.751 -6.568 1.00 89.56 364 ASP A C 1
ATOM 2992 O O . ASP A 1 364 ? 22.335 -13.191 -6.194 1.00 89.56 364 ASP A O 1
ATOM 2996 N N . GLU A 1 365 ? 20.669 -13.367 -7.677 1.00 95.94 365 GLU A N 1
ATOM 2997 C CA . GLU A 1 365 ? 21.102 -12.302 -8.586 1.00 95.94 365 GLU A CA 1
ATOM 2998 C C . GLU A 1 365 ? 20.973 -10.908 -7.968 1.00 95.94 365 GLU A C 1
ATOM 3000 O O . GLU A 1 365 ? 21.886 -10.090 -8.118 1.00 95.94 365 GLU A O 1
ATOM 3005 N N . ILE A 1 366 ? 19.878 -10.646 -7.245 1.00 92.19 366 ILE A N 1
ATOM 3006 C CA . ILE A 1 366 ? 19.697 -9.418 -6.455 1.00 92.19 366 ILE A CA 1
ATOM 3007 C C . ILE A 1 366 ? 20.769 -9.352 -5.373 1.00 92.19 366 ILE A C 1
ATOM 3009 O O . ILE A 1 366 ? 21.434 -8.331 -5.203 1.00 92.19 366 ILE A O 1
ATOM 3013 N N . LYS A 1 367 ? 20.995 -10.467 -4.667 1.00 89.75 367 LYS A N 1
ATOM 3014 C CA . LYS A 1 367 ? 22.016 -10.533 -3.621 1.00 89.75 367 LYS A CA 1
ATOM 3015 C C . LYS A 1 367 ? 23.414 -10.256 -4.176 1.00 89.75 367 LYS A C 1
ATOM 3017 O O . LYS A 1 367 ? 24.175 -9.532 -3.536 1.00 89.75 367 LYS A O 1
ATOM 3022 N N . ALA A 1 368 ? 23.747 -10.786 -5.352 1.00 94.81 368 ALA A N 1
ATOM 3023 C CA . ALA A 1 368 ? 25.028 -10.530 -6.011 1.00 94.81 368 ALA A CA 1
ATOM 3024 C C . ALA A 1 368 ? 25.253 -9.038 -6.328 1.00 94.81 368 ALA A C 1
ATOM 3026 O O . ALA A 1 368 ? 26.394 -8.597 -6.386 1.00 94.81 368 ALA A O 1
ATOM 3027 N N . ARG A 1 369 ? 24.172 -8.262 -6.464 1.00 95.69 369 ARG A N 1
ATOM 3028 C CA . ARG A 1 369 ? 24.168 -6.822 -6.766 1.00 95.69 369 ARG A CA 1
ATOM 3029 C C . ARG A 1 369 ? 23.786 -5.956 -5.568 1.00 95.69 369 ARG A C 1
ATOM 3031 O O . ARG A 1 369 ? 23.420 -4.799 -5.738 1.00 95.69 369 ARG A O 1
ATOM 3038 N N . SER A 1 370 ? 23.866 -6.499 -4.351 1.00 92.50 370 SER A N 1
ATOM 3039 C CA . SER A 1 370 ? 23.416 -5.786 -3.148 1.00 92.50 370 SER A CA 1
ATOM 3040 C C . SER A 1 370 ? 24.079 -4.418 -3.005 1.00 92.50 370 SER A C 1
ATOM 3042 O O . SER A 1 370 ? 23.401 -3.458 -2.677 1.00 92.50 370 SER A O 1
ATOM 3044 N N . GLU A 1 371 ? 25.385 -4.321 -3.259 1.00 93.00 371 GLU A N 1
ATOM 3045 C CA . GLU A 1 371 ? 26.129 -3.067 -3.104 1.00 93.00 371 GLU A CA 1
ATOM 3046 C C . GLU A 1 371 ? 25.629 -1.980 -4.062 1.00 93.00 371 GLU A C 1
ATOM 3048 O O . GLU A 1 371 ? 25.244 -0.905 -3.604 1.00 93.00 371 GLU A O 1
ATOM 3053 N N . VAL A 1 372 ? 25.538 -2.283 -5.364 1.00 95.00 372 VAL A N 1
ATOM 3054 C CA . VAL A 1 372 ? 25.016 -1.333 -6.356 1.00 95.00 372 VAL A CA 1
ATOM 3055 C C . VAL A 1 372 ? 23.569 -0.959 -6.068 1.00 95.00 372 VAL A C 1
ATOM 3057 O O . VAL A 1 372 ? 23.254 0.225 -6.033 1.00 95.00 372 VAL A O 1
ATOM 3060 N N . ILE A 1 373 ? 22.701 -1.931 -5.784 1.00 94.31 373 ILE A N 1
ATOM 3061 C CA . ILE A 1 373 ? 21.287 -1.659 -5.512 1.00 94.31 373 ILE A CA 1
ATOM 3062 C C . ILE A 1 373 ? 21.138 -0.762 -4.280 1.00 94.31 373 ILE A C 1
ATOM 3064 O O . ILE A 1 373 ? 20.419 0.229 -4.329 1.00 94.31 373 ILE A O 1
ATOM 3068 N N . MET A 1 374 ? 21.851 -1.061 -3.192 1.00 92.25 374 MET A N 1
ATOM 3069 C CA . MET A 1 374 ? 21.786 -0.246 -1.977 1.00 92.25 374 MET A CA 1
ATOM 3070 C C . MET A 1 374 ? 22.382 1.150 -2.182 1.00 92.25 374 MET A C 1
ATOM 3072 O O . MET A 1 374 ? 21.942 2.087 -1.533 1.00 92.25 374 MET A O 1
ATOM 3076 N N . SER A 1 375 ? 23.345 1.324 -3.092 1.00 92.25 375 SER A N 1
ATOM 3077 C CA . SER A 1 375 ? 23.908 2.650 -3.392 1.00 92.25 375 SER A CA 1
ATOM 3078 C C . SER A 1 375 ? 22.933 3.592 -4.116 1.00 92.25 375 SER A C 1
ATOM 3080 O O . SER A 1 375 ? 23.121 4.811 -4.088 1.00 92.25 375 SER A O 1
ATOM 3082 N N . LEU A 1 376 ? 21.893 3.031 -4.749 1.00 91.56 376 LEU A N 1
ATOM 3083 C CA . LEU A 1 376 ? 20.833 3.774 -5.435 1.00 91.56 376 LEU A CA 1
ATOM 3084 C C . LEU A 1 376 ? 19.766 4.317 -4.482 1.00 91.56 376 LEU A C 1
ATOM 3086 O O . LEU A 1 376 ? 18.896 5.057 -4.932 1.00 91.56 376 LEU A O 1
ATOM 3090 N N . GLN A 1 377 ? 19.806 3.951 -3.201 1.00 91.44 377 GLN A N 1
ATOM 3091 C CA . GLN A 1 377 ? 18.867 4.428 -2.194 1.00 91.44 377 GLN A CA 1
ATOM 3092 C C . GLN A 1 377 ? 19.645 5.098 -1.058 1.00 91.44 377 GLN A C 1
ATOM 3094 O O . GLN A 1 377 ? 20.393 4.453 -0.327 1.00 91.44 377 GLN A O 1
ATOM 3099 N N . GLU A 1 378 ? 19.499 6.414 -0.927 1.00 86.06 378 GLU A N 1
ATOM 3100 C CA . GLU A 1 378 ? 20.094 7.179 0.166 1.00 86.06 378 GLU A CA 1
ATOM 3101 C C . GLU A 1 378 ? 19.221 7.201 1.417 1.00 86.06 378 GLU A C 1
ATOM 3103 O O . GLU A 1 378 ? 18.003 7.341 1.374 1.00 86.06 378 GLU A O 1
ATOM 3108 N N . GLY A 1 379 ? 19.873 7.126 2.572 1.00 75.56 379 GLY A N 1
ATOM 3109 C CA . GLY A 1 379 ? 19.203 7.065 3.862 1.00 75.56 379 GLY A CA 1
ATOM 3110 C C . GLY A 1 379 ? 19.058 5.634 4.364 1.00 75.56 379 GLY A C 1
ATOM 3111 O O . GLY A 1 379 ? 19.644 4.689 3.846 1.00 75.56 379 GLY A O 1
ATOM 3112 N N . THR A 1 380 ? 18.328 5.487 5.462 1.00 61.66 380 THR A N 1
ATOM 3113 C CA . THR A 1 380 ? 18.180 4.214 6.184 1.00 61.66 380 THR A CA 1
ATOM 3114 C C . THR A 1 380 ? 16.784 3.624 6.055 1.00 61.66 380 THR A C 1
ATOM 3116 O O . THR A 1 380 ? 16.475 2.631 6.714 1.00 61.66 380 THR A O 1
ATOM 3119 N N . PHE A 1 381 ? 15.936 4.236 5.224 1.00 59.00 381 PHE A N 1
ATOM 3120 C CA . PHE A 1 381 ? 14.533 3.869 5.084 1.00 59.00 381 PHE A CA 1
ATOM 3121 C C . PHE A 1 381 ? 14.348 2.454 4.536 1.00 59.00 381 PHE A C 1
ATOM 3123 O O . PHE A 1 381 ? 13.393 1.780 4.916 1.00 59.00 381 PHE A O 1
ATOM 3130 N N . TYR A 1 382 ? 15.280 1.982 3.706 1.00 69.12 382 TYR A N 1
ATOM 3131 C CA . TYR A 1 382 ? 15.184 0.691 3.040 1.00 69.12 382 TYR A CA 1
ATOM 3132 C C . TYR A 1 382 ? 16.423 -0.150 3.333 1.00 69.12 382 TYR A C 1
ATOM 3134 O O . TYR A 1 382 ? 17.500 0.062 2.794 1.00 69.12 382 TYR A O 1
ATOM 3142 N N . GLY A 1 383 ? 16.278 -1.133 4.224 1.00 68.88 383 GLY A N 1
ATOM 3143 C CA . GLY A 1 383 ? 17.404 -1.923 4.741 1.00 68.88 383 GLY A CA 1
ATOM 3144 C C . GLY A 1 383 ? 17.773 -3.170 3.930 1.00 68.88 383 GLY A C 1
ATOM 3145 O O . GLY A 1 383 ? 18.513 -4.019 4.435 1.00 68.88 383 GLY A O 1
ATOM 3146 N N . SER A 1 384 ? 17.215 -3.347 2.730 1.00 82.12 384 SER A N 1
ATOM 3147 C CA . SER A 1 384 ? 17.337 -4.579 1.945 1.00 82.12 384 SER A CA 1
ATOM 3148 C C . SER A 1 384 ? 17.387 -4.275 0.446 1.00 82.12 384 SER A C 1
ATOM 3150 O O . SER A 1 384 ? 16.479 -3.605 -0.045 1.00 82.12 384 SER A O 1
ATOM 3152 N N . PRO A 1 385 ? 18.352 -4.836 -0.311 1.00 85.06 385 PRO A N 1
ATOM 3153 C CA . PRO A 1 385 ? 18.430 -4.631 -1.760 1.00 85.06 385 PRO A CA 1
ATOM 3154 C C . PRO A 1 385 ? 17.210 -5.201 -2.493 1.00 85.06 385 PRO A C 1
ATOM 3156 O O . PRO A 1 385 ? 16.857 -4.739 -3.569 1.00 85.06 385 PRO A O 1
ATOM 3159 N N . TYR A 1 386 ? 16.527 -6.181 -1.897 1.00 85.44 386 TYR A N 1
ATOM 3160 C CA . TYR A 1 386 ? 15.267 -6.700 -2.424 1.00 85.44 386 TYR A CA 1
ATOM 3161 C C . TYR A 1 386 ? 14.171 -5.645 -2.392 1.00 85.44 386 TYR A C 1
ATOM 3163 O O . TYR A 1 386 ? 13.507 -5.449 -3.399 1.00 85.44 386 TYR A O 1
ATOM 3171 N N . ILE A 1 387 ? 14.025 -4.964 -1.250 1.00 81.31 387 ILE A N 1
ATOM 3172 C CA . ILE A 1 387 ? 13.006 -3.930 -1.079 1.00 81.31 387 ILE A CA 1
ATOM 3173 C C . ILE A 1 387 ? 13.346 -2.756 -1.992 1.00 81.31 387 ILE A C 1
ATOM 3175 O O . ILE A 1 387 ? 12.497 -2.326 -2.750 1.00 81.31 387 ILE A O 1
ATOM 3179 N N . VAL A 1 388 ? 14.602 -2.301 -2.008 1.00 89.88 388 VAL A N 1
ATOM 3180 C CA . VAL A 1 388 ? 15.016 -1.195 -2.886 1.00 89.88 388 VAL A CA 1
ATOM 3181 C C . VAL A 1 388 ? 14.703 -1.492 -4.356 1.00 89.88 388 VAL A C 1
ATOM 3183 O O . VAL A 1 388 ? 14.114 -0.654 -5.030 1.00 89.88 388 VAL A O 1
ATOM 3186 N N . LEU A 1 389 ? 15.061 -2.678 -4.863 1.00 93.94 389 LEU A N 1
ATOM 3187 C CA . LEU A 1 389 ? 14.783 -3.019 -6.259 1.00 93.94 389 LEU A CA 1
ATOM 3188 C C . LEU A 1 389 ? 13.282 -3.185 -6.534 1.00 93.94 389 LEU A C 1
ATOM 3190 O O . LEU A 1 389 ? 12.813 -2.765 -7.588 1.00 93.94 389 LEU A O 1
ATOM 3194 N N . GLU A 1 390 ? 12.539 -3.802 -5.615 1.00 89.69 390 GLU A N 1
ATOM 3195 C CA . GLU A 1 390 ? 11.086 -3.936 -5.726 1.00 89.69 390 GLU A CA 1
ATOM 3196 C C . GLU A 1 390 ? 10.409 -2.563 -5.823 1.00 89.69 390 GLU A C 1
ATOM 3198 O O . GLU A 1 390 ? 9.655 -2.341 -6.766 1.00 89.69 390 GLU A O 1
ATOM 3203 N N . GLU A 1 391 ? 10.761 -1.635 -4.931 1.00 91.00 391 GLU A N 1
ATOM 3204 C CA . GLU A 1 391 ? 10.272 -0.249 -4.908 1.00 91.00 391 GLU A CA 1
ATOM 3205 C C . GLU A 1 391 ? 10.611 0.495 -6.210 1.00 91.00 391 GLU A C 1
ATOM 3207 O O . GLU A 1 391 ? 9.732 1.087 -6.833 1.00 91.00 391 GLU A O 1
ATOM 3212 N N . TYR A 1 392 ? 11.853 0.383 -6.706 1.00 95.12 392 TYR A N 1
ATOM 3213 C CA . TYR A 1 392 ? 12.221 0.945 -8.014 1.00 95.12 392 TYR A CA 1
ATOM 3214 C C . TYR A 1 392 ? 11.299 0.456 -9.129 1.00 95.12 392 TYR A C 1
ATOM 3216 O O . TYR A 1 392 ? 10.850 1.251 -9.955 1.00 95.12 392 TYR A O 1
ATOM 3224 N N . ILE A 1 393 ? 11.024 -0.850 -9.172 1.00 95.94 393 ILE A N 1
ATOM 3225 C CA . ILE A 1 393 ? 10.204 -1.448 -10.226 1.00 95.94 393 ILE A CA 1
ATOM 3226 C C . ILE A 1 393 ? 8.753 -0.980 -10.106 1.00 95.94 393 ILE A C 1
ATOM 3228 O O . ILE A 1 393 ? 8.193 -0.540 -11.106 1.00 95.94 393 ILE A O 1
ATOM 3232 N N . ILE A 1 394 ? 8.135 -1.056 -8.925 1.00 93.75 394 ILE A N 1
ATOM 3233 C CA . ILE A 1 394 ? 6.714 -0.703 -8.769 1.00 93.75 394 ILE A CA 1
ATOM 3234 C C . ILE A 1 394 ? 6.465 0.787 -9.022 1.00 93.75 394 ILE A C 1
ATOM 3236 O O . ILE A 1 394 ? 5.518 1.118 -9.735 1.00 93.75 394 ILE A O 1
ATOM 3240 N N . VAL A 1 395 ? 7.343 1.673 -8.532 1.00 95.25 395 VAL A N 1
ATOM 3241 C CA . VAL A 1 395 ? 7.238 3.123 -8.751 1.00 95.25 395 VAL A CA 1
ATOM 3242 C C . VAL A 1 395 ? 7.389 3.424 -10.230 1.00 95.25 395 VAL A C 1
ATOM 3244 O O . VAL A 1 395 ? 6.561 4.120 -10.814 1.00 95.25 395 VAL A O 1
ATOM 3247 N N . THR A 1 396 ? 8.394 2.821 -10.870 1.00 97.12 396 THR A N 1
ATOM 3248 C CA . THR A 1 396 ? 8.602 2.969 -12.311 1.00 97.12 396 THR A CA 1
ATOM 3249 C C . THR A 1 396 ? 7.378 2.513 -13.097 1.00 97.12 396 THR A C 1
ATOM 3251 O O . THR A 1 396 ? 6.908 3.242 -13.963 1.00 97.12 396 THR A O 1
ATOM 3254 N N . VAL A 1 397 ? 6.816 1.344 -12.784 1.00 96.38 397 VAL A N 1
ATOM 3255 C CA . VAL A 1 397 ? 5.615 0.820 -13.450 1.00 96.38 397 VAL A CA 1
ATOM 3256 C C . VAL A 1 397 ? 4.420 1.764 -13.273 1.00 96.38 397 VAL A C 1
ATOM 3258 O O . VAL A 1 397 ? 3.720 2.037 -14.249 1.00 96.38 397 VAL A O 1
ATOM 3261 N N . GLY A 1 398 ? 4.220 2.323 -12.075 1.00 96.50 398 GLY A N 1
ATOM 3262 C CA . GLY A 1 398 ? 3.197 3.340 -11.823 1.00 96.50 398 GLY A CA 1
ATOM 3263 C C . GLY A 1 398 ? 3.395 4.600 -12.675 1.00 96.50 398 GLY A C 1
ATOM 3264 O O . GLY A 1 398 ? 2.459 5.062 -13.330 1.00 96.50 398 GLY A O 1
ATOM 3265 N N . LEU A 1 399 ? 4.618 5.136 -12.734 1.00 97.56 399 LEU A N 1
ATOM 3266 C CA . LEU A 1 399 ? 4.930 6.322 -13.542 1.00 97.56 399 LEU A CA 1
ATOM 3267 C C . LEU A 1 399 ? 4.797 6.041 -15.047 1.00 97.56 399 LEU A C 1
ATOM 3269 O O . LEU A 1 399 ? 4.282 6.882 -15.784 1.00 97.56 399 LEU A O 1
ATOM 3273 N N . ARG A 1 400 ? 5.183 4.846 -15.516 1.00 98.00 400 ARG A N 1
ATOM 3274 C CA . ARG A 1 400 ? 4.986 4.419 -16.912 1.00 98.00 400 ARG A CA 1
ATOM 3275 C C . ARG A 1 400 ? 3.513 4.329 -17.290 1.00 98.00 400 ARG A C 1
ATOM 3277 O O . ARG A 1 400 ? 3.152 4.794 -18.369 1.00 98.00 400 ARG A O 1
ATOM 3284 N N . TYR A 1 401 ? 2.651 3.818 -16.408 1.00 97.75 401 TYR A N 1
ATOM 3285 C CA . TYR A 1 401 ? 1.204 3.861 -16.633 1.00 97.75 401 TYR A CA 1
ATOM 3286 C C . TYR A 1 401 ? 0.717 5.295 -16.825 1.00 97.75 401 TYR A C 1
ATOM 3288 O O . TYR A 1 401 ? 0.024 5.599 -17.793 1.00 97.75 401 TYR A O 1
ATOM 3296 N N . VAL A 1 402 ? 1.120 6.198 -15.929 1.00 97.56 402 VAL A N 1
ATOM 3297 C CA . VAL A 1 402 ? 0.725 7.606 -16.000 1.00 97.56 402 VAL A CA 1
ATOM 3298 C C . VAL A 1 402 ? 1.189 8.249 -17.312 1.00 97.56 402 VAL A C 1
ATOM 3300 O O . VAL A 1 402 ? 0.414 8.946 -17.968 1.00 97.56 402 VAL A O 1
ATOM 3303 N N . ILE A 1 403 ? 2.422 7.961 -17.737 1.00 97.31 403 ILE A N 1
ATOM 3304 C CA . ILE A 1 403 ? 2.988 8.409 -19.015 1.00 97.31 403 ILE A CA 1
ATOM 3305 C C . ILE A 1 403 ? 2.177 7.889 -20.205 1.00 97.31 403 ILE A C 1
ATOM 3307 O O . ILE A 1 403 ? 1.900 8.660 -21.123 1.00 97.31 403 ILE A O 1
ATOM 3311 N N . ASN A 1 404 ? 1.786 6.619 -20.195 1.00 96.44 404 ASN A N 1
ATOM 3312 C CA . ASN A 1 404 ? 1.146 5.974 -21.340 1.00 96.44 404 ASN A CA 1
ATOM 3313 C C . ASN A 1 404 ? -0.364 6.249 -21.437 1.00 96.44 404 ASN A C 1
ATOM 3315 O O . ASN A 1 404 ? -0.935 6.129 -22.520 1.00 96.44 404 ASN A O 1
ATOM 3319 N N . THR A 1 405 ? -1.002 6.637 -20.331 1.00 96.38 405 THR A N 1
ATOM 3320 C CA . THR A 1 405 ? -2.465 6.763 -20.241 1.00 96.38 405 THR A CA 1
ATOM 3321 C C . THR A 1 405 ? -2.953 8.210 -20.309 1.00 96.38 405 THR A C 1
ATOM 3323 O O . THR A 1 405 ? -4.013 8.476 -20.878 1.00 96.38 405 THR A O 1
ATOM 3326 N N . TYR A 1 406 ? -2.209 9.157 -19.735 1.00 96.38 406 TYR A N 1
ATOM 3327 C CA . TYR A 1 406 ? -2.690 10.525 -19.530 1.00 96.38 406 TYR A CA 1
ATOM 3328 C C . TYR A 1 406 ? -2.064 11.541 -20.484 1.00 96.38 406 TYR A C 1
ATOM 3330 O O . TYR A 1 406 ? -0.943 11.377 -20.972 1.00 96.38 406 TYR A O 1
ATOM 3338 N N . SER A 1 407 ? -2.807 12.626 -20.729 1.00 95.31 407 SER A N 1
ATOM 3339 C CA . SER A 1 407 ? -2.309 13.776 -21.483 1.00 95.31 407 SER A CA 1
ATOM 3340 C C . SER A 1 407 ? -1.092 14.396 -20.787 1.00 95.31 407 SER A C 1
ATOM 3342 O O . SER A 1 407 ? -0.895 14.222 -19.583 1.00 95.31 407 SER A O 1
ATOM 3344 N N . GLU A 1 408 ? -0.270 15.139 -21.531 1.00 94.44 408 GLU A N 1
ATOM 3345 C CA . GLU A 1 408 ? 0.893 15.826 -20.956 1.00 94.44 408 GLU A CA 1
ATOM 3346 C C . GLU A 1 408 ? 0.497 16.767 -19.807 1.00 94.44 408 GLU A C 1
ATOM 3348 O O . GLU A 1 408 ? 1.177 16.798 -18.784 1.00 94.44 408 GLU A O 1
ATOM 3353 N N . GLU A 1 409 ? -0.632 17.468 -19.947 1.00 91.88 409 GLU A N 1
ATOM 3354 C CA . GLU A 1 409 ? -1.181 18.364 -18.925 1.00 91.88 409 GLU A CA 1
ATOM 3355 C C . GLU A 1 409 ? -1.589 17.599 -17.658 1.00 91.88 409 GLU A C 1
ATOM 3357 O O . GLU A 1 409 ? -1.176 17.969 -16.559 1.00 91.88 409 GLU A O 1
ATOM 3362 N N . ASP A 1 410 ? -2.328 16.495 -17.806 1.00 90.75 410 ASP A N 1
ATOM 3363 C CA . ASP A 1 410 ? -2.851 15.721 -16.673 1.00 90.75 410 ASP A CA 1
ATOM 3364 C C . ASP A 1 410 ? -1.761 14.941 -15.927 1.00 90.75 410 ASP A C 1
ATOM 3366 O O . ASP A 1 410 ? -1.844 14.750 -14.712 1.00 90.75 410 ASP A O 1
ATOM 3370 N N . ARG A 1 411 ? -0.734 14.464 -16.642 1.00 94.38 411 ARG A N 1
ATOM 3371 C CA . ARG A 1 411 ? 0.339 13.667 -16.033 1.00 94.38 411 ARG A CA 1
ATOM 3372 C C . ARG A 1 411 ? 1.413 14.513 -15.371 1.00 94.38 411 ARG A C 1
ATOM 3374 O O . ARG A 1 411 ? 2.075 14.025 -14.457 1.00 94.38 411 ARG A O 1
ATOM 3381 N N . LYS A 1 412 ? 1.596 15.762 -15.816 1.00 93.81 412 LYS A N 1
ATOM 3382 C CA . LYS A 1 412 ? 2.685 16.631 -15.358 1.00 93.81 412 LYS A CA 1
ATOM 3383 C C . LYS A 1 412 ? 2.716 16.762 -13.840 1.00 93.81 412 LYS A C 1
ATOM 3385 O O . LYS A 1 412 ? 3.778 16.605 -13.253 1.00 93.81 412 LYS A O 1
ATOM 3390 N N . SER A 1 413 ? 1.564 16.980 -13.203 1.00 90.62 413 SER A N 1
ATOM 3391 C CA . SER A 1 413 ? 1.519 17.146 -11.747 1.00 90.62 413 SER A CA 1
ATOM 3392 C C . SER A 1 413 ? 1.963 15.896 -10.993 1.00 90.62 413 SER A C 1
ATOM 3394 O O . SER A 1 413 ? 2.604 16.035 -9.964 1.00 90.62 413 SER A O 1
ATOM 3396 N N . VAL A 1 414 ? 1.623 14.700 -11.492 1.00 94.00 414 VAL A N 1
ATOM 3397 C CA . VAL A 1 414 ? 2.017 13.432 -10.858 1.00 94.00 414 VAL A CA 1
ATOM 3398 C C . VAL A 1 414 ? 3.507 13.190 -11.051 1.00 94.00 414 VAL A C 1
ATOM 3400 O O . VAL A 1 414 ? 4.191 12.876 -10.088 1.00 94.00 414 VAL A O 1
ATOM 3403 N N . LEU A 1 415 ? 4.015 13.355 -12.276 1.00 95.31 415 LEU A N 1
ATOM 3404 C CA . LEU A 1 415 ? 5.429 13.123 -12.571 1.00 95.31 415 LEU A CA 1
ATOM 3405 C C . LEU A 1 415 ? 6.329 14.088 -11.801 1.00 95.31 415 LEU A C 1
ATOM 3407 O O . LEU A 1 415 ? 7.258 13.632 -11.147 1.00 95.31 415 LEU A O 1
ATOM 3411 N N . ASP A 1 416 ? 6.026 15.389 -11.846 1.00 91.06 416 ASP A N 1
ATOM 3412 C CA . ASP A 1 416 ? 6.820 16.404 -11.153 1.00 91.06 416 ASP A CA 1
ATOM 3413 C C . ASP A 1 416 ? 6.819 16.136 -9.634 1.00 91.06 416 ASP A C 1
ATOM 3415 O O . ASP A 1 416 ? 7.879 16.113 -9.021 1.00 91.06 416 ASP A O 1
ATOM 3419 N N . SER A 1 417 ? 5.656 15.864 -9.017 1.00 90.50 417 SER A N 1
ATOM 3420 C CA . SER A 1 417 ? 5.596 15.647 -7.564 1.00 90.50 417 SER A CA 1
ATOM 3421 C C . SER A 1 417 ? 6.244 14.341 -7.120 1.00 90.50 417 SER A C 1
ATOM 3423 O O . SER A 1 417 ? 6.891 14.300 -6.080 1.00 90.50 417 SER A O 1
ATOM 3425 N N . GLU A 1 418 ? 6.032 13.258 -7.866 1.00 93.31 418 GLU A N 1
ATOM 3426 C CA . GLU A 1 418 ? 6.465 11.930 -7.440 1.00 93.31 418 GLU A CA 1
ATOM 3427 C C . GLU A 1 418 ? 7.936 11.686 -7.742 1.00 93.31 418 GLU A C 1
ATOM 3429 O O . GLU A 1 418 ? 8.622 11.109 -6.908 1.00 93.31 418 GLU A O 1
ATOM 3434 N N . ILE A 1 419 ? 8.458 12.153 -8.879 1.00 94.31 419 ILE A N 1
ATOM 3435 C CA . ILE A 1 419 ? 9.897 12.040 -9.142 1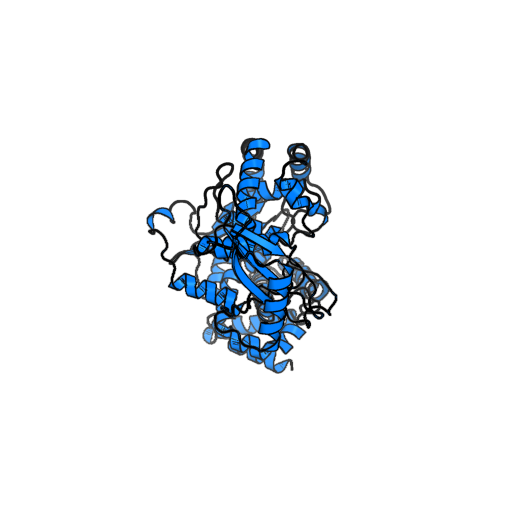.00 94.31 419 ILE A CA 1
ATOM 3436 C C . ILE A 1 419 ? 10.670 12.812 -8.068 1.00 94.31 419 ILE A C 1
ATOM 3438 O O . ILE A 1 419 ? 11.540 12.223 -7.430 1.00 94.31 419 ILE A O 1
ATOM 3442 N N . ASP A 1 420 ? 10.287 14.062 -7.787 1.00 92.25 420 ASP A N 1
ATOM 3443 C CA . ASP A 1 420 ? 10.922 14.859 -6.732 1.00 92.25 420 ASP A CA 1
ATOM 3444 C C . ASP A 1 420 ? 10.795 14.174 -5.360 1.00 92.25 420 ASP A C 1
ATOM 3446 O O . ASP A 1 420 ? 11.782 14.035 -4.640 1.00 92.25 420 ASP A O 1
ATOM 3450 N N . PHE A 1 421 ? 9.607 13.675 -5.001 1.00 90.44 421 PHE A N 1
ATOM 3451 C CA . PHE A 1 421 ? 9.401 12.957 -3.740 1.00 90.44 421 PHE A CA 1
ATOM 3452 C C . PHE A 1 421 ? 10.309 11.724 -3.618 1.00 90.44 421 PHE A C 1
ATOM 3454 O O . PHE A 1 421 ? 10.963 11.517 -2.592 1.00 90.44 421 PHE A O 1
ATOM 3461 N N . TRP A 1 422 ? 10.377 10.890 -4.656 1.00 92.25 422 TRP A N 1
ATOM 3462 C CA . TRP A 1 422 ? 11.156 9.659 -4.612 1.00 92.25 422 TRP A CA 1
ATOM 3463 C C . TRP A 1 422 ? 12.665 9.914 -4.649 1.00 92.25 422 TRP A C 1
ATOM 3465 O O . TRP A 1 422 ? 13.395 9.273 -3.889 1.00 92.25 422 TRP A O 1
ATOM 3475 N N . GLU A 1 423 ? 13.145 10.844 -5.475 1.00 92.44 423 GLU A N 1
ATOM 3476 C CA . GLU A 1 423 ? 14.576 11.144 -5.570 1.00 92.44 423 GLU A CA 1
ATOM 3477 C C . GLU A 1 423 ? 15.070 11.944 -4.351 1.00 92.44 423 GLU A C 1
ATOM 3479 O O . GLU A 1 423 ? 16.054 11.541 -3.727 1.00 92.44 423 GLU A O 1
ATOM 3484 N N . GLU A 1 424 ? 14.366 13.008 -3.949 1.00 89.56 424 GLU A N 1
ATOM 3485 C CA . GLU A 1 424 ? 14.835 13.951 -2.921 1.00 89.56 424 GLU A CA 1
ATOM 3486 C C . GLU A 1 424 ? 14.420 13.551 -1.496 1.00 89.56 424 GLU A C 1
ATOM 3488 O O . GLU A 1 424 ? 15.231 13.615 -0.570 1.00 89.56 424 GLU A O 1
ATOM 3493 N N . GLU A 1 425 ? 13.172 13.117 -1.283 1.00 86.44 425 GLU A N 1
ATOM 3494 C CA . GLU A 1 425 ? 12.688 12.773 0.066 1.00 86.44 425 GLU A CA 1
ATOM 3495 C C . GLU A 1 425 ? 12.928 11.302 0.424 1.00 86.44 425 GLU A C 1
ATOM 3497 O O . GLU A 1 425 ? 13.208 10.968 1.583 1.00 86.44 425 GLU A O 1
ATOM 3502 N N . ARG A 1 426 ? 12.818 10.398 -0.559 1.00 83.69 426 ARG A N 1
ATOM 3503 C CA . ARG A 1 426 ? 13.022 8.950 -0.363 1.00 83.69 426 ARG A CA 1
ATOM 3504 C C . ARG A 1 426 ? 14.420 8.478 -0.767 1.00 83.69 426 ARG A C 1
ATOM 3506 O O . ARG A 1 426 ? 14.767 7.340 -0.440 1.00 83.69 426 ARG A O 1
ATOM 3513 N N . GLY A 1 427 ? 15.220 9.322 -1.420 1.00 91.19 427 GLY A N 1
ATOM 3514 C CA . GLY A 1 427 ? 16.618 9.052 -1.757 1.00 91.19 427 GLY A CA 1
ATOM 3515 C C . GLY A 1 427 ? 16.832 8.071 -2.914 1.00 91.19 427 GLY A C 1
ATOM 3516 O O . GLY A 1 427 ? 17.917 7.499 -3.011 1.00 91.19 427 GLY A O 1
ATOM 3517 N N . PHE A 1 428 ? 15.826 7.811 -3.757 1.00 93.69 428 PHE A N 1
ATOM 3518 C CA . PHE A 1 428 ? 15.924 6.902 -4.908 1.00 93.69 428 PHE A CA 1
ATOM 3519 C C . PHE A 1 428 ? 16.605 7.595 -6.088 1.00 93.69 428 PHE A C 1
ATOM 3521 O O . PHE A 1 428 ? 15.961 8.166 -6.958 1.00 93.69 428 PHE A O 1
ATOM 3528 N N . LYS A 1 429 ? 17.933 7.525 -6.141 1.00 92.50 429 LYS A N 1
ATOM 3529 C CA . LYS A 1 429 ? 18.732 8.122 -7.215 1.00 92.50 429 LYS A CA 1
ATOM 3530 C C . LYS A 1 429 ? 18.526 7.457 -8.574 1.00 92.50 429 LYS A C 1
ATOM 3532 O O . LYS A 1 429 ? 18.693 6.250 -8.709 1.00 92.50 429 LYS A O 1
ATOM 3537 N N . GLN A 1 430 ? 18.456 8.267 -9.629 1.00 90.12 430 GLN A N 1
ATOM 3538 C CA . GLN A 1 430 ? 18.341 7.790 -11.014 1.00 90.12 430 GLN A CA 1
ATOM 3539 C C . GLN A 1 430 ? 16.985 7.133 -11.308 1.00 90.12 430 GLN A C 1
ATOM 3541 O O . GLN A 1 430 ? 16.899 6.272 -12.189 1.00 90.12 430 GLN A O 1
ATOM 3546 N N . LEU A 1 431 ? 15.920 7.549 -10.618 1.00 94.69 431 LEU A N 1
ATOM 3547 C CA . LEU A 1 431 ? 14.570 7.084 -10.909 1.00 94.69 431 LEU A CA 1
ATOM 3548 C C . LEU A 1 431 ? 14.199 7.394 -12.362 1.00 94.69 431 LEU A C 1
ATOM 3550 O O . LEU A 1 431 ? 13.699 6.517 -13.062 1.00 94.69 431 LEU A O 1
ATOM 3554 N N . THR A 1 432 ? 14.553 8.582 -12.863 1.00 93.81 432 THR A N 1
ATOM 3555 C CA . THR A 1 432 ? 14.333 8.947 -14.276 1.00 93.81 432 THR A CA 1
ATOM 3556 C C . THR A 1 432 ? 14.997 7.957 -15.243 1.00 93.81 432 THR A C 1
ATOM 3558 O O . THR A 1 432 ? 14.379 7.510 -16.208 1.00 93.81 432 THR A O 1
ATOM 3561 N N . SER A 1 433 ? 16.224 7.517 -14.951 1.00 94.88 433 SER A N 1
ATOM 3562 C CA . SER A 1 433 ? 16.917 6.514 -15.770 1.00 94.88 433 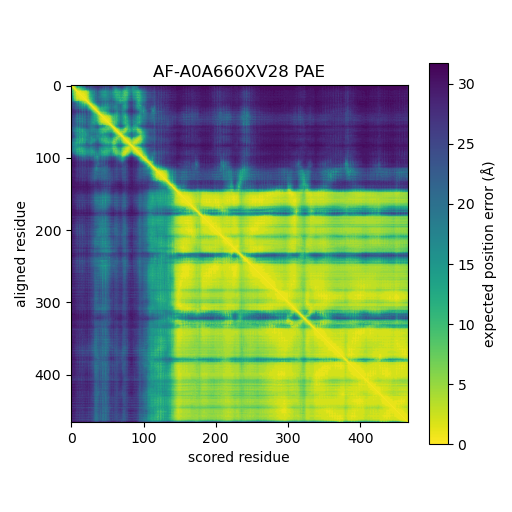SER A CA 1
ATOM 3563 C C . SER A 1 433 ? 16.228 5.145 -15.734 1.00 94.88 433 SER A C 1
ATOM 3565 O O . SER A 1 433 ? 16.256 4.408 -16.721 1.00 94.88 433 SER A O 1
ATOM 3567 N N . PHE A 1 434 ? 15.611 4.786 -14.606 1.00 94.88 434 PHE A N 1
ATOM 3568 C CA . PHE A 1 434 ? 14.792 3.579 -14.485 1.00 94.88 434 PHE A CA 1
ATOM 3569 C C . PHE A 1 434 ? 13.491 3.690 -15.294 1.00 94.88 434 PHE A C 1
ATOM 3571 O O . PHE A 1 434 ? 13.107 2.727 -15.960 1.00 94.88 434 PHE A O 1
ATOM 3578 N N . ILE A 1 435 ? 12.858 4.866 -15.319 1.00 97.12 435 ILE A N 1
ATOM 3579 C CA . ILE A 1 435 ? 11.696 5.152 -16.176 1.00 97.12 435 ILE A CA 1
ATOM 3580 C C . ILE A 1 435 ? 12.054 4.954 -17.653 1.00 97.12 435 ILE A C 1
ATOM 3582 O O . ILE A 1 435 ? 11.324 4.267 -18.370 1.00 97.12 435 ILE A O 1
ATOM 3586 N N . ASP A 1 436 ? 13.195 5.475 -18.101 1.00 97.06 436 ASP A N 1
ATOM 3587 C CA . ASP A 1 436 ? 13.671 5.289 -19.478 1.00 97.06 436 ASP A CA 1
ATOM 3588 C C . ASP A 1 436 ? 14.014 3.822 -19.782 1.00 97.06 436 ASP A C 1
ATOM 3590 O O . ASP A 1 436 ? 13.735 3.312 -20.869 1.00 97.06 436 ASP A O 1
ATOM 3594 N N . LEU A 1 437 ? 14.570 3.100 -18.805 1.00 97.75 437 LEU A N 1
ATOM 3595 C CA . LEU A 1 437 ? 14.827 1.668 -18.931 1.00 97.75 437 LEU A CA 1
ATOM 3596 C C . LEU A 1 437 ? 13.529 0.875 -19.155 1.00 97.75 437 LEU A C 1
ATOM 3598 O O . LEU A 1 437 ? 13.525 -0.078 -19.931 1.00 97.75 437 LEU A O 1
ATOM 3602 N N . PHE A 1 438 ? 12.425 1.258 -18.514 1.00 98.06 438 PHE A N 1
ATOM 3603 C CA . PHE A 1 438 ? 11.130 0.614 -18.746 1.00 98.06 438 PHE A CA 1
ATOM 3604 C C . PHE A 1 438 ? 10.448 1.077 -20.042 1.00 98.06 438 PHE A C 1
ATOM 3606 O O . PHE A 1 438 ? 9.693 0.304 -20.627 1.00 98.06 438 PHE A O 1
ATOM 3613 N N . ALA A 1 439 ? 10.775 2.262 -20.567 1.00 98.19 439 ALA A N 1
ATOM 3614 C CA . ALA A 1 439 ? 10.402 2.617 -21.937 1.00 98.19 439 ALA A CA 1
ATOM 3615 C C . ALA A 1 439 ? 11.042 1.650 -22.957 1.00 98.19 439 ALA A C 1
ATOM 3617 O O . ALA A 1 439 ? 10.365 1.172 -23.863 1.00 98.19 439 ALA A O 1
ATOM 3618 N N . GLU A 1 440 ? 12.312 1.265 -22.761 1.00 97.19 440 GLU A N 1
ATOM 3619 C CA . GLU A 1 440 ? 12.966 0.235 -23.589 1.00 97.19 440 GLU A CA 1
ATOM 3620 C C . GLU A 1 440 ? 12.251 -1.125 -23.493 1.00 97.19 440 GLU A C 1
ATOM 3622 O O . GLU A 1 440 ? 12.112 -1.824 -24.499 1.00 97.19 440 GLU A O 1
ATOM 3627 N N . PHE A 1 441 ? 11.803 -1.519 -22.296 1.00 97.94 441 PHE A N 1
ATOM 3628 C CA . PHE A 1 441 ? 10.999 -2.732 -22.110 1.00 97.94 441 PHE A CA 1
ATOM 3629 C C . PHE A 1 441 ? 9.724 -2.699 -22.959 1.00 97.94 441 PHE A C 1
ATOM 3631 O O . PHE A 1 441 ? 9.425 -3.666 -23.657 1.00 97.94 441 PHE A O 1
ATOM 3638 N N . GLU A 1 442 ? 9.004 -1.580 -22.929 1.00 97.75 442 GLU A N 1
ATOM 3639 C CA . GLU A 1 442 ? 7.758 -1.383 -23.672 1.00 97.75 442 GLU A CA 1
ATOM 3640 C C . GLU A 1 442 ? 7.967 -1.431 -25.191 1.00 97.75 442 GLU A C 1
ATOM 3642 O O . GLU A 1 442 ? 7.156 -2.014 -25.910 1.00 97.75 442 GLU A O 1
ATOM 3647 N N . GLU A 1 443 ? 9.081 -0.889 -25.686 1.00 97.50 443 GLU A N 1
ATOM 3648 C CA . GLU A 1 443 ? 9.447 -0.947 -27.107 1.00 97.50 443 GLU A CA 1
ATOM 3649 C C . GLU A 1 443 ? 9.865 -2.350 -27.569 1.00 97.50 443 GLU A C 1
ATOM 3651 O O . GLU A 1 443 ? 9.746 -2.671 -28.752 1.00 97.50 443 GLU A O 1
ATOM 3656 N N . ARG A 1 444 ? 10.353 -3.193 -26.650 1.00 96.69 444 ARG A N 1
ATOM 3657 C CA . ARG A 1 444 ? 10.869 -4.540 -26.940 1.00 96.69 444 ARG A CA 1
ATOM 3658 C C . ARG A 1 444 ? 10.029 -5.660 -26.327 1.00 96.69 444 ARG A C 1
ATOM 3660 O O . ARG A 1 444 ? 10.566 -6.704 -25.944 1.00 96.69 444 ARG A O 1
ATOM 3667 N N . ARG A 1 445 ? 8.709 -5.476 -26.239 1.00 96.69 445 ARG A N 1
ATOM 3668 C CA . ARG A 1 445 ? 7.779 -6.500 -25.718 1.00 96.69 445 ARG A CA 1
ATOM 3669 C C . ARG A 1 445 ? 7.761 -7.793 -26.543 1.00 96.69 445 ARG A C 1
ATOM 3671 O O . ARG A 1 445 ? 7.328 -8.827 -26.046 1.00 96.69 445 ARG A O 1
ATOM 3678 N N . ASP A 1 446 ? 8.260 -7.767 -27.778 1.00 96.56 446 ASP A N 1
ATOM 3679 C CA . ASP A 1 446 ? 8.471 -8.953 -28.616 1.00 96.56 446 ASP A CA 1
ATOM 3680 C C . ASP A 1 446 ? 9.580 -9.876 -28.078 1.00 96.56 446 ASP A C 1
ATOM 3682 O O . ASP A 1 446 ? 9.499 -11.096 -28.230 1.00 96.56 446 ASP A O 1
ATOM 3686 N N . ILE A 1 447 ? 10.593 -9.300 -27.423 1.00 96.38 447 ILE A N 1
ATOM 3687 C CA . ILE A 1 447 ? 11.719 -10.015 -26.799 1.00 96.38 447 ILE A CA 1
ATOM 3688 C C . ILE A 1 447 ? 11.481 -10.210 -25.299 1.00 96.38 447 ILE A C 1
ATOM 3690 O O . ILE A 1 447 ? 11.881 -11.229 -24.734 1.00 96.38 447 ILE A O 1
ATOM 3694 N N . TYR A 1 448 ? 10.815 -9.249 -24.660 1.00 97.12 448 TYR A N 1
ATOM 3695 C CA . TYR A 1 448 ? 10.504 -9.241 -23.236 1.00 97.12 448 TYR A CA 1
ATOM 3696 C C . TYR A 1 448 ? 8.985 -9.162 -23.026 1.00 97.12 448 TYR A C 1
ATOM 3698 O O . TYR A 1 448 ? 8.463 -8.085 -22.747 1.00 97.12 448 TYR A O 1
ATOM 3706 N N . PRO A 1 449 ? 8.242 -10.277 -23.160 1.00 96.94 449 PRO A N 1
ATOM 3707 C CA . PRO A 1 449 ? 6.782 -10.249 -23.067 1.00 96.94 449 PRO A CA 1
ATOM 3708 C C . PRO A 1 449 ? 6.262 -9.731 -21.725 1.00 96.94 449 PRO A C 1
ATOM 3710 O O . PRO A 1 449 ? 5.213 -9.088 -21.690 1.00 96.94 449 PRO A O 1
ATOM 3713 N N . THR A 1 450 ? 6.996 -9.984 -20.638 1.00 97.88 450 THR A N 1
ATOM 3714 C CA . THR A 1 450 ? 6.642 -9.566 -19.276 1.00 97.88 450 THR A CA 1
ATOM 3715 C C . THR A 1 450 ? 7.818 -8.907 -18.561 1.00 97.88 450 THR A C 1
ATOM 3717 O O . THR A 1 450 ? 8.980 -9.122 -18.917 1.00 97.88 450 THR A O 1
ATOM 3720 N N . VAL A 1 451 ? 7.540 -8.173 -17.478 1.00 96.81 451 VAL A N 1
ATOM 3721 C CA . VAL A 1 451 ? 8.587 -7.602 -16.613 1.00 96.81 451 VAL A CA 1
ATOM 3722 C C . VAL A 1 451 ? 9.553 -8.686 -16.126 1.00 96.81 451 VAL A C 1
ATOM 3724 O O . VAL A 1 451 ? 10.756 -8.446 -16.095 1.00 96.81 451 VAL A O 1
ATOM 3727 N N . LYS A 1 452 ? 9.074 -9.904 -15.818 1.00 96.56 452 LYS A N 1
ATOM 3728 C CA . LYS A 1 452 ? 9.941 -11.030 -15.426 1.00 96.56 452 LYS A CA 1
ATOM 3729 C C . LYS A 1 452 ? 10.994 -11.343 -16.493 1.00 96.56 452 LYS A C 1
ATOM 3731 O O . LYS A 1 452 ? 12.147 -11.582 -16.142 1.00 96.56 452 LYS A O 1
ATOM 3736 N N . ASP A 1 453 ? 10.614 -11.331 -17.767 1.00 97.75 453 ASP A N 1
ATOM 3737 C CA . ASP A 1 453 ? 11.535 -11.594 -18.879 1.00 97.75 453 ASP A CA 1
ATOM 3738 C C . ASP A 1 453 ? 12.560 -10.462 -19.046 1.00 97.75 453 ASP A C 1
ATOM 3740 O O . ASP A 1 453 ? 13.657 -10.689 -19.553 1.00 97.75 453 ASP A O 1
ATOM 3744 N N . PHE A 1 454 ? 12.233 -9.258 -18.568 1.00 98.12 454 PHE A N 1
ATOM 3745 C CA . PHE A 1 454 ? 13.083 -8.072 -18.625 1.00 98.12 454 PHE A CA 1
ATOM 3746 C C . PHE A 1 454 ? 14.128 -7.978 -17.494 1.00 98.12 454 PHE A C 1
ATOM 3748 O O . PHE A 1 454 ? 15.104 -7.234 -17.617 1.00 98.12 454 PHE A O 1
ATOM 3755 N N . PHE A 1 455 ? 14.009 -8.765 -16.417 1.00 96.88 455 PHE A N 1
ATOM 3756 C CA . PHE A 1 455 ? 14.966 -8.761 -15.292 1.00 96.88 455 PHE A CA 1
ATOM 3757 C C . PHE A 1 455 ? 16.448 -8.889 -15.704 1.00 96.88 455 PHE A C 1
ATOM 3759 O O . PHE A 1 455 ? 17.269 -8.132 -15.184 1.00 96.88 455 PHE A O 1
ATOM 3766 N N . PRO A 1 456 ? 16.842 -9.757 -16.660 1.00 96.62 456 PRO A N 1
ATOM 3767 C CA . PRO A 1 456 ? 18.223 -9.809 -17.143 1.00 96.62 456 PRO A CA 1
ATOM 3768 C C . PRO A 1 456 ? 18.735 -8.463 -17.681 1.00 96.62 456 PRO A C 1
ATOM 3770 O O . PRO A 1 456 ? 19.900 -8.113 -17.479 1.00 96.62 456 PRO A O 1
ATOM 3773 N N . ARG A 1 457 ? 17.870 -7.674 -18.332 1.00 97.69 457 ARG A N 1
ATOM 3774 C CA . ARG A 1 457 ? 18.216 -6.339 -18.834 1.00 97.69 457 ARG A CA 1
ATOM 3775 C C . ARG A 1 457 ? 18.318 -5.315 -17.702 1.00 97.69 457 ARG A C 1
ATOM 3777 O O . ARG A 1 457 ? 19.202 -4.458 -17.782 1.00 97.69 457 ARG A O 1
ATOM 3784 N N . ILE A 1 458 ? 17.498 -5.434 -16.654 1.00 97.56 458 ILE A N 1
ATOM 3785 C CA . ILE A 1 458 ? 17.629 -4.657 -15.406 1.00 97.56 458 ILE A CA 1
ATOM 3786 C C . ILE A 1 458 ? 18.975 -4.959 -14.736 1.00 97.56 458 ILE A C 1
ATOM 3788 O O . ILE A 1 458 ? 19.723 -4.045 -14.404 1.00 97.56 458 ILE A O 1
ATOM 3792 N N . PHE A 1 459 ? 19.359 -6.228 -14.619 1.00 97.62 459 PHE A N 1
ATOM 3793 C CA . PHE A 1 459 ? 20.657 -6.604 -14.058 1.00 97.62 459 PHE A CA 1
ATOM 3794 C C . PHE A 1 459 ? 21.832 -6.085 -14.883 1.00 97.62 459 PHE A C 1
ATOM 3796 O O . PHE A 1 459 ? 22.769 -5.534 -14.317 1.00 97.62 459 PHE A O 1
ATOM 3803 N N . SER A 1 460 ? 21.749 -6.154 -16.212 1.00 96.88 460 SER A N 1
ATOM 3804 C CA . SER A 1 460 ? 22.757 -5.556 -17.094 1.00 96.88 460 SER A CA 1
ATOM 3805 C C . SER A 1 460 ? 22.812 -4.023 -17.004 1.00 96.88 460 SER A C 1
ATOM 3807 O O . SER A 1 460 ? 23.858 -3.429 -17.267 1.00 96.88 460 SER A O 1
ATOM 3809 N N . TYR A 1 461 ? 21.704 -3.356 -16.668 1.00 96.50 461 TYR A N 1
ATOM 3810 C CA . TYR A 1 461 ? 21.722 -1.927 -16.351 1.00 96.50 461 TYR A CA 1
ATOM 3811 C C . TYR A 1 461 ? 22.506 -1.676 -15.061 1.00 96.50 461 TYR A C 1
ATOM 3813 O O . TYR A 1 461 ? 23.469 -0.917 -15.086 1.00 96.50 461 TYR A O 1
ATOM 3821 N N . LEU A 1 462 ? 22.146 -2.375 -13.982 1.00 95.69 462 LEU A N 1
ATOM 3822 C CA . LEU A 1 462 ? 22.791 -2.250 -12.674 1.00 95.69 462 LEU A CA 1
ATOM 3823 C C . LEU A 1 462 ? 24.296 -2.550 -12.739 1.00 95.69 462 LEU A C 1
ATOM 3825 O O . LEU A 1 462 ? 25.090 -1.785 -12.205 1.00 95.69 462 LEU A O 1
ATOM 3829 N N . ASP A 1 463 ? 24.700 -3.595 -13.463 1.00 95.19 463 ASP A N 1
ATOM 3830 C CA . ASP A 1 463 ? 26.110 -3.977 -13.632 1.00 95.19 463 ASP A CA 1
ATOM 3831 C C . ASP A 1 463 ? 26.953 -2.913 -14.354 1.00 95.19 463 ASP A C 1
ATOM 3833 O O . ASP A 1 463 ? 28.173 -2.958 -14.280 1.00 95.19 463 ASP A O 1
ATOM 3837 N N . ARG A 1 464 ? 26.331 -1.974 -15.082 1.00 94.56 464 ARG A N 1
ATOM 3838 C CA . ARG A 1 464 ? 27.035 -0.881 -15.778 1.00 94.56 464 ARG A CA 1
ATOM 3839 C C . ARG A 1 464 ? 27.158 0.393 -14.950 1.00 94.56 464 ARG A C 1
ATOM 3841 O O . ARG A 1 464 ? 27.859 1.308 -15.373 1.00 94.56 464 ARG A O 1
ATOM 3848 N N . LEU A 1 465 ? 26.459 0.476 -13.820 1.00 88.19 465 LEU A N 1
ATOM 3849 C CA . LEU A 1 465 ? 26.547 1.619 -12.914 1.00 88.19 465 LEU A CA 1
ATOM 3850 C C . LEU A 1 465 ? 27.791 1.560 -12.015 1.00 88.19 465 LEU A C 1
ATOM 3852 O O . LEU A 1 465 ? 28.081 2.551 -11.348 1.00 88.19 465 LEU A O 1
ATOM 3856 N N . PHE A 1 466 ? 28.498 0.423 -11.995 1.00 64.38 466 PHE A N 1
ATOM 3857 C CA . PHE A 1 466 ? 29.662 0.154 -11.148 1.00 64.38 466 PHE A CA 1
ATOM 3858 C C . PHE A 1 466 ? 30.879 -0.309 -11.947 1.00 64.38 466 PHE A C 1
ATOM 3860 O O . PHE A 1 466 ? 30.709 -1.132 -12.875 1.00 64.38 466 PHE A O 1
#